Protein AF-A0A1Y0C5T3-F1 (afdb_monomer_lite)

Organism: NCBI:txid482462

pLDDT: mean 73.77, std 20.09, range [31.64, 97.06]

Foldseek 3Di:
DVVVLVVVLVLCVVPDDPVVNVCSVPDDLLLCLVVCVVVPHDSVVRDPDDDDPPPPPPSLVVVLVVVVVSVVPPDPDDPPVVLVVVVQVVCCVQLVAGALACLDPPCPDGADDLVVLCVVCVPPDAAALCQQLDQDQDPDHSVSQVVRVNVLSNNLQNQLSNQLVVLQVLLVVQDDPVVLVVQLVLLVVLLVVLVVVVVCPDDDDDDPDPPDRRWRWHAASNGDIDTDHNVLLQLLQVLVCLLSVDNGHSSNLSVRLSNLSSLLSSLLRDQESCSSRNPVSLVVLCVVVVNPQLSSLLSNLVSSCSQLPALRSLCSNRSHPSVSSRVSNVSSNVSSVLSNADLVVLVVLADAADPDAWDKDCPLLQDRLSVLDSALQVVQQPDPPGDHHHLRNSSSRLSNLLSVLLVLQCPDPDPLSSNLSNVLSVQLVVLVPFDDPGSSSSRVSSSSSSSSSSSSVVCNVPVVSSVSMDTDPDPPVCPVVVVVVVVVD

Sequence (489 aa):
MKTYRADLASAAAQFAGPGVLSVIAAAPASALAPIATDLGLDPATVSSVSPSTHVTHDISGTLRGLAGAKAADAGHVPSEHTLQRAAILNYEHSRGYEPLHPLFVGVIAPPRELDDLRTSYAKVHEHTASDGLGVGNAPLTVSELGTIEADRARRRQEIADLFVAETRQDRADAGDSQQWSEWLAAEQNSITTAETVSNTAPTRKKSTGRQTAPQISFHTADGFEENIDPATATHIAAAYTRLSGNDVDIRFFATHSDAVLAHGVHIGRCDTPAEAIGEVNWKAYLTRADGDERKAREAVATDIETVFSSSDVAAFATRASHRRALKVSEAVETAARRWEEDTDAAWKVFPSSGPIRHQVILDGLLRPRHLIGDDPFDLYDGVATYSSGGVYLPESNVVEAMVTHVKMLHQHHDLRMQAVADAIIDRARAARDLPTGSFAERIERQWQLVELADAAELLTEGSDYIEDVTLLTANDPNQMELFALAAAA

Radius of gyration: 28.45 Å; chains: 1; bounding box: 96×47×77 Å

Structure (mmCIF, N/CA/C/O backbone):
data_AF-A0A1Y0C5T3-F1
#
_entry.id   AF-A0A1Y0C5T3-F1
#
loop_
_atom_site.group_PDB
_atom_site.id
_atom_site.type_symbol
_atom_site.label_atom_id
_atom_site.label_alt_id
_atom_site.label_comp_id
_atom_site.label_asym_id
_atom_site.label_entity_id
_atom_site.label_seq_id
_atom_site.pdbx_PDB_ins_code
_atom_site.Cartn_x
_atom_site.Cartn_y
_atom_site.Cartn_z
_atom_site.occupancy
_atom_site.B_iso_or_equiv
_atom_site.auth_seq_id
_atom_site.auth_comp_id
_atom_site.auth_asym_id
_atom_site.auth_atom_id
_atom_site.pdbx_PDB_model_num
ATOM 1 N N . MET A 1 1 ? 44.718 -24.405 -15.357 1.00 43.75 1 MET A N 1
ATOM 2 C CA . MET A 1 1 ? 43.309 -24.177 -14.951 1.00 43.75 1 MET A CA 1
ATOM 3 C C . MET A 1 1 ? 42.608 -25.380 -14.303 1.00 43.75 1 MET A C 1
ATOM 5 O O . MET A 1 1 ? 41.822 -25.139 -13.399 1.00 43.75 1 MET A O 1
ATOM 9 N N . LYS A 1 2 ? 42.846 -26.651 -14.697 1.00 31.73 2 LYS A N 1
ATOM 10 C CA . LYS A 1 2 ? 42.109 -27.817 -14.137 1.00 31.73 2 LYS A CA 1
ATOM 11 C C . LYS A 1 2 ? 42.300 -28.064 -12.627 1.00 31.73 2 LYS A C 1
ATOM 13 O O . LYS A 1 2 ? 41.360 -28.503 -11.982 1.00 31.73 2 LYS A O 1
ATOM 18 N N . THR A 1 3 ? 43.465 -27.751 -12.063 1.00 39.69 3 THR A N 1
ATOM 19 C CA . THR A 1 3 ? 43.751 -27.894 -10.620 1.00 39.69 3 THR A CA 1
ATOM 20 C C . THR A 1 3 ? 43.031 -26.834 -9.770 1.00 39.69 3 THR A C 1
ATOM 22 O O . THR A 1 3 ? 42.500 -27.147 -8.718 1.00 39.69 3 THR A O 1
ATOM 25 N N . TYR A 1 4 ? 42.878 -25.613 -10.291 1.00 50.53 4 TYR A N 1
ATOM 26 C CA . TYR A 1 4 ? 42.325 -24.452 -9.575 1.00 50.53 4 TYR A CA 1
ATOM 27 C C . TYR A 1 4 ? 40.802 -24.516 -9.340 1.00 50.53 4 TYR A C 1
ATOM 29 O O . TYR A 1 4 ? 40.325 -24.210 -8.251 1.00 50.53 4 TYR A O 1
ATOM 37 N N . ARG A 1 5 ? 40.021 -24.974 -10.333 1.00 50.75 5 ARG A N 1
ATOM 38 C CA . ARG A 1 5 ? 38.575 -25.223 -10.143 1.00 50.75 5 ARG A CA 1
ATOM 39 C C . ARG A 1 5 ? 38.319 -26.333 -9.124 1.00 50.75 5 ARG A C 1
ATOM 41 O O . ARG A 1 5 ? 37.327 -26.267 -8.410 1.00 50.75 5 ARG A O 1
ATOM 48 N N . ALA A 1 6 ? 39.198 -27.334 -9.062 1.00 48.97 6 ALA A N 1
ATOM 49 C CA . ALA A 1 6 ? 39.093 -28.412 -8.087 1.00 48.97 6 ALA A CA 1
ATOM 50 C C . ALA A 1 6 ? 39.394 -27.912 -6.664 1.00 48.97 6 ALA A C 1
ATOM 52 O O . ALA A 1 6 ? 38.678 -28.292 -5.744 1.00 48.97 6 ALA A O 1
ATOM 53 N N . ASP A 1 7 ? 40.364 -27.010 -6.494 1.00 46.81 7 ASP A N 1
ATOM 54 C CA . ASP A 1 7 ? 40.692 -26.409 -5.195 1.00 46.81 7 ASP A CA 1
ATOM 55 C C . ASP A 1 7 ? 39.590 -25.449 -4.705 1.00 46.81 7 ASP A C 1
ATOM 57 O O . ASP A 1 7 ? 39.190 -25.519 -3.543 1.00 46.81 7 ASP A O 1
ATOM 61 N N . LEU A 1 8 ? 39.018 -24.625 -5.596 1.00 50.19 8 LEU A N 1
ATOM 62 C CA . LEU A 1 8 ? 37.886 -23.740 -5.277 1.00 50.19 8 LEU A CA 1
ATOM 63 C C . LEU A 1 8 ? 36.602 -24.534 -4.981 1.00 50.19 8 LEU A C 1
ATOM 65 O O . LEU A 1 8 ? 35.896 -24.234 -4.021 1.00 50.19 8 LEU A O 1
ATOM 69 N N . ALA A 1 9 ? 36.317 -25.585 -5.759 1.00 52.72 9 ALA A N 1
ATOM 70 C CA . ALA A 1 9 ? 35.205 -26.494 -5.489 1.00 52.72 9 ALA A CA 1
ATOM 71 C C . ALA A 1 9 ? 35.415 -27.289 -4.189 1.00 52.72 9 ALA A C 1
ATOM 73 O O . ALA A 1 9 ? 34.459 -27.504 -3.456 1.00 52.72 9 ALA A O 1
ATOM 74 N N . SER A 1 10 ? 36.651 -27.682 -3.866 1.00 49.97 10 SER A N 1
ATOM 75 C CA . SER A 1 10 ? 37.005 -28.367 -2.614 1.00 49.97 10 SER A CA 1
ATOM 76 C C . SER A 1 10 ? 36.836 -27.455 -1.392 1.00 49.97 10 SER A C 1
ATOM 78 O O . SER A 1 10 ? 36.260 -27.870 -0.386 1.00 49.97 10 SER A O 1
ATOM 80 N N . ALA A 1 11 ? 37.253 -26.189 -1.496 1.00 49.34 11 ALA A N 1
ATOM 81 C CA . ALA A 1 11 ? 37.045 -25.184 -0.454 1.00 49.34 11 ALA A CA 1
ATOM 82 C C . ALA A 1 11 ? 35.554 -24.839 -0.271 1.00 49.34 11 ALA A C 1
ATOM 84 O O . ALA A 1 11 ? 35.072 -24.737 0.856 1.00 49.34 11 ALA A O 1
ATOM 85 N N . ALA A 1 12 ? 34.799 -24.722 -1.368 1.00 47.47 12 ALA A N 1
ATOM 86 C CA . ALA A 1 12 ? 33.365 -24.441 -1.338 1.00 47.47 12 ALA A CA 1
ATOM 87 C C . ALA A 1 12 ? 32.516 -25.647 -0.897 1.00 47.47 12 ALA A C 1
ATOM 89 O O . ALA A 1 12 ? 31.447 -25.450 -0.323 1.00 47.47 12 ALA A O 1
ATOM 90 N N . ALA A 1 13 ? 32.978 -26.887 -1.102 1.00 50.47 13 ALA A N 1
ATOM 91 C CA . ALA A 1 13 ? 32.235 -28.107 -0.764 1.00 50.47 13 ALA A CA 1
ATOM 92 C C . ALA A 1 13 ? 31.948 -28.264 0.738 1.00 50.47 13 ALA A C 1
ATOM 94 O O . ALA A 1 13 ? 31.030 -28.989 1.110 1.00 50.47 13 ALA A O 1
ATOM 95 N N . GLN A 1 14 ? 32.700 -27.574 1.602 1.00 42.84 14 GLN A N 1
ATOM 96 C CA . GLN A 1 14 ? 32.450 -27.552 3.047 1.00 42.84 14 GLN A CA 1
ATOM 97 C C . GLN A 1 14 ? 31.298 -26.610 3.446 1.00 42.84 14 GLN A C 1
ATOM 99 O O . GLN A 1 14 ? 30.780 -26.727 4.553 1.00 42.84 14 GLN A O 1
ATOM 104 N N . PHE A 1 15 ? 30.882 -25.696 2.558 1.00 39.88 15 PHE A N 1
ATOM 105 C CA . PHE A 1 15 ? 29.960 -24.594 2.872 1.00 39.88 15 PHE A CA 1
ATOM 106 C C . PHE A 1 15 ? 28.858 -24.373 1.820 1.00 39.88 15 PHE A C 1
ATOM 108 O O . PHE A 1 15 ? 28.119 -23.388 1.909 1.00 39.88 15 PHE A O 1
ATOM 115 N N . ALA A 1 16 ? 28.767 -25.231 0.800 1.00 45.06 16 ALA A N 1
ATOM 116 C CA . ALA A 1 16 ? 27.878 -25.044 -0.341 1.00 45.06 16 ALA A CA 1
ATOM 117 C C . ALA A 1 16 ? 27.296 -26.371 -0.862 1.00 45.06 16 ALA A C 1
ATOM 119 O O . ALA A 1 16 ? 27.976 -27.395 -0.898 1.00 45.06 16 ALA A O 1
ATOM 120 N N . GLY A 1 17 ? 26.027 -26.344 -1.283 1.00 43.12 17 GLY A N 1
ATOM 121 C CA . GLY A 1 17 ? 25.322 -27.506 -1.834 1.00 43.12 17 GLY A CA 1
ATOM 122 C C . GLY A 1 17 ? 25.683 -27.833 -3.297 1.00 43.12 17 GLY A C 1
ATOM 123 O O . GLY A 1 17 ? 26.373 -27.055 -3.965 1.00 43.12 17 GLY A O 1
ATOM 124 N N . PRO A 1 18 ? 25.174 -28.955 -3.847 1.00 43.16 18 PRO A N 1
ATOM 125 C CA . PRO A 1 18 ? 25.532 -29.459 -5.182 1.00 43.16 18 PRO A CA 1
ATOM 126 C C . PRO A 1 18 ? 25.308 -28.456 -6.326 1.00 43.16 18 PRO A C 1
ATOM 128 O O . PRO A 1 18 ? 26.077 -28.433 -7.286 1.00 43.16 18 PRO A O 1
ATOM 131 N N . GLY A 1 19 ? 24.291 -27.595 -6.208 1.00 42.78 19 GLY A N 1
ATOM 132 C CA . GLY A 1 19 ? 23.996 -26.549 -7.192 1.00 42.78 19 GLY A CA 1
ATOM 133 C C . GLY A 1 19 ? 25.110 -25.505 -7.306 1.00 42.78 19 GLY A C 1
ATOM 134 O O . GLY A 1 19 ? 25.537 -25.178 -8.409 1.00 42.78 19 GLY A O 1
ATOM 135 N N . VAL A 1 20 ? 25.675 -25.058 -6.183 1.00 46.09 20 VAL A N 1
ATOM 136 C CA . VAL A 1 20 ? 26.762 -24.061 -6.161 1.00 46.09 20 VAL A CA 1
ATOM 137 C C . VAL A 1 20 ? 28.058 -24.641 -6.731 1.00 46.09 20 VAL A C 1
ATOM 139 O O . VAL A 1 20 ? 28.760 -23.979 -7.494 1.00 46.09 20 VAL A O 1
ATOM 142 N N . LEU A 1 21 ? 28.344 -25.913 -6.438 1.00 49.94 21 LEU A N 1
ATOM 143 C CA . LEU A 1 21 ? 29.496 -26.621 -7.003 1.00 49.94 21 LEU A CA 1
ATOM 144 C C . LEU A 1 21 ? 29.383 -26.787 -8.528 1.00 49.94 21 LEU A C 1
ATOM 146 O O . LEU A 1 21 ? 30.394 -26.721 -9.228 1.00 49.94 21 LEU A O 1
ATOM 150 N N . SER A 1 22 ? 28.162 -26.935 -9.057 1.00 46.84 22 SER A N 1
ATOM 151 C CA . SER A 1 22 ? 27.916 -26.996 -10.505 1.00 46.84 22 SER A CA 1
ATOM 152 C C . SER A 1 22 ? 28.138 -25.649 -11.211 1.00 46.84 22 SER A C 1
ATOM 154 O O . SER A 1 22 ? 28.687 -25.617 -12.312 1.00 46.84 22 SER A O 1
ATOM 156 N N . VAL A 1 23 ? 27.818 -24.534 -10.544 1.00 49.38 23 VAL A N 1
ATOM 157 C CA . VAL A 1 23 ? 28.042 -23.169 -11.052 1.00 49.38 23 VAL A CA 1
ATOM 158 C C . VAL A 1 23 ? 29.535 -22.826 -11.066 1.00 49.38 23 VAL A C 1
ATOM 160 O O . VAL A 1 23 ? 30.043 -22.341 -12.075 1.00 49.38 23 VAL A O 1
ATOM 163 N N . ILE A 1 24 ? 30.274 -23.170 -10.004 1.00 54.09 24 ILE A N 1
ATOM 164 C CA . ILE A 1 24 ? 31.741 -23.014 -9.953 1.00 54.09 24 ILE A CA 1
ATOM 165 C C . ILE A 1 24 ? 32.423 -23.822 -11.071 1.00 54.09 24 ILE A C 1
ATOM 167 O O . ILE A 1 24 ? 33.404 -23.373 -11.670 1.00 54.09 24 ILE A O 1
ATOM 171 N N . ALA A 1 25 ? 31.895 -25.009 -11.386 1.00 52.62 25 ALA A N 1
ATOM 172 C CA . ALA A 1 25 ? 32.423 -25.853 -12.452 1.00 52.62 25 ALA A CA 1
ATOM 173 C C . ALA A 1 25 ? 32.193 -25.269 -13.862 1.00 52.62 25 ALA A C 1
ATOM 175 O O . ALA A 1 25 ? 33.023 -25.502 -14.750 1.00 52.62 25 ALA A O 1
ATOM 176 N N . ALA A 1 26 ? 31.110 -24.506 -14.055 1.00 47.72 26 ALA A N 1
ATOM 177 C CA . ALA A 1 26 ? 30.676 -23.970 -15.347 1.00 47.72 26 ALA A CA 1
ATOM 178 C C . ALA A 1 26 ? 31.114 -22.515 -15.619 1.00 47.72 26 ALA A C 1
ATOM 180 O O . ALA A 1 26 ? 31.189 -22.117 -16.780 1.00 47.72 26 ALA A O 1
ATOM 181 N N . ALA A 1 27 ? 31.446 -21.728 -14.591 1.00 48.78 27 ALA A N 1
ATOM 182 C CA . ALA A 1 27 ? 31.743 -20.302 -14.743 1.00 48.78 27 ALA A CA 1
ATOM 183 C C . ALA A 1 27 ? 33.104 -20.005 -15.429 1.00 48.78 27 ALA A C 1
ATOM 185 O O . ALA A 1 27 ? 34.097 -20.713 -15.195 1.00 48.78 27 ALA A O 1
ATOM 186 N N . PRO A 1 28 ? 33.196 -18.944 -16.261 1.00 49.22 28 PRO A N 1
ATOM 187 C CA . PRO A 1 28 ? 34.454 -18.489 -16.859 1.00 49.22 28 PRO A CA 1
ATOM 188 C C . PRO A 1 28 ? 35.434 -17.962 -15.795 1.00 49.22 28 PRO A C 1
ATOM 190 O O . PRO A 1 28 ? 35.028 -17.419 -14.773 1.00 49.22 28 PRO A O 1
ATOM 193 N N . ALA A 1 29 ? 36.745 -18.116 -16.024 1.00 50.31 29 ALA A N 1
ATOM 194 C CA . ALA A 1 29 ? 37.777 -17.845 -15.011 1.00 50.31 29 ALA A CA 1
ATOM 195 C C . ALA A 1 29 ? 37.795 -16.387 -14.501 1.00 50.31 29 ALA A C 1
ATOM 197 O O . ALA A 1 29 ? 38.077 -16.154 -13.329 1.00 50.31 29 ALA A O 1
ATOM 198 N N . SER A 1 30 ? 37.427 -15.421 -15.347 1.00 49.41 30 SER A N 1
ATOM 199 C CA . SER A 1 30 ? 37.285 -14.004 -14.982 1.00 49.41 30 SER A CA 1
ATOM 200 C C . SER A 1 30 ? 36.159 -13.743 -13.972 1.00 49.41 30 SER A C 1
ATOM 202 O O . SER A 1 30 ? 36.270 -12.821 -13.170 1.00 49.41 30 SER A O 1
ATOM 204 N N . ALA A 1 31 ? 35.115 -14.577 -13.957 1.00 51.31 31 ALA A N 1
ATOM 205 C CA . ALA A 1 31 ? 33.994 -14.489 -13.019 1.00 51.31 31 ALA A CA 1
ATOM 206 C C . ALA A 1 31 ? 34.298 -15.123 -11.646 1.00 51.31 31 ALA A C 1
ATOM 208 O O . ALA A 1 31 ? 33.546 -14.926 -10.696 1.00 51.31 31 ALA A O 1
ATOM 209 N N . LEU A 1 32 ? 35.399 -15.876 -11.523 1.00 52.06 32 LEU A N 1
ATOM 210 C CA . LEU A 1 32 ? 35.786 -16.570 -10.288 1.00 52.06 32 LEU A CA 1
ATOM 211 C C . LEU A 1 32 ? 36.700 -15.727 -9.377 1.00 52.06 32 LEU A C 1
ATOM 213 O O . LEU A 1 32 ? 36.815 -16.030 -8.192 1.00 52.06 32 LEU A O 1
ATOM 217 N N . ALA A 1 33 ? 37.324 -14.663 -9.898 1.00 53.03 33 ALA A N 1
ATOM 218 C CA . ALA A 1 33 ? 38.221 -13.789 -9.130 1.00 53.03 33 ALA A CA 1
ATOM 219 C C . ALA A 1 33 ? 37.530 -12.995 -7.999 1.00 53.03 33 ALA A C 1
ATOM 221 O O . ALA A 1 33 ? 38.093 -12.940 -6.901 1.00 53.03 33 ALA A O 1
ATOM 222 N N . PRO A 1 34 ? 36.311 -12.449 -8.186 1.00 51.88 34 PRO A N 1
ATOM 223 C CA . PRO A 1 34 ? 35.569 -11.825 -7.089 1.00 51.88 34 PRO A CA 1
ATOM 224 C C . PRO A 1 34 ? 35.207 -12.842 -5.994 1.00 51.88 34 PRO A C 1
ATOM 226 O O . PRO A 1 34 ? 35.440 -12.594 -4.817 1.00 51.88 34 PRO A O 1
ATOM 229 N N . ILE A 1 35 ? 34.771 -14.045 -6.390 1.00 50.69 35 ILE A N 1
ATOM 230 C CA . ILE A 1 35 ? 34.386 -15.136 -5.475 1.00 50.69 35 ILE A CA 1
ATOM 231 C C . ILE A 1 35 ? 35.581 -15.614 -4.636 1.00 50.69 35 ILE A C 1
ATOM 233 O O . ILE A 1 35 ? 35.442 -15.879 -3.446 1.00 50.69 35 ILE A O 1
ATOM 237 N N . ALA A 1 36 ? 36.768 -15.718 -5.238 1.00 50.31 36 ALA A N 1
ATOM 238 C CA . ALA A 1 36 ? 37.994 -16.073 -4.528 1.00 50.31 36 ALA A CA 1
ATOM 239 C C . ALA A 1 36 ? 38.377 -15.015 -3.475 1.00 50.31 36 ALA A C 1
ATOM 241 O O . ALA A 1 36 ? 38.793 -15.374 -2.375 1.00 50.31 36 ALA A O 1
ATOM 242 N N . THR A 1 37 ? 38.170 -13.732 -3.788 1.00 53.34 37 THR A N 1
ATOM 243 C CA . THR A 1 37 ? 38.437 -12.605 -2.880 1.00 53.34 37 THR A CA 1
ATOM 244 C C . THR A 1 37 ? 37.490 -12.627 -1.677 1.00 53.34 37 THR A C 1
ATOM 246 O O . THR A 1 37 ? 37.944 -12.531 -0.538 1.00 53.34 37 THR A O 1
ATOM 249 N N . ASP A 1 38 ? 36.197 -12.864 -1.913 1.00 48.44 38 ASP A N 1
ATOM 250 C CA . ASP A 1 38 ? 35.179 -12.972 -0.857 1.00 48.44 38 ASP A CA 1
ATOM 251 C C . ASP A 1 38 ? 35.377 -14.204 0.046 1.00 48.44 38 ASP A C 1
ATOM 253 O O . ASP A 1 38 ? 34.944 -14.223 1.198 1.00 48.44 38 ASP A O 1
ATOM 257 N N . LEU A 1 39 ? 36.073 -15.233 -0.453 1.00 46.09 39 LEU A N 1
ATOM 258 C CA . LEU A 1 39 ? 36.464 -16.430 0.299 1.00 46.09 39 LEU A CA 1
ATOM 259 C C . LEU A 1 39 ? 37.860 -16.323 0.948 1.00 46.09 39 LEU A C 1
ATOM 261 O O . LEU A 1 39 ? 38.328 -17.293 1.546 1.00 46.09 39 LEU A O 1
ATOM 265 N N . GLY A 1 40 ? 38.524 -15.164 0.859 1.00 42.34 40 GLY A N 1
ATOM 266 C CA . GLY A 1 40 ? 39.815 -14.902 1.506 1.00 42.34 40 GLY A CA 1
ATOM 267 C C . GLY A 1 40 ? 41.042 -15.465 0.777 1.00 42.34 40 GLY A C 1
ATOM 268 O O . GLY A 1 40 ? 42.082 -15.671 1.405 1.00 42.34 40 GLY A O 1
ATOM 269 N N . LEU A 1 41 ? 40.943 -15.731 -0.529 1.00 45.41 41 LEU A N 1
ATOM 270 C CA . LEU A 1 41 ? 42.053 -16.172 -1.382 1.00 45.41 41 LEU A CA 1
ATOM 271 C C . LEU A 1 41 ? 42.699 -14.978 -2.114 1.00 45.41 41 LEU A C 1
ATOM 273 O O . LEU A 1 41 ? 42.025 -14.010 -2.455 1.00 45.41 41 LEU A O 1
ATOM 277 N N . ASP A 1 42 ? 44.011 -15.050 -2.377 1.00 48.28 42 ASP A N 1
ATOM 278 C CA . ASP A 1 42 ? 44.781 -13.963 -3.011 1.00 48.28 42 ASP A CA 1
ATOM 279 C C . ASP A 1 42 ? 44.411 -13.782 -4.506 1.00 48.28 42 ASP A C 1
ATOM 281 O O . ASP A 1 42 ? 44.691 -14.684 -5.309 1.00 48.28 42 ASP A O 1
ATOM 285 N N . PRO A 1 43 ? 43.856 -12.621 -4.921 1.00 43.62 43 PRO A N 1
ATOM 286 C CA . PRO A 1 43 ? 43.416 -12.359 -6.295 1.00 43.62 43 PRO A CA 1
ATOM 287 C C . PRO A 1 43 ? 44.543 -12.432 -7.335 1.00 43.62 43 PRO A C 1
ATOM 289 O O . PRO A 1 43 ? 44.294 -12.768 -8.496 1.00 43.62 43 PRO A O 1
ATOM 292 N N . ALA A 1 44 ? 45.792 -12.157 -6.938 1.00 44.50 44 ALA A N 1
ATOM 293 C CA . ALA A 1 44 ? 46.950 -12.169 -7.836 1.00 44.50 44 ALA A CA 1
ATOM 294 C C . ALA A 1 44 ? 47.303 -13.581 -8.335 1.00 44.50 44 ALA A C 1
ATOM 296 O O . ALA A 1 44 ? 47.998 -13.740 -9.339 1.00 44.50 44 ALA A O 1
ATOM 297 N N . THR A 1 45 ? 46.787 -14.617 -7.669 1.00 44.16 45 THR A N 1
ATOM 298 C CA . THR A 1 45 ? 46.912 -16.013 -8.108 1.00 44.16 45 THR A CA 1
ATOM 299 C C . THR A 1 45 ? 45.830 -16.433 -9.115 1.00 44.16 45 THR A C 1
ATOM 301 O O . THR A 1 45 ? 45.904 -17.537 -9.656 1.00 44.16 45 THR A O 1
ATOM 304 N N . VAL A 1 46 ? 44.843 -15.563 -9.395 1.00 44.69 46 VAL A N 1
ATOM 305 C CA . VAL A 1 46 ? 43.588 -15.914 -10.088 1.00 44.69 46 VAL A CA 1
ATOM 306 C C . VAL A 1 46 ? 43.505 -15.420 -11.538 1.00 44.69 46 VAL A C 1
ATOM 308 O O . VAL A 1 46 ? 42.854 -16.072 -12.353 1.00 44.69 46 VAL A O 1
ATOM 311 N N . SER A 1 47 ? 44.169 -14.323 -11.923 1.00 38.97 47 SER A N 1
ATOM 312 C CA . SER A 1 47 ? 44.116 -13.841 -13.316 1.00 38.97 47 SER A CA 1
ATOM 313 C C . SER A 1 47 ? 45.271 -12.907 -13.689 1.00 38.97 47 SER A C 1
ATOM 315 O O . SER A 1 47 ? 45.570 -11.958 -12.972 1.00 38.97 47 SER A O 1
ATOM 317 N N . SER A 1 48 ? 45.873 -13.137 -14.862 1.00 37.94 48 SER A N 1
ATOM 318 C CA . SER A 1 48 ? 46.786 -12.210 -15.553 1.00 37.94 48 SER A CA 1
ATOM 319 C C . SER A 1 48 ? 46.067 -11.264 -16.531 1.00 37.94 48 SER A C 1
ATOM 321 O O . SER A 1 48 ? 46.722 -10.537 -17.277 1.00 37.94 48 SER A O 1
ATOM 323 N N . VAL A 1 49 ? 44.731 -11.271 -16.559 1.00 33.91 49 VAL A N 1
ATOM 324 C CA . VAL A 1 49 ? 43.908 -10.439 -17.449 1.00 33.91 49 VAL A CA 1
ATOM 325 C C . VAL A 1 49 ? 43.233 -9.342 -16.627 1.00 33.91 49 VAL A C 1
ATOM 327 O O . VAL A 1 49 ? 42.565 -9.641 -15.636 1.00 33.91 49 VAL A O 1
ATOM 330 N N . SER A 1 50 ? 43.432 -8.081 -17.034 1.00 32.88 50 SER A N 1
ATOM 331 C CA . SER A 1 50 ? 42.850 -6.905 -16.369 1.00 32.88 50 SER A CA 1
ATOM 332 C C . SER A 1 50 ? 41.316 -6.954 -16.366 1.00 32.88 50 SER A C 1
ATOM 334 O O . SER A 1 50 ? 40.732 -7.367 -17.371 1.00 32.88 50 SER A O 1
ATOM 336 N N . PRO A 1 51 ? 40.648 -6.502 -15.287 1.00 36.00 51 PRO A N 1
ATOM 337 C CA . PRO A 1 51 ? 39.194 -6.477 -15.223 1.00 36.00 51 PRO A CA 1
ATOM 338 C C . PRO A 1 51 ? 38.663 -5.385 -16.156 1.00 36.00 51 PRO A C 1
ATOM 340 O O . PRO A 1 51 ? 38.857 -4.198 -15.906 1.00 36.00 51 PRO A O 1
ATOM 343 N N . SER A 1 52 ? 37.995 -5.775 -17.240 1.00 35.09 52 SER A N 1
ATOM 344 C CA . SER A 1 52 ? 37.151 -4.865 -18.012 1.00 35.09 52 SER A CA 1
ATOM 345 C C . SER A 1 52 ? 35.814 -4.688 -17.291 1.00 35.09 52 SER A C 1
ATOM 347 O O . SER A 1 52 ? 35.142 -5.668 -16.971 1.00 35.09 52 SER A O 1
ATOM 349 N N . THR A 1 53 ? 35.428 -3.435 -17.084 1.00 36.34 53 THR A N 1
ATOM 350 C CA . THR A 1 53 ? 34.311 -2.896 -16.286 1.00 36.34 53 THR A CA 1
ATOM 351 C C . THR A 1 53 ? 32.892 -3.341 -16.696 1.00 36.34 53 THR A C 1
ATOM 353 O O . THR A 1 53 ? 31.919 -2.809 -16.180 1.00 36.34 53 THR A O 1
ATOM 356 N N . HIS A 1 54 ? 32.745 -4.306 -17.608 1.00 34.03 54 HIS A N 1
ATOM 357 C CA . HIS A 1 54 ? 31.501 -4.565 -18.348 1.00 34.03 54 HIS A CA 1
ATOM 358 C C . HIS A 1 54 ? 30.819 -5.914 -18.055 1.00 34.03 54 HIS A C 1
ATOM 360 O O . HIS A 1 54 ? 29.804 -6.225 -18.662 1.00 34.03 54 HIS A O 1
ATOM 366 N N . VAL A 1 55 ? 31.334 -6.723 -17.121 1.00 35.19 55 VAL A N 1
ATOM 367 C CA . VAL A 1 55 ? 30.774 -8.063 -16.796 1.00 35.19 55 VAL A CA 1
ATOM 368 C C . VAL A 1 55 ? 30.094 -8.089 -15.412 1.00 35.19 55 VAL A C 1
ATOM 370 O O . VAL A 1 55 ? 29.698 -9.129 -14.896 1.00 35.19 55 VAL A O 1
ATOM 373 N N . THR A 1 56 ? 29.941 -6.931 -14.773 1.00 38.03 56 THR A N 1
ATOM 374 C CA . THR A 1 56 ? 29.484 -6.797 -13.381 1.00 38.03 56 THR A CA 1
ATOM 375 C C . THR A 1 56 ? 27.966 -6.887 -13.197 1.00 38.03 56 THR A C 1
ATOM 377 O O . THR A 1 56 ? 27.526 -7.275 -12.115 1.00 38.03 56 THR A O 1
ATOM 380 N N . HIS A 1 57 ? 27.151 -6.586 -14.214 1.00 31.64 57 HIS A N 1
ATOM 381 C CA . HIS A 1 57 ? 25.692 -6.480 -14.045 1.00 31.64 57 HIS A CA 1
ATOM 382 C C . HIS A 1 57 ? 24.982 -7.837 -13.867 1.00 31.64 57 HIS A C 1
ATOM 384 O O . HIS A 1 57 ? 24.145 -7.979 -12.976 1.00 31.64 57 HIS A O 1
ATOM 390 N N . ASP A 1 58 ? 25.371 -8.857 -14.635 1.00 37.22 58 ASP A N 1
ATOM 391 C CA . ASP A 1 58 ? 24.680 -10.161 -14.678 1.00 37.22 58 ASP A CA 1
ATOM 392 C C . ASP A 1 58 ? 25.080 -11.093 -13.507 1.00 37.22 58 ASP A C 1
ATOM 394 O O . ASP A 1 58 ? 24.278 -11.808 -12.896 1.00 37.22 58 ASP A O 1
ATOM 398 N N . ILE A 1 59 ? 26.346 -10.998 -13.084 1.00 37.50 59 ILE A N 1
ATOM 399 C CA . ILE A 1 59 ? 26.883 -11.747 -11.938 1.00 37.50 59 ILE A CA 1
ATOM 400 C C . ILE A 1 59 ? 26.320 -11.199 -10.621 1.00 37.50 59 ILE A C 1
ATOM 402 O O . ILE A 1 59 ? 26.011 -11.972 -9.713 1.00 37.50 59 ILE A O 1
ATOM 406 N N . SER A 1 60 ? 26.118 -9.880 -10.528 1.00 38.09 60 SER A N 1
ATOM 407 C CA . SER A 1 60 ? 25.552 -9.254 -9.334 1.00 38.09 60 SER A CA 1
ATOM 408 C C . SER A 1 60 ? 24.148 -9.777 -9.045 1.00 38.09 60 SER A C 1
ATOM 410 O O . SER A 1 60 ? 23.888 -10.130 -7.902 1.00 38.09 60 SER A O 1
ATOM 412 N N . GLY A 1 61 ? 23.273 -9.900 -10.056 1.00 36.06 61 GLY A N 1
ATOM 413 C CA . GLY A 1 61 ? 21.910 -10.439 -9.909 1.00 36.06 61 GLY A CA 1
ATOM 414 C C . GLY A 1 61 ? 21.881 -11.886 -9.407 1.00 36.06 61 GLY A C 1
ATOM 415 O O . GLY A 1 61 ? 21.168 -12.209 -8.456 1.00 36.06 61 GLY A O 1
ATOM 416 N N . THR A 1 62 ? 22.747 -12.734 -9.966 1.00 36.34 62 THR A N 1
ATOM 417 C CA . THR A 1 62 ? 22.873 -14.145 -9.565 1.00 36.34 62 THR A CA 1
ATOM 418 C C . THR A 1 62 ? 23.405 -14.293 -8.129 1.00 36.34 62 THR A C 1
ATOM 420 O O . THR A 1 62 ? 22.965 -15.170 -7.383 1.00 36.34 62 THR A O 1
ATOM 423 N N . LEU A 1 63 ? 24.304 -13.401 -7.695 1.00 36.47 63 LEU A N 1
ATOM 424 C CA . LEU A 1 63 ? 24.830 -13.365 -6.326 1.00 36.47 63 LEU A CA 1
ATOM 425 C C . LEU A 1 63 ? 23.816 -12.813 -5.300 1.00 36.47 63 LEU A C 1
ATOM 427 O O . LEU A 1 63 ? 23.827 -13.283 -4.160 1.00 36.47 63 LEU A O 1
ATOM 431 N N . ARG A 1 64 ? 22.893 -11.905 -5.683 1.00 41.25 64 ARG A N 1
ATOM 432 C CA . ARG A 1 64 ? 21.801 -11.440 -4.786 1.00 41.25 64 ARG A CA 1
ATOM 433 C C . ARG A 1 64 ? 20.847 -12.582 -4.435 1.00 41.25 64 ARG A C 1
ATOM 435 O O . ARG A 1 64 ? 20.527 -12.767 -3.262 1.00 41.25 64 ARG A O 1
ATOM 442 N N . GLY A 1 65 ? 20.459 -13.387 -5.429 1.00 35.91 65 GLY A N 1
ATOM 443 C CA . GLY A 1 65 ? 19.589 -14.552 -5.224 1.00 35.91 65 GLY A CA 1
ATOM 444 C C . GLY A 1 65 ? 20.227 -15.630 -4.338 1.00 35.91 65 GLY A C 1
ATOM 445 O O . GLY A 1 65 ? 19.552 -16.259 -3.524 1.00 35.91 65 GLY A O 1
ATOM 446 N N . LEU A 1 66 ? 21.552 -15.799 -4.429 1.00 37.44 66 LEU A N 1
ATOM 447 C CA . LEU A 1 66 ? 22.290 -16.787 -3.638 1.00 37.44 66 LEU A CA 1
ATOM 448 C C . LEU A 1 66 ? 22.507 -16.352 -2.178 1.00 37.44 66 LEU A C 1
ATOM 450 O O . LEU A 1 66 ? 22.473 -17.191 -1.278 1.00 37.44 66 LEU A O 1
ATOM 454 N N . ALA A 1 67 ? 22.712 -15.054 -1.928 1.00 37.31 67 ALA A N 1
ATOM 455 C CA . ALA A 1 67 ? 22.853 -14.503 -0.580 1.00 37.31 67 ALA A CA 1
ATOM 456 C C . ALA A 1 67 ? 21.528 -14.545 0.208 1.00 37.31 67 ALA A C 1
ATOM 458 O O . ALA A 1 67 ? 21.540 -14.895 1.389 1.00 37.31 67 ALA A O 1
ATOM 459 N N . GLY A 1 68 ? 20.393 -14.292 -0.458 1.00 36.88 68 GLY A N 1
ATOM 460 C CA . GLY A 1 68 ? 19.057 -14.457 0.130 1.00 36.88 68 GLY A CA 1
ATOM 461 C C . GLY A 1 68 ? 18.757 -15.908 0.525 1.00 36.88 68 GLY A C 1
ATOM 462 O O . GLY A 1 68 ? 18.281 -16.168 1.628 1.00 36.88 68 GLY A O 1
ATOM 463 N N . ALA A 1 69 ? 19.141 -16.873 -0.319 1.00 34.91 69 ALA A N 1
ATOM 464 C CA . ALA A 1 69 ? 18.981 -18.299 -0.022 1.00 34.91 69 ALA A CA 1
ATOM 465 C C . ALA A 1 69 ? 19.881 -18.781 1.136 1.00 34.91 69 ALA A C 1
ATOM 467 O O . ALA A 1 69 ? 19.472 -19.616 1.939 1.00 34.91 69 ALA A O 1
ATOM 468 N N . LYS A 1 70 ? 21.097 -18.231 1.270 1.00 35.38 70 LYS A N 1
ATOM 469 C CA . LYS A 1 70 ? 22.065 -18.631 2.308 1.00 35.38 70 LYS A CA 1
ATOM 470 C C . LYS A 1 70 ? 21.728 -18.078 3.700 1.00 35.38 70 LYS A C 1
ATOM 472 O O . LYS A 1 70 ? 22.079 -18.703 4.699 1.00 35.38 70 LYS A O 1
ATOM 477 N N . ALA A 1 71 ? 21.034 -16.940 3.773 1.00 37.78 71 ALA A N 1
ATOM 478 C CA . ALA A 1 71 ? 20.524 -16.382 5.028 1.00 37.78 71 ALA A CA 1
ATOM 479 C C . ALA A 1 71 ? 19.364 -17.212 5.612 1.00 37.78 71 ALA A C 1
ATOM 481 O O . ALA A 1 71 ? 19.229 -17.296 6.831 1.00 37.78 71 ALA A O 1
ATOM 482 N N . ALA A 1 72 ? 18.577 -17.870 4.755 1.00 37.53 72 ALA A N 1
ATOM 483 C CA . ALA A 1 72 ? 17.475 -18.738 5.167 1.00 37.53 72 ALA A CA 1
ATOM 484 C C . ALA A 1 72 ? 17.941 -20.101 5.728 1.00 37.53 72 ALA A C 1
ATOM 486 O O . ALA A 1 72 ? 17.277 -20.659 6.597 1.00 37.53 72 ALA A O 1
ATOM 487 N N . ASP A 1 73 ? 19.097 -20.613 5.284 1.00 34.19 73 ASP A N 1
ATOM 488 C CA . ASP A 1 73 ? 19.560 -21.981 5.589 1.00 34.19 73 ASP A CA 1
ATOM 489 C C . ASP A 1 73 ? 20.482 -22.103 6.827 1.00 34.19 73 ASP A C 1
ATOM 491 O O . ASP A 1 73 ? 20.683 -23.201 7.348 1.00 34.19 73 ASP A O 1
ATOM 495 N N . ALA A 1 74 ? 21.073 -21.007 7.321 1.00 32.47 74 ALA A N 1
ATOM 496 C CA . ALA A 1 74 ? 22.152 -21.063 8.325 1.00 32.47 74 ALA A CA 1
ATOM 497 C C . ALA A 1 74 ? 21.710 -20.941 9.802 1.00 32.47 74 ALA A C 1
ATOM 499 O O . ALA A 1 74 ? 22.549 -21.007 10.703 1.00 32.47 74 ALA A O 1
ATOM 500 N N . GLY A 1 75 ? 20.417 -20.771 10.087 1.00 33.31 75 GLY A N 1
ATOM 501 C CA . GLY A 1 75 ? 19.901 -20.674 11.454 1.00 33.31 75 GLY A CA 1
ATOM 502 C C . GLY A 1 75 ? 19.262 -21.980 11.915 1.00 33.31 75 GLY A C 1
ATOM 503 O O . GLY A 1 75 ? 18.399 -22.523 11.239 1.00 33.31 75 GLY A O 1
ATOM 504 N N . HIS A 1 76 ? 19.604 -22.475 13.104 1.00 37.06 76 HIS A N 1
ATOM 505 C CA . HIS A 1 76 ? 18.735 -23.419 13.810 1.00 37.06 76 HIS A CA 1
ATOM 506 C C . HIS A 1 76 ? 17.498 -22.628 14.272 1.00 37.06 76 HIS A C 1
ATOM 508 O O . HIS A 1 76 ? 17.480 -22.084 15.374 1.00 37.06 76 HIS A O 1
ATOM 514 N N . VAL A 1 77 ? 16.529 -22.450 13.369 1.00 36.78 77 VAL A N 1
ATOM 515 C CA . VAL A 1 77 ? 15.350 -21.595 13.554 1.00 36.78 77 VAL A CA 1
ATOM 516 C C . VAL A 1 77 ? 14.348 -22.346 14.441 1.00 36.78 77 VAL A C 1
ATOM 518 O O . VAL A 1 77 ? 13.855 -23.404 14.039 1.00 36.78 77 VAL A O 1
ATOM 521 N N . PRO A 1 78 ? 14.027 -21.858 15.657 1.00 36.25 78 PRO A N 1
ATOM 522 C CA . PRO A 1 78 ? 12.834 -22.315 16.363 1.00 36.25 78 PRO A CA 1
ATOM 523 C C . PRO A 1 78 ? 11.649 -22.168 15.409 1.00 36.25 78 PRO A C 1
ATOM 525 O O . PRO A 1 78 ? 11.562 -21.132 14.763 1.00 36.25 78 PRO A O 1
ATOM 528 N N . SER A 1 79 ? 10.769 -23.172 15.293 1.00 39.16 79 SER A N 1
ATOM 529 C CA . SER A 1 79 ? 9.662 -23.176 14.314 1.00 39.16 79 SER A CA 1
ATOM 530 C C . SER A 1 79 ? 9.049 -21.777 14.147 1.00 39.16 79 SER A C 1
ATOM 532 O O . SER A 1 79 ? 8.759 -21.153 15.169 1.00 39.16 79 SER A O 1
ATOM 534 N N . GLU A 1 80 ? 8.823 -21.316 12.918 1.00 45.47 80 GLU A N 1
ATOM 535 C CA . GLU A 1 80 ? 8.330 -19.967 12.578 1.00 45.47 80 GLU A CA 1
ATOM 536 C C . GLU A 1 80 ? 7.183 -19.491 13.498 1.00 45.47 80 GLU A C 1
ATOM 538 O O . GLU A 1 80 ? 7.235 -18.398 14.058 1.00 45.47 80 GLU A O 1
ATOM 543 N N . HIS A 1 81 ? 6.245 -20.389 13.823 1.00 47.38 81 HIS A N 1
ATOM 544 C CA . HIS A 1 81 ? 5.156 -20.162 14.783 1.00 47.38 81 HIS A CA 1
ATOM 545 C C . HIS A 1 81 ? 5.585 -19.802 16.222 1.00 47.38 81 HIS A C 1
ATOM 547 O O . HIS A 1 81 ? 4.923 -19.011 16.893 1.00 47.38 81 HIS A O 1
ATOM 553 N N . THR A 1 82 ? 6.670 -20.384 16.731 1.00 48.16 82 THR A N 1
ATOM 554 C CA . THR A 1 82 ? 7.186 -20.140 18.091 1.00 48.16 82 THR A CA 1
ATOM 555 C C . THR A 1 82 ? 7.906 -18.794 18.171 1.00 48.16 82 THR A C 1
ATOM 557 O O . THR A 1 82 ? 7.720 -18.061 19.143 1.00 48.16 82 THR A O 1
ATOM 560 N N . LEU A 1 83 ? 8.678 -18.435 17.137 1.00 49.59 83 LEU A N 1
ATOM 561 C CA . LEU A 1 83 ? 9.300 -17.111 17.026 1.00 49.59 83 LEU A CA 1
ATOM 562 C C . LEU A 1 83 ? 8.248 -16.012 16.873 1.00 49.59 83 LEU A C 1
ATOM 564 O O . LEU A 1 83 ? 8.328 -14.992 17.552 1.00 49.59 83 LEU A O 1
ATOM 568 N N . GLN A 1 84 ? 7.229 -16.256 16.049 1.00 62.19 84 GLN A N 1
ATOM 569 C CA . GLN A 1 84 ? 6.131 -15.322 15.837 1.00 62.19 84 GLN A CA 1
ATOM 570 C C . GLN A 1 84 ? 5.346 -15.071 17.131 1.00 62.19 84 GLN A C 1
ATOM 572 O O . GLN A 1 84 ? 5.099 -13.923 17.485 1.00 62.19 84 GLN A O 1
ATOM 577 N N . ARG A 1 85 ? 5.035 -16.120 17.905 1.00 65.25 85 ARG A N 1
ATOM 578 C CA . ARG A 1 85 ? 4.321 -15.968 19.183 1.00 65.25 85 ARG A CA 1
ATOM 579 C C . ARG A 1 85 ? 5.140 -15.229 20.244 1.00 65.25 85 ARG A C 1
ATOM 581 O O . ARG A 1 85 ? 4.593 -14.401 20.964 1.00 65.25 85 ARG A O 1
ATOM 588 N N . ALA A 1 86 ? 6.439 -15.508 20.353 1.00 61.62 86 ALA A N 1
ATOM 589 C CA . ALA A 1 86 ? 7.316 -14.789 21.278 1.00 61.62 86 ALA A CA 1
ATOM 590 C C . ALA A 1 86 ? 7.479 -13.310 20.883 1.00 61.62 86 ALA A C 1
ATOM 592 O O . ALA A 1 86 ? 7.486 -12.440 21.753 1.00 61.62 86 ALA A O 1
ATOM 593 N N . ALA A 1 87 ? 7.559 -13.022 19.580 1.00 63.72 87 ALA A N 1
ATOM 594 C CA . ALA A 1 87 ? 7.600 -11.661 19.059 1.00 63.72 87 ALA A CA 1
ATOM 595 C C . ALA A 1 87 ? 6.300 -10.899 19.351 1.00 63.72 87 ALA A C 1
ATOM 597 O O . ALA A 1 87 ? 6.373 -9.768 19.821 1.00 63.72 87 ALA A O 1
ATOM 598 N N . ILE A 1 88 ? 5.135 -11.531 19.163 1.00 67.19 88 ILE A N 1
ATOM 599 C CA . ILE A 1 88 ? 3.824 -10.952 19.498 1.00 67.19 88 ILE A CA 1
ATOM 600 C C . ILE A 1 88 ? 3.730 -10.634 20.994 1.00 67.19 88 ILE A C 1
ATOM 602 O O . ILE A 1 88 ? 3.379 -9.517 21.352 1.00 67.19 88 ILE A O 1
ATOM 606 N N . LEU A 1 89 ? 4.117 -11.560 21.876 1.00 68.56 89 LEU A N 1
ATOM 607 C CA . LEU A 1 89 ? 4.087 -11.318 23.325 1.00 68.56 89 LEU A CA 1
ATOM 608 C C . LEU A 1 89 ? 5.025 -10.179 23.748 1.00 68.56 89 LEU A C 1
ATOM 610 O O . LEU A 1 89 ? 4.675 -9.360 24.593 1.00 68.56 89 LEU A O 1
ATOM 614 N N . ASN A 1 90 ? 6.222 -10.105 23.162 1.00 65.81 90 ASN A N 1
ATOM 615 C CA . ASN A 1 90 ? 7.147 -9.003 23.422 1.00 65.81 90 ASN A CA 1
ATOM 616 C C . ASN A 1 90 ? 6.617 -7.668 22.868 1.00 65.81 90 ASN A C 1
ATOM 618 O O . ASN A 1 90 ? 6.802 -6.611 23.474 1.00 65.81 90 ASN A O 1
ATOM 622 N N . TYR A 1 91 ? 5.936 -7.708 21.724 1.00 68.44 91 TYR A N 1
ATOM 623 C CA . TYR A 1 91 ? 5.274 -6.549 21.145 1.00 68.44 91 TYR A CA 1
ATOM 624 C C . TYR A 1 91 ? 4.168 -6.043 22.066 1.00 68.44 91 TYR A C 1
ATOM 626 O O . TYR A 1 91 ? 4.179 -4.876 22.446 1.00 68.44 91 TYR A O 1
ATOM 634 N N . GLU A 1 92 ? 3.263 -6.926 22.482 1.00 73.12 92 GLU A N 1
ATOM 635 C CA . GLU A 1 92 ? 2.175 -6.605 23.398 1.00 73.12 92 GLU A CA 1
ATOM 636 C C . GLU A 1 92 ? 2.723 -6.045 24.713 1.00 73.12 92 GLU A C 1
ATOM 638 O O . GLU A 1 92 ? 2.264 -5.008 25.181 1.00 73.12 92 GLU A O 1
ATOM 643 N N . HIS A 1 93 ? 3.771 -6.657 25.269 1.00 72.06 93 HIS A N 1
ATOM 644 C CA . HIS A 1 93 ? 4.408 -6.159 26.484 1.00 72.06 93 HIS A CA 1
ATOM 645 C C . HIS A 1 93 ? 5.010 -4.754 26.313 1.00 72.06 93 HIS A C 1
ATOM 647 O O . HIS A 1 93 ? 4.904 -3.928 27.216 1.00 72.06 93 HIS A O 1
ATOM 653 N N . SER A 1 94 ? 5.646 -4.479 25.171 1.00 66.06 94 SER A N 1
ATOM 654 C CA . SER A 1 94 ? 6.327 -3.200 24.928 1.00 66.06 94 SER A CA 1
ATOM 655 C C . SER A 1 94 ? 5.378 -2.072 24.515 1.00 66.06 94 SER A C 1
ATOM 657 O O . SER A 1 94 ? 5.566 -0.938 24.944 1.00 66.06 94 SER A O 1
ATOM 659 N N . ARG A 1 95 ? 4.360 -2.361 23.700 1.00 79.56 95 ARG A N 1
ATOM 660 C CA . ARG A 1 95 ? 3.458 -1.365 23.090 1.00 79.56 95 ARG A CA 1
ATOM 661 C C . ARG A 1 95 ? 2.046 -1.373 23.667 1.00 79.56 95 ARG A C 1
ATOM 663 O O . ARG A 1 95 ? 1.283 -0.429 23.457 1.00 79.56 95 ARG A O 1
ATOM 670 N N . GLY A 1 96 ? 1.684 -2.401 24.425 1.00 77.69 96 GLY A N 1
ATOM 671 C CA . GLY A 1 96 ? 0.397 -2.508 25.107 1.00 77.69 96 GLY A CA 1
ATOM 672 C C . GLY A 1 96 ? -0.782 -2.816 24.185 1.00 77.69 96 GLY A C 1
ATOM 673 O O . GLY A 1 96 ? -1.901 -2.452 24.530 1.00 77.69 96 GLY A O 1
ATOM 674 N N . TYR A 1 97 ? -0.554 -3.380 22.997 1.00 80.88 97 TYR A N 1
ATOM 675 C CA . TYR A 1 97 ? -1.602 -3.940 22.136 1.00 80.88 97 TYR A CA 1
ATOM 676 C C . TYR A 1 97 ? -1.036 -5.083 21.286 1.00 80.88 97 TYR A C 1
ATOM 678 O O . TYR A 1 97 ? 0.145 -5.070 20.940 1.00 80.88 97 TYR A O 1
ATOM 686 N N . GLU A 1 98 ? -1.871 -6.064 20.952 1.00 79.62 98 GLU A N 1
ATOM 687 C CA . GLU A 1 98 ? -1.514 -7.152 20.037 1.00 79.62 98 GLU A CA 1
ATOM 688 C C . GLU A 1 98 ? -1.631 -6.665 18.579 1.00 79.62 98 GLU A C 1
ATOM 690 O O . GLU A 1 98 ? -2.679 -6.137 18.203 1.00 79.62 98 GLU A O 1
ATOM 695 N N . PRO A 1 99 ? -0.587 -6.790 17.741 1.00 74.69 99 PRO A N 1
ATOM 696 C CA . PRO A 1 99 ? -0.667 -6.389 16.343 1.00 74.69 99 PRO A CA 1
ATOM 697 C C . PRO A 1 99 ? -1.469 -7.425 15.539 1.00 74.69 99 PRO A C 1
ATOM 699 O O . PRO A 1 99 ? -1.256 -8.627 15.672 1.00 74.69 99 PRO A O 1
ATOM 702 N N . LEU A 1 100 ? -2.373 -6.965 14.668 1.00 74.50 100 LEU A N 1
ATOM 703 C CA . LEU A 1 100 ? -3.273 -7.850 13.901 1.00 74.50 100 LEU A CA 1
ATOM 704 C C . LEU A 1 100 ? -2.625 -8.481 12.667 1.00 74.50 100 LEU A C 1
ATOM 706 O O . LEU A 1 100 ? -3.117 -9.476 12.143 1.00 74.50 100 LEU A O 1
ATOM 710 N N . HIS A 1 101 ? -1.505 -7.913 12.234 1.00 65.69 101 HIS A N 1
ATOM 711 C CA . HIS A 1 101 ? -0.640 -8.453 11.199 1.00 65.69 101 HIS A CA 1
ATOM 712 C C . HIS A 1 101 ? 0.772 -8.552 11.761 1.00 65.69 101 HIS A C 1
ATOM 714 O O . HIS A 1 101 ? 1.100 -7.841 12.718 1.00 65.69 101 HIS A O 1
ATOM 720 N N . PRO A 1 102 ? 1.649 -9.378 11.171 1.00 56.69 102 PRO A N 1
ATOM 721 C CA . PRO A 1 102 ? 3.077 -9.273 11.407 1.00 56.69 102 PRO A CA 1
ATOM 722 C C . PRO A 1 102 ? 3.566 -7.986 10.737 1.00 56.69 102 PRO A C 1
ATOM 724 O O . PRO A 1 102 ? 4.308 -8.026 9.763 1.00 56.69 102 PRO A O 1
ATOM 727 N N . LEU A 1 103 ? 3.111 -6.837 11.242 1.00 51.69 103 LEU A N 1
ATOM 728 C CA . LEU A 1 103 ? 3.414 -5.526 10.692 1.00 51.69 103 LEU A CA 1
ATOM 729 C C . LEU A 1 103 ? 4.941 -5.353 10.617 1.00 51.69 103 LEU A C 1
ATOM 731 O O . LEU A 1 103 ? 5.440 -4.670 9.732 1.00 51.69 103 LEU A O 1
ATOM 735 N N . PHE A 1 104 ? 5.689 -6.046 11.494 1.00 52.59 104 PHE A N 1
ATOM 736 C CA . PHE A 1 104 ? 7.133 -5.917 11.621 1.00 52.59 104 PHE A CA 1
ATOM 737 C C . PHE A 1 104 ? 7.802 -7.207 12.112 1.00 52.59 104 PHE A C 1
ATOM 739 O O . PHE A 1 104 ? 8.264 -7.288 13.254 1.00 52.59 104 PHE A O 1
ATOM 746 N N . VAL A 1 105 ? 7.913 -8.231 11.263 1.00 41.50 105 VAL A N 1
ATOM 747 C CA . VAL A 1 105 ? 8.926 -9.273 11.511 1.00 41.50 105 VAL A CA 1
ATOM 748 C C . VAL A 1 105 ? 10.300 -8.595 11.413 1.00 41.50 105 VAL A C 1
ATOM 750 O O . VAL A 1 105 ? 10.810 -8.389 10.321 1.00 41.50 105 VAL A O 1
ATOM 753 N N . GLY A 1 106 ? 10.876 -8.176 12.546 1.00 42.16 106 GLY A N 1
ATOM 754 C CA . GLY A 1 106 ? 12.239 -7.628 12.607 1.00 42.16 106 GLY A CA 1
ATOM 755 C C . GLY A 1 106 ? 12.421 -6.240 13.233 1.00 42.16 106 GLY A C 1
ATOM 756 O O . GLY A 1 106 ? 13.568 -5.838 13.431 1.00 42.16 106 GLY A O 1
ATOM 757 N N . VAL A 1 107 ? 11.366 -5.512 13.625 1.00 52.06 107 VAL A N 1
ATOM 758 C CA . VAL A 1 107 ? 11.554 -4.269 14.406 1.00 52.06 107 VAL A CA 1
ATOM 759 C C . VAL A 1 107 ? 11.765 -4.634 15.877 1.00 52.06 107 VAL A C 1
ATOM 761 O O . VAL A 1 107 ? 10.842 -4.699 16.680 1.00 52.06 107 VAL A O 1
ATOM 764 N N . ILE A 1 108 ? 13.024 -4.903 16.226 1.00 51.12 108 ILE A N 1
ATOM 765 C CA . ILE A 1 108 ? 13.470 -5.231 17.595 1.00 51.12 108 ILE A CA 1
ATOM 766 C C . ILE A 1 108 ? 13.611 -3.951 18.453 1.00 51.12 108 ILE A C 1
ATOM 768 O O . ILE A 1 108 ? 13.903 -4.008 19.646 1.00 51.12 108 ILE A O 1
ATOM 772 N N . ALA A 1 109 ? 13.405 -2.770 17.860 1.00 58.69 109 ALA A N 1
ATOM 773 C CA . ALA A 1 109 ? 13.575 -1.501 18.553 1.00 58.69 109 ALA A CA 1
ATOM 774 C C . ALA A 1 109 ? 12.451 -1.258 19.587 1.00 58.69 109 ALA A C 1
ATOM 776 O O . ALA A 1 109 ? 11.265 -1.442 19.267 1.00 58.69 109 ALA A O 1
ATOM 777 N N . PRO A 1 110 ? 12.801 -0.825 20.815 1.00 66.81 110 PRO A N 1
ATOM 778 C CA . PRO A 1 110 ? 11.809 -0.428 21.807 1.00 66.81 110 PRO A CA 1
ATOM 779 C C . PRO A 1 110 ? 10.989 0.765 21.288 1.00 66.81 110 PRO A C 1
ATOM 781 O O . PRO A 1 110 ? 11.514 1.567 20.508 1.00 66.81 110 PRO A O 1
ATOM 784 N N . PRO A 1 111 ? 9.715 0.894 21.698 1.00 74.19 111 PRO A N 1
ATOM 785 C CA . PRO A 1 111 ? 8.916 2.061 21.351 1.00 74.19 111 PRO A CA 1
ATOM 786 C C . PRO A 1 111 ? 9.586 3.330 21.882 1.00 74.19 111 PRO A C 1
ATOM 788 O O . PRO A 1 111 ? 10.210 3.330 22.946 1.00 74.19 111 PRO A O 1
ATOM 791 N N . ARG A 1 112 ? 9.478 4.407 21.107 1.00 81.38 112 ARG A N 1
ATOM 792 C CA . ARG A 1 112 ? 10.009 5.722 21.471 1.00 81.38 112 ARG A CA 1
ATOM 793 C C . ARG A 1 112 ? 8.964 6.512 22.250 1.00 81.38 112 ARG A C 1
ATOM 795 O O . ARG A 1 112 ? 7.766 6.288 22.093 1.00 81.38 112 ARG A O 1
ATOM 802 N N . GLU A 1 113 ? 9.433 7.456 23.057 1.00 84.50 113 GLU A N 1
ATOM 803 C CA . GLU A 1 113 ? 8.563 8.366 23.801 1.00 84.50 113 GLU A CA 1
ATOM 804 C C . GLU A 1 113 ? 7.699 9.217 22.858 1.00 84.50 113 GLU A C 1
ATOM 806 O O . GLU A 1 113 ? 8.116 9.575 21.752 1.00 84.50 113 GLU A O 1
ATOM 811 N N . LEU A 1 114 ? 6.493 9.576 23.305 1.00 85.44 114 LEU A N 1
ATOM 812 C CA . LEU A 1 114 ? 5.520 10.296 22.477 1.00 85.44 114 LEU A CA 1
ATOM 813 C C . LEU A 1 114 ? 6.057 11.642 21.969 1.00 85.44 114 LEU A C 1
ATOM 815 O O . LEU A 1 114 ? 5.864 11.978 20.802 1.00 85.44 114 LEU A O 1
ATOM 819 N N . ASP A 1 115 ? 6.750 12.407 22.811 1.00 87.50 115 ASP A N 1
ATOM 820 C CA . ASP A 1 115 ? 7.302 13.709 22.418 1.00 87.50 115 ASP A CA 1
ATOM 821 C C . ASP A 1 115 ? 8.433 13.572 21.386 1.00 87.50 115 ASP A C 1
ATOM 823 O O . ASP A 1 115 ? 8.541 14.389 20.463 1.00 87.50 115 ASP A O 1
ATOM 827 N N . ASP A 1 116 ? 9.225 12.501 21.476 1.00 86.88 116 ASP A N 1
ATOM 828 C CA . ASP A 1 116 ? 10.246 12.170 20.481 1.00 86.88 116 ASP A CA 1
ATOM 829 C C . ASP A 1 116 ? 9.610 11.784 19.146 1.00 86.88 116 ASP A C 1
ATOM 831 O O . ASP A 1 116 ? 10.074 12.222 18.088 1.00 86.88 116 ASP A O 1
ATOM 835 N N . LEU A 1 117 ? 8.538 10.986 19.178 1.00 86.12 117 LEU A N 1
ATOM 836 C CA . LEU A 1 117 ? 7.771 10.623 17.988 1.00 86.12 117 LEU A CA 1
ATOM 837 C C . LEU A 1 117 ? 7.127 11.860 17.357 1.00 86.12 117 LEU A C 1
ATOM 839 O O . LEU A 1 117 ? 7.316 12.103 16.167 1.00 86.12 117 LEU A O 1
ATOM 843 N N . ARG A 1 118 ? 6.452 12.707 18.141 1.00 87.69 118 ARG A N 1
ATOM 844 C CA . ARG A 1 118 ? 5.882 13.975 17.660 1.00 87.69 118 ARG A CA 1
ATOM 845 C C . ARG A 1 118 ? 6.936 14.845 17.004 1.00 87.69 118 ARG A C 1
ATOM 847 O O . ARG A 1 118 ? 6.712 15.344 15.908 1.00 87.69 118 ARG A O 1
ATOM 854 N N . THR A 1 119 ? 8.094 14.995 17.639 1.00 88.25 119 THR A N 1
ATOM 855 C CA . THR A 1 119 ? 9.201 15.786 17.092 1.00 88.25 119 THR A CA 1
ATOM 856 C C . THR A 1 119 ? 9.737 15.182 15.794 1.00 88.25 119 THR A C 1
ATOM 858 O O . THR A 1 119 ? 9.924 15.906 14.817 1.00 88.25 119 THR A O 1
ATOM 861 N N . SER A 1 120 ? 9.937 13.862 15.754 1.00 84.62 120 SER A N 1
ATOM 862 C CA . SER A 1 120 ? 10.480 13.161 14.579 1.00 84.62 120 SER A CA 1
ATOM 863 C C . SER A 1 120 ? 9.520 13.186 13.390 1.00 84.62 120 SER A C 1
ATOM 865 O O . SER A 1 120 ? 9.960 13.301 12.250 1.00 84.62 120 SER A O 1
ATOM 867 N N . TYR A 1 121 ? 8.215 13.115 13.658 1.00 83.12 121 TYR A N 1
ATOM 868 C CA . TYR A 1 121 ? 7.178 12.954 12.640 1.00 83.12 121 TYR A CA 1
ATOM 869 C C . TYR A 1 121 ? 6.313 14.207 12.428 1.00 83.12 121 TYR A C 1
ATOM 871 O O . TYR A 1 121 ? 5.383 14.178 11.625 1.00 83.12 121 TYR A O 1
ATOM 879 N N . ALA A 1 122 ? 6.656 15.346 13.048 1.00 76.56 122 ALA A N 1
ATOM 880 C CA . ALA A 1 122 ? 5.933 16.621 12.919 1.00 76.56 122 ALA A CA 1
ATOM 881 C C . ALA A 1 122 ? 5.782 17.113 11.469 1.00 76.56 122 ALA A C 1
ATOM 883 O O . ALA A 1 122 ? 4.878 17.894 11.172 1.00 76.56 122 ALA A O 1
ATOM 884 N N . LYS A 1 123 ? 6.694 16.699 10.582 1.00 67.06 123 LYS A N 1
ATOM 885 C CA . LYS A 1 123 ? 6.744 17.085 9.164 1.00 67.06 123 LYS A CA 1
ATOM 886 C C . LYS A 1 123 ? 6.864 15.886 8.227 1.00 67.06 123 LYS A C 1
ATOM 888 O O . LYS A 1 123 ? 7.298 16.051 7.093 1.00 67.06 123 LYS A O 1
ATOM 893 N N . VAL A 1 124 ? 6.567 14.678 8.700 1.00 65.25 124 VAL A N 1
ATOM 894 C CA . VAL A 1 124 ? 6.743 13.497 7.856 1.00 65.25 124 VAL A CA 1
ATOM 895 C C . VAL A 1 124 ? 5.627 13.448 6.824 1.00 65.25 124 VAL A C 1
ATOM 897 O O . VAL A 1 124 ? 4.449 13.331 7.160 1.00 65.25 124 VAL A O 1
ATOM 900 N N . HIS A 1 125 ? 6.037 13.582 5.565 1.00 63.38 125 HIS A N 1
ATOM 901 C CA . HIS A 1 125 ? 5.184 13.477 4.392 1.00 63.38 125 HIS A CA 1
ATOM 902 C C . HIS A 1 125 ? 4.654 12.044 4.228 1.00 63.38 125 HIS A C 1
ATOM 904 O O . HIS A 1 125 ? 5.008 11.134 4.990 1.00 63.38 125 HIS A O 1
ATOM 910 N N . GLU A 1 126 ? 3.730 11.853 3.292 1.00 64.56 126 GLU A N 1
ATOM 911 C CA . GLU A 1 126 ? 3.254 10.522 2.917 1.00 64.56 126 GLU A CA 1
ATOM 912 C C . GLU A 1 126 ? 4.428 9.649 2.472 1.00 64.56 126 GLU A C 1
ATOM 914 O O . GLU A 1 126 ? 5.372 10.143 1.864 1.00 64.56 126 GLU A O 1
ATOM 919 N N . HIS A 1 127 ? 4.391 8.373 2.861 1.00 68.62 127 HIS A N 1
ATOM 920 C CA . HIS A 1 127 ? 5.468 7.438 2.548 1.00 68.62 127 HIS A CA 1
ATOM 921 C C . HIS A 1 127 ? 5.414 7.084 1.070 1.00 68.62 127 HIS A C 1
ATOM 923 O O . HIS A 1 127 ? 4.335 6.801 0.537 1.00 68.62 127 HIS A O 1
ATOM 929 N N . THR A 1 128 ? 6.576 7.087 0.436 1.00 69.38 128 THR A N 1
ATOM 930 C CA . THR A 1 128 ? 6.711 6.844 -0.998 1.00 69.38 128 THR A CA 1
ATOM 931 C C . THR A 1 128 ? 7.467 5.539 -1.240 1.00 69.38 128 THR A C 1
ATOM 933 O O . THR A 1 128 ? 8.222 5.056 -0.385 1.00 69.38 128 THR A O 1
ATOM 936 N N . ALA A 1 129 ? 7.307 4.959 -2.435 1.00 69.81 129 ALA A N 1
ATOM 937 C CA . ALA A 1 129 ? 8.133 3.827 -2.868 1.00 69.81 129 ALA A CA 1
ATOM 938 C C . ALA A 1 129 ? 9.635 4.192 -2.873 1.00 69.81 129 ALA A C 1
ATOM 940 O O . ALA A 1 129 ? 10.484 3.319 -2.697 1.00 69.81 129 ALA A O 1
ATOM 941 N N . SER A 1 130 ? 9.928 5.490 -2.993 1.00 68.69 130 SER A N 1
ATOM 942 C CA . SER A 1 130 ? 11.255 6.084 -3.096 1.00 68.69 130 SER A CA 1
ATOM 943 C C . SER A 1 130 ? 11.950 6.389 -1.765 1.00 68.69 130 SER A C 1
ATOM 945 O O . SER A 1 130 ? 13.158 6.629 -1.729 1.00 68.69 130 SER A O 1
ATOM 947 N N . ASP A 1 131 ? 11.234 6.314 -0.639 1.00 71.94 131 ASP A N 1
ATOM 948 C CA . ASP A 1 131 ? 11.786 6.633 0.677 1.00 71.94 131 ASP A CA 1
ATOM 949 C C . ASP A 1 131 ? 13.039 5.809 1.020 1.00 71.94 131 ASP A C 1
ATOM 951 O O . ASP A 1 131 ? 12.994 4.587 1.181 1.00 71.94 131 ASP A O 1
ATOM 955 N N . GLY A 1 132 ? 14.161 6.509 1.216 1.00 70.25 132 GLY A N 1
ATOM 956 C CA . GLY A 1 132 ? 15.450 5.916 1.583 1.00 70.25 132 GLY A CA 1
ATOM 957 C C . GLY A 1 132 ? 16.355 5.568 0.399 1.00 70.25 132 GLY A C 1
ATOM 958 O O . GLY A 1 132 ? 17.527 5.261 0.623 1.00 70.25 132 GLY A O 1
ATOM 959 N N . LEU A 1 133 ? 15.870 5.691 -0.840 1.00 71.38 133 LEU A N 1
ATOM 960 C CA . LEU A 1 133 ? 16.695 5.674 -2.048 1.00 71.38 133 LEU A CA 1
ATOM 961 C C . LEU A 1 133 ? 17.393 7.042 -2.155 1.00 71.38 133 LEU A C 1
ATOM 963 O O . LEU A 1 133 ? 16.890 7.984 -2.751 1.00 71.38 133 LEU A O 1
ATOM 967 N N . GLY A 1 134 ? 18.491 7.213 -1.410 1.00 60.62 134 GLY A N 1
ATOM 968 C CA . GLY A 1 134 ? 19.217 8.486 -1.341 1.00 60.62 134 GLY A CA 1
ATOM 969 C C . GLY A 1 134 ? 19.842 8.914 -2.677 1.00 60.62 134 GLY A C 1
ATOM 970 O O . GLY A 1 134 ? 20.056 8.099 -3.565 1.00 60.62 134 GLY A O 1
ATOM 971 N N . VAL A 1 135 ? 20.220 10.194 -2.768 1.00 49.56 135 VAL A N 1
ATOM 972 C CA . VAL A 1 135 ? 20.963 10.791 -3.895 1.00 49.56 135 VAL A CA 1
ATOM 973 C C . VAL A 1 135 ? 22.369 10.179 -3.953 1.00 49.56 135 VAL A C 1
ATOM 975 O O . VAL A 1 135 ? 23.240 10.537 -3.153 1.00 49.56 135 VAL A O 1
ATOM 978 N N . GLY A 1 136 ? 22.605 9.214 -4.842 1.00 48.66 136 GLY A N 1
ATOM 979 C CA . GLY A 1 136 ? 23.868 8.479 -4.865 1.00 48.66 136 GLY A CA 1
ATOM 980 C C . GLY A 1 136 ? 24.142 7.770 -6.185 1.00 48.66 136 GLY A C 1
ATOM 981 O O . GLY A 1 136 ? 23.418 6.871 -6.587 1.00 48.66 136 GLY A O 1
ATOM 982 N N . ASN A 1 137 ? 25.256 8.132 -6.824 1.00 43.25 137 ASN A N 1
ATOM 983 C CA . ASN A 1 137 ? 25.587 7.764 -8.202 1.00 43.25 137 ASN A CA 1
ATOM 984 C C . ASN A 1 137 ? 25.930 6.275 -8.466 1.00 43.25 137 ASN A C 1
ATOM 986 O O . ASN A 1 137 ? 26.450 5.938 -9.533 1.00 43.25 137 ASN A O 1
ATOM 990 N N . ALA A 1 138 ? 25.698 5.379 -7.506 1.00 54.91 138 ALA A N 1
ATOM 991 C CA . ALA A 1 138 ? 26.052 3.966 -7.598 1.00 54.91 138 ALA A CA 1
ATOM 992 C C . ALA A 1 138 ? 24.811 3.079 -7.402 1.00 54.91 138 ALA A C 1
ATOM 994 O O . ALA A 1 138 ? 23.971 3.402 -6.563 1.00 54.91 138 ALA A O 1
ATOM 995 N N . PRO A 1 139 ? 24.689 1.950 -8.128 1.00 59.56 139 PRO A N 1
ATOM 996 C CA . PRO A 1 139 ? 23.631 0.980 -7.871 1.00 59.56 139 PRO A CA 1
ATOM 997 C C . PRO A 1 139 ? 23.675 0.520 -6.409 1.00 59.56 139 PRO A C 1
ATOM 999 O O . PRO A 1 139 ? 24.730 0.093 -5.936 1.00 59.56 139 PRO A O 1
ATOM 1002 N N . LEU A 1 140 ? 22.538 0.585 -5.712 1.00 65.50 140 LEU A N 1
ATOM 1003 C CA . LEU A 1 140 ? 22.433 0.124 -4.328 1.00 65.50 140 LEU A CA 1
ATOM 1004 C C . LEU A 1 140 ? 22.748 -1.375 -4.236 1.00 65.50 140 LEU A C 1
ATOM 1006 O O . LEU A 1 140 ? 22.227 -2.198 -4.996 1.00 65.50 140 LEU A O 1
ATOM 1010 N N . THR A 1 141 ? 23.591 -1.742 -3.278 1.00 67.56 141 THR A N 1
ATOM 1011 C CA . THR A 1 141 ? 23.875 -3.138 -2.941 1.00 67.56 141 THR A CA 1
ATOM 1012 C C . THR A 1 141 ? 22.668 -3.792 -2.261 1.00 67.56 141 THR A C 1
ATOM 1014 O O . THR A 1 141 ? 21.816 -3.126 -1.675 1.00 67.56 141 THR A O 1
ATOM 1017 N N . VAL A 1 142 ? 22.611 -5.131 -2.257 1.00 66.75 142 VAL A N 1
ATOM 1018 C CA . VAL A 1 142 ? 21.569 -5.892 -1.529 1.00 66.75 142 VAL A CA 1
ATOM 1019 C C . VAL A 1 142 ? 21.503 -5.496 -0.056 1.00 66.75 142 VAL A C 1
ATOM 1021 O O . VAL A 1 142 ? 20.420 -5.380 0.507 1.00 66.75 142 VAL A O 1
ATOM 1024 N N . SER A 1 143 ? 22.662 -5.284 0.572 1.00 68.00 143 SER A N 1
ATOM 1025 C CA . SER A 1 143 ? 22.740 -4.918 1.986 1.00 68.00 143 SER A CA 1
ATOM 1026 C C . SER A 1 143 ? 22.179 -3.520 2.246 1.00 68.00 143 SER A C 1
ATOM 1028 O O . SER A 1 143 ? 21.545 -3.297 3.278 1.00 68.00 143 SER A O 1
ATOM 1030 N N . GLU A 1 144 ? 22.404 -2.578 1.331 1.00 71.88 144 GLU A N 1
ATOM 1031 C CA . GLU A 1 144 ? 21.841 -1.229 1.422 1.00 71.88 144 GLU A CA 1
ATOM 1032 C C . GLU A 1 144 ? 20.327 -1.267 1.222 1.00 71.88 144 GLU A C 1
ATOM 1034 O O . GLU A 1 144 ? 19.602 -0.698 2.033 1.00 71.88 144 GLU A O 1
ATOM 1039 N N . LEU A 1 145 ? 19.837 -2.028 0.238 1.00 72.06 145 LEU A N 1
ATOM 1040 C CA . LEU A 1 145 ? 18.402 -2.233 0.019 1.00 72.06 145 LEU A CA 1
ATOM 1041 C C . LEU A 1 145 ? 17.714 -2.871 1.233 1.00 72.06 145 LEU A C 1
ATOM 1043 O O . LEU A 1 145 ? 16.665 -2.392 1.655 1.00 72.06 145 LEU A O 1
ATOM 1047 N N . GLY A 1 146 ? 18.333 -3.880 1.852 1.00 72.00 146 GLY A N 1
ATOM 1048 C CA . GLY A 1 146 ? 17.823 -4.483 3.087 1.00 72.00 146 GLY A CA 1
ATOM 1049 C C . GLY A 1 146 ? 17.846 -3.523 4.284 1.00 72.00 146 GLY A C 1
ATOM 1050 O O . GLY A 1 146 ? 16.958 -3.566 5.133 1.00 72.00 146 GLY A O 1
ATOM 1051 N N . THR A 1 147 ? 18.822 -2.611 4.343 1.00 74.94 147 THR A N 1
ATOM 1052 C CA . THR A 1 147 ? 18.874 -1.562 5.379 1.00 74.94 147 THR A CA 1
ATOM 1053 C C . THR A 1 147 ? 17.762 -0.536 5.180 1.00 74.94 147 THR A C 1
ATOM 1055 O O . THR A 1 147 ? 17.123 -0.131 6.150 1.00 74.94 147 THR A O 1
ATOM 1058 N N . ILE A 1 148 ? 17.507 -0.140 3.931 1.00 77.06 148 ILE A N 1
ATOM 1059 C CA . ILE A 1 148 ? 16.419 0.769 3.569 1.00 77.06 148 ILE A CA 1
ATOM 1060 C C . ILE A 1 148 ? 15.075 0.125 3.903 1.00 77.06 148 ILE A C 1
ATOM 1062 O O . ILE A 1 148 ? 14.259 0.743 4.574 1.00 77.06 148 ILE A O 1
ATOM 1066 N N . GLU A 1 149 ? 14.857 -1.133 3.524 1.00 77.50 149 GLU A N 1
ATOM 1067 C CA . GLU A 1 149 ? 13.628 -1.864 3.840 1.00 77.50 149 GLU A CA 1
ATOM 1068 C C . GLU A 1 149 ? 13.394 -1.970 5.357 1.00 77.50 149 GLU A C 1
ATOM 1070 O O . GLU A 1 149 ? 12.294 -1.688 5.837 1.00 77.50 149 GLU A O 1
ATOM 1075 N N . ALA A 1 150 ? 14.443 -2.263 6.133 1.00 75.94 150 ALA A N 1
ATOM 1076 C CA . ALA A 1 150 ? 14.369 -2.278 7.592 1.00 75.94 150 ALA A CA 1
ATOM 1077 C C . ALA A 1 150 ? 14.068 -0.889 8.193 1.00 75.94 150 ALA A C 1
ATOM 1079 O O . ALA A 1 150 ? 13.295 -0.785 9.148 1.00 75.94 150 ALA A O 1
ATOM 1080 N N . ASP A 1 151 ? 14.645 0.186 7.644 1.00 78.56 151 ASP A N 1
ATOM 1081 C CA . ASP A 1 151 ? 14.341 1.558 8.065 1.00 78.56 151 ASP A CA 1
ATOM 1082 C C . ASP A 1 151 ? 12.896 1.949 7.726 1.00 78.56 151 ASP A C 1
ATOM 1084 O O . ASP A 1 151 ? 12.193 2.489 8.579 1.00 78.56 151 ASP A O 1
ATOM 1088 N N . ARG A 1 152 ? 12.415 1.619 6.523 1.00 80.00 152 ARG A N 1
ATOM 1089 C CA . ARG A 1 152 ? 11.027 1.856 6.092 1.00 80.00 152 ARG A CA 1
ATOM 1090 C C . ARG A 1 152 ? 10.047 1.123 7.004 1.00 80.00 152 ARG A C 1
ATOM 1092 O O . ARG A 1 152 ? 9.103 1.735 7.503 1.00 80.00 152 ARG A O 1
ATOM 1099 N N . ALA A 1 153 ? 10.315 -0.148 7.302 1.00 78.31 153 ALA A N 1
ATOM 1100 C CA . ALA A 1 153 ? 9.544 -0.921 8.268 1.00 78.31 153 ALA A CA 1
ATOM 1101 C C . ALA A 1 153 ? 9.547 -0.244 9.652 1.00 78.31 153 ALA A C 1
ATOM 1103 O O . ALA A 1 153 ? 8.491 0.023 10.217 1.00 78.31 153 ALA A O 1
ATOM 1104 N N . ARG A 1 154 ? 10.713 0.150 10.178 1.00 79.69 154 ARG A N 1
ATOM 1105 C CA . ARG A 1 154 ? 10.790 0.878 11.455 1.00 79.69 154 ARG A CA 1
ATOM 1106 C C . ARG A 1 154 ? 9.974 2.175 11.445 1.00 79.69 154 ARG A C 1
ATOM 1108 O O . ARG A 1 154 ? 9.258 2.437 12.405 1.00 79.69 154 ARG A O 1
ATOM 1115 N N . ARG A 1 155 ? 10.055 2.987 10.389 1.00 81.75 155 ARG A N 1
ATOM 1116 C CA . ARG A 1 155 ? 9.307 4.254 10.295 1.00 81.75 155 ARG A CA 1
ATOM 1117 C C . ARG A 1 155 ? 7.800 4.027 10.278 1.00 81.75 155 ARG A C 1
ATOM 1119 O O . ARG A 1 155 ? 7.081 4.715 10.997 1.00 81.75 155 ARG A O 1
ATOM 1126 N N . ARG A 1 156 ? 7.320 3.045 9.507 1.00 83.25 156 ARG A N 1
ATOM 1127 C CA . ARG A 1 156 ? 5.900 2.650 9.492 1.00 83.25 156 ARG A CA 1
ATOM 1128 C C . ARG A 1 156 ? 5.422 2.281 10.900 1.00 83.25 156 ARG A C 1
ATOM 1130 O O . ARG A 1 156 ? 4.378 2.770 11.329 1.00 83.25 156 ARG A O 1
ATOM 1137 N N . GLN A 1 157 ? 6.225 1.515 11.644 1.00 82.88 157 GLN A N 1
ATOM 1138 C CA . GLN A 1 157 ? 5.937 1.181 13.042 1.00 82.88 157 GLN A CA 1
ATOM 1139 C C . GLN A 1 157 ? 5.874 2.422 13.930 1.00 82.88 157 GLN A C 1
ATOM 1141 O O . GLN A 1 157 ? 4.926 2.586 14.690 1.00 82.88 157 GLN A O 1
ATOM 1146 N N . GLU A 1 158 ? 6.885 3.286 13.866 1.00 85.69 158 GLU A N 1
ATOM 1147 C CA . GLU A 1 158 ? 6.965 4.472 14.722 1.00 85.69 158 GLU A CA 1
ATOM 1148 C C . GLU A 1 158 ? 5.796 5.442 14.474 1.00 85.69 158 GLU A C 1
ATOM 1150 O O . GLU A 1 158 ? 5.290 6.053 15.415 1.00 85.69 158 GLU A O 1
ATOM 1155 N N . ILE A 1 159 ? 5.316 5.551 13.231 1.00 87.62 159 ILE A N 1
ATOM 1156 C CA . ILE A 1 159 ? 4.130 6.349 12.892 1.00 87.62 159 ILE A CA 1
ATOM 1157 C C . ILE A 1 159 ? 2.853 5.697 13.439 1.00 87.62 159 ILE A C 1
ATOM 1159 O O . ILE A 1 159 ? 2.006 6.397 13.997 1.00 87.62 159 ILE A O 1
ATOM 1163 N N . ALA A 1 160 ? 2.706 4.374 13.324 1.00 88.50 160 ALA A N 1
ATOM 1164 C CA . ALA A 1 160 ? 1.585 3.660 13.936 1.00 88.50 160 ALA A CA 1
ATOM 1165 C C . ALA A 1 160 ? 1.579 3.838 15.466 1.00 88.50 160 ALA A C 1
ATOM 1167 O O . ALA A 1 160 ? 0.544 4.174 16.046 1.00 88.50 160 ALA A O 1
ATOM 1168 N N . ASP A 1 161 ? 2.746 3.713 16.104 1.00 87.38 161 ASP A N 1
ATOM 1169 C CA . ASP A 1 161 ? 2.928 3.932 17.542 1.00 87.38 161 ASP A CA 1
ATOM 1170 C C . ASP A 1 161 ? 2.561 5.365 17.944 1.00 87.38 161 ASP A C 1
ATOM 1172 O O . ASP A 1 161 ? 1.873 5.560 18.946 1.00 87.38 161 ASP A O 1
ATOM 1176 N N . LEU A 1 162 ? 2.939 6.365 17.138 1.00 90.12 162 LEU A N 1
ATOM 1177 C CA . LEU A 1 162 ? 2.540 7.757 17.348 1.00 90.12 162 LEU A CA 1
ATOM 1178 C C . LEU A 1 162 ? 1.013 7.908 17.337 1.00 90.12 162 LEU A C 1
ATOM 1180 O O . LEU A 1 162 ? 0.451 8.482 18.267 1.00 90.12 162 LEU A O 1
ATOM 1184 N N . PHE A 1 163 ? 0.326 7.380 16.321 1.00 91.94 163 PHE A N 1
ATOM 1185 C CA . PHE A 1 163 ? -1.133 7.496 16.213 1.00 91.94 163 PHE A CA 1
ATOM 1186 C C . PHE A 1 163 ? -1.862 6.798 17.365 1.00 91.94 163 PHE A C 1
ATOM 1188 O O . PHE A 1 163 ? -2.832 7.349 17.897 1.00 91.94 163 PHE A O 1
ATOM 1195 N N . VAL A 1 164 ? -1.396 5.616 17.777 1.00 92.31 164 VAL A N 1
ATOM 1196 C CA . VAL A 1 164 ? -1.963 4.894 18.924 1.00 92.31 164 VAL A CA 1
ATOM 1197 C C . VAL A 1 164 ? -1.722 5.666 20.219 1.00 92.31 164 VAL A C 1
ATOM 1199 O O . VAL A 1 164 ? -2.666 5.886 20.977 1.00 92.31 164 VAL A O 1
ATOM 1202 N N . ALA A 1 165 ? -0.494 6.124 20.469 1.00 91.12 165 ALA A N 1
ATOM 1203 C CA . ALA A 1 165 ? -0.153 6.863 21.681 1.00 91.12 165 ALA A CA 1
ATOM 1204 C C . ALA A 1 165 ? -0.939 8.176 21.796 1.00 91.12 165 ALA A C 1
ATOM 1206 O O . ALA A 1 165 ? -1.490 8.476 22.854 1.00 91.12 165 ALA A O 1
ATOM 1207 N N . GLU A 1 166 ? -1.070 8.928 20.704 1.00 93.38 166 GLU A N 1
ATOM 1208 C CA . GLU A 1 166 ? -1.887 10.138 20.694 1.00 93.38 166 GLU A CA 1
ATOM 1209 C C . GLU A 1 166 ? -3.379 9.845 20.896 1.00 93.38 166 GLU A C 1
ATOM 1211 O O . GLU A 1 166 ? -4.067 10.592 21.583 1.00 93.38 166 GLU A O 1
ATOM 1216 N N . THR A 1 167 ? -3.890 8.746 20.340 1.00 94.50 167 THR A N 1
ATOM 1217 C CA . THR A 1 167 ? -5.290 8.343 20.545 1.00 94.50 167 THR A CA 1
ATOM 1218 C C . THR A 1 167 ? -5.550 7.914 21.983 1.00 94.50 167 THR A C 1
ATOM 1220 O O . THR A 1 167 ? -6.588 8.251 22.544 1.00 94.50 167 THR A O 1
ATOM 1223 N N . ARG A 1 168 ? -4.597 7.231 22.624 1.00 93.12 168 ARG A N 1
ATOM 1224 C CA . ARG A 1 168 ? -4.662 6.920 24.058 1.00 93.12 168 ARG A CA 1
ATOM 1225 C C . ARG A 1 168 ? -4.643 8.181 24.916 1.00 93.12 168 ARG A C 1
ATOM 1227 O O . ARG A 1 168 ? -5.358 8.224 25.913 1.00 93.12 168 ARG A O 1
ATOM 1234 N N . GLN A 1 169 ? -3.863 9.191 24.525 1.00 93.19 169 GLN A N 1
ATOM 1235 C CA . GLN A 1 169 ? -3.866 10.485 25.202 1.00 93.19 169 GLN A CA 1
ATOM 1236 C C . GLN A 1 169 ? -5.240 11.162 25.098 1.00 93.19 169 GLN A C 1
ATOM 1238 O O . GLN A 1 169 ? -5.786 11.534 26.131 1.00 93.19 169 GLN A O 1
ATOM 1243 N N . ASP A 1 170 ? -5.839 11.229 23.903 1.00 93.88 170 ASP A N 1
ATOM 1244 C CA . ASP A 1 170 ? -7.194 11.782 23.739 1.00 93.88 170 ASP A CA 1
ATOM 1245 C C . ASP A 1 170 ? -8.212 11.058 24.636 1.00 93.88 170 ASP A C 1
ATOM 1247 O O . ASP A 1 170 ? -9.010 11.712 25.304 1.00 93.88 170 ASP A O 1
ATOM 1251 N N . ARG A 1 171 ? -8.141 9.719 24.723 1.00 93.50 171 ARG A N 1
ATOM 1252 C CA . ARG A 1 171 ? -9.032 8.941 25.603 1.00 93.50 171 ARG A CA 1
ATOM 1253 C C . ARG A 1 171 ? -8.870 9.309 27.071 1.00 93.50 171 ARG A C 1
ATOM 1255 O O . ARG A 1 171 ? -9.870 9.422 27.777 1.00 93.50 171 ARG A O 1
ATOM 1262 N N . ALA A 1 172 ? -7.628 9.472 27.525 1.00 92.75 172 ALA A N 1
ATOM 1263 C CA . ALA A 1 172 ? -7.325 9.851 28.901 1.00 92.75 172 ALA A CA 1
ATOM 1264 C C . ALA A 1 172 ? -7.797 11.278 29.229 1.00 92.75 172 ALA A C 1
ATOM 1266 O O . ALA A 1 172 ? -8.210 11.535 30.358 1.00 92.75 172 ALA A O 1
ATOM 1267 N N . ASP A 1 173 ? -7.767 12.181 28.246 1.00 93.62 173 ASP A N 1
ATOM 1268 C CA . ASP A 1 173 ? -8.255 13.554 28.387 1.00 93.62 173 ASP A CA 1
ATOM 1269 C C . ASP A 1 173 ? -9.797 13.626 28.366 1.00 93.62 173 ASP A C 1
ATOM 1271 O O . ASP A 1 173 ? -10.385 14.491 29.018 1.00 93.62 173 ASP A O 1
ATOM 1275 N N . ALA A 1 174 ? -10.460 12.717 27.639 1.00 93.12 174 ALA A N 1
ATOM 1276 C CA . ALA A 1 174 ? -11.914 12.695 27.471 1.00 93.12 174 ALA A CA 1
ATOM 1277 C C . ALA A 1 174 ? -12.681 12.076 28.653 1.00 93.12 174 ALA A C 1
ATOM 1279 O O . ALA A 1 174 ? -13.802 12.501 28.944 1.00 93.12 174 ALA A O 1
ATOM 1280 N N . GLY A 1 175 ? -12.111 11.074 29.328 1.00 90.81 175 GLY A N 1
ATOM 1281 C CA . GLY A 1 175 ? -12.794 10.373 30.414 1.00 90.81 175 GLY A CA 1
ATOM 1282 C C . GLY A 1 175 ? -11.902 9.408 31.187 1.00 90.81 175 GLY A C 1
ATOM 1283 O O . GLY A 1 175 ? -10.864 8.955 30.705 1.00 90.81 175 GLY A O 1
ATOM 1284 N N . ASP A 1 176 ? -12.318 9.073 32.408 1.00 93.38 176 ASP A N 1
ATOM 1285 C CA . ASP A 1 176 ? -11.621 8.083 33.231 1.00 93.38 176 ASP A CA 1
ATOM 1286 C C . ASP A 1 176 ? -11.969 6.634 32.832 1.00 93.38 176 ASP A C 1
ATOM 1288 O O . ASP A 1 176 ? -12.866 6.366 32.027 1.00 93.38 176 ASP A O 1
ATOM 1292 N N . SER A 1 177 ? -11.252 5.656 33.398 1.00 91.00 177 SER A N 1
ATOM 1293 C CA . SER A 1 177 ? -11.473 4.234 33.090 1.00 91.00 177 SER A CA 1
ATOM 1294 C C . SER A 1 177 ? -12.897 3.749 33.382 1.00 91.00 177 SER A C 1
ATOM 1296 O O . SER A 1 177 ? -13.361 2.809 32.731 1.00 91.00 177 SER A O 1
ATOM 1298 N N . GLN A 1 178 ? -13.587 4.344 34.361 1.00 94.56 178 GLN A N 1
ATOM 1299 C CA . GLN A 1 178 ? -14.951 3.952 34.698 1.00 94.56 178 GLN A CA 1
ATOM 1300 C C . GLN A 1 178 ? -15.916 4.438 33.616 1.00 94.56 178 GLN A C 1
ATOM 1302 O O . GLN A 1 178 ? -16.704 3.643 33.106 1.00 94.56 178 GLN A O 1
ATOM 1307 N N . GLN A 1 179 ? -15.800 5.700 33.214 1.00 94.56 179 GLN A N 1
ATOM 1308 C CA . GLN A 1 179 ? -16.611 6.287 32.153 1.00 94.56 179 GLN A CA 1
ATOM 1309 C C . GLN A 1 179 ? -16.454 5.527 30.828 1.00 94.56 179 GLN A C 1
ATOM 1311 O O . GLN A 1 179 ? -17.449 5.169 30.199 1.00 94.56 179 GLN A O 1
ATOM 1316 N N . TRP A 1 180 ? -15.222 5.174 30.450 1.00 92.38 180 TRP A N 1
ATOM 1317 C CA . TRP A 1 180 ? -14.963 4.346 29.266 1.00 92.38 180 TRP A CA 1
ATOM 1318 C C . TRP A 1 180 ? -15.613 2.962 29.346 1.00 92.38 180 TRP A C 1
ATOM 1320 O O . TRP A 1 180 ? -16.130 2.456 28.350 1.00 92.38 180 TRP A O 1
ATOM 1330 N N . SER A 1 181 ? -15.629 2.357 30.536 1.00 93.69 181 SER A N 1
ATOM 1331 C CA . SER A 1 181 ? -16.290 1.066 30.754 1.00 93.69 181 SER A CA 1
ATOM 1332 C C . SER A 1 181 ? -17.813 1.173 30.612 1.00 93.69 181 SER A C 1
ATOM 1334 O O . SER A 1 181 ? -18.447 0.273 30.061 1.00 93.69 181 SER A O 1
ATOM 1336 N N . GLU A 1 182 ? -18.405 2.275 31.078 1.00 95.56 182 GLU A N 1
ATOM 1337 C CA . GLU A 1 182 ? -19.838 2.559 30.936 1.00 95.56 182 GLU A CA 1
ATOM 1338 C C . GLU A 1 182 ? -20.225 2.795 29.468 1.00 95.56 182 GLU A C 1
ATOM 1340 O O . GLU A 1 182 ? -21.208 2.221 28.994 1.00 95.56 182 GLU A O 1
ATOM 1345 N N . TRP A 1 183 ? -19.425 3.563 28.722 1.00 95.25 183 TRP A N 1
ATOM 1346 C CA . TRP A 1 183 ? -19.619 3.780 27.285 1.00 95.25 183 TRP A CA 1
ATOM 1347 C C . TRP A 1 183 ? -19.494 2.494 26.474 1.00 95.25 183 TRP A C 1
ATOM 1349 O O . TRP A 1 183 ? -20.353 2.217 25.637 1.00 95.25 183 TRP A O 1
ATOM 1359 N N . LEU A 1 184 ? -18.489 1.664 26.765 1.00 94.56 184 LEU A N 1
ATOM 1360 C CA . LEU A 1 184 ? -18.339 0.359 26.127 1.00 94.56 184 LEU A CA 1
ATOM 1361 C C . LEU A 1 184 ? -19.549 -0.542 26.414 1.00 94.56 184 LEU A C 1
ATOM 1363 O O . LEU A 1 184 ? -20.066 -1.192 25.510 1.00 94.56 184 LEU A O 1
ATOM 1367 N N . ALA A 1 185 ? -20.046 -0.568 27.653 1.00 95.19 185 ALA A N 1
ATOM 1368 C CA . ALA A 1 185 ? -21.242 -1.337 27.993 1.00 95.19 185 ALA A CA 1
ATOM 1369 C C . ALA A 1 185 ? -22.494 -0.823 27.256 1.00 95.19 185 ALA A C 1
ATOM 1371 O O . ALA A 1 185 ? -23.314 -1.624 26.798 1.00 95.19 185 ALA A O 1
ATOM 1372 N N . ALA A 1 186 ? -22.643 0.497 27.111 1.00 94.25 186 ALA A N 1
ATOM 1373 C CA . ALA A 1 186 ? -23.723 1.103 26.336 1.00 94.25 186 ALA A CA 1
ATOM 1374 C C . ALA A 1 186 ? -23.639 0.733 24.845 1.00 94.25 186 ALA A C 1
ATOM 1376 O O . ALA A 1 186 ? -24.654 0.355 24.257 1.00 94.25 186 ALA A O 1
ATOM 1377 N N . GLU A 1 187 ? -22.439 0.745 24.262 1.00 95.00 187 GLU A N 1
ATOM 1378 C CA . GLU A 1 187 ? -22.191 0.297 22.889 1.00 95.00 187 GLU A CA 1
ATOM 1379 C C . GLU A 1 187 ? -22.561 -1.185 22.708 1.00 95.00 187 GLU A C 1
ATOM 1381 O O . GLU A 1 187 ? -23.314 -1.541 21.805 1.00 95.00 187 GLU A O 1
ATOM 1386 N N . GLN A 1 188 ? -22.133 -2.070 23.611 1.00 94.88 188 GLN A N 1
ATOM 1387 C CA . GLN A 1 188 ? -22.483 -3.496 23.535 1.00 94.88 188 GLN A CA 1
ATOM 1388 C C . GLN A 1 188 ? -24.001 -3.740 23.602 1.00 94.88 188 GLN A C 1
ATOM 1390 O O . GLN A 1 188 ? -24.542 -4.621 22.918 1.00 94.88 188 GLN A O 1
ATOM 1395 N N . ASN A 1 189 ? -24.714 -2.933 24.391 1.00 93.38 189 ASN A N 1
ATOM 1396 C CA . ASN A 1 189 ? -26.173 -2.960 24.445 1.00 93.38 189 ASN A CA 1
ATOM 1397 C C . ASN A 1 189 ? -26.811 -2.438 23.146 1.00 93.38 189 ASN A C 1
ATOM 1399 O O . ASN A 1 189 ? -27.818 -3.003 22.703 1.00 93.38 189 ASN A O 1
ATOM 1403 N N . SER A 1 190 ? -26.241 -1.403 22.519 1.00 93.19 190 SER A N 1
ATOM 1404 C CA . SER A 1 190 ? -26.731 -0.861 21.245 1.00 93.19 190 SER A CA 1
ATOM 1405 C C . SER A 1 190 ? -26.559 -1.879 20.108 1.00 93.19 190 SER A C 1
ATOM 1407 O O . SER A 1 190 ? -27.524 -2.147 19.389 1.00 93.19 190 SER A O 1
ATOM 1409 N N . ILE A 1 191 ? -25.411 -2.568 20.039 1.00 93.44 191 ILE A N 1
ATOM 1410 C CA . ILE A 1 191 ? -25.150 -3.672 19.096 1.00 93.44 191 ILE A CA 1
ATOM 1411 C C . ILE A 1 191 ? -26.172 -4.798 19.285 1.00 93.44 191 ILE A C 1
ATOM 1413 O O . ILE A 1 191 ? -26.843 -5.206 18.337 1.00 93.44 191 ILE A O 1
ATOM 1417 N N . THR A 1 192 ? -26.364 -5.262 20.523 1.00 91.88 192 THR A N 1
ATOM 1418 C CA . THR A 1 192 ? -27.319 -6.344 20.829 1.00 91.88 192 THR A CA 1
ATOM 1419 C C . THR A 1 192 ? -28.759 -5.952 20.463 1.00 91.88 192 THR A C 1
ATOM 1421 O O . THR A 1 192 ? -29.543 -6.754 19.944 1.00 91.88 192 THR A O 1
ATOM 1424 N N . THR A 1 193 ? -29.126 -4.688 20.687 1.00 89.00 193 THR A N 1
ATOM 1425 C CA . THR A 1 193 ? -30.437 -4.151 20.294 1.00 89.00 193 THR A CA 1
ATOM 1426 C C . THR A 1 193 ? -30.584 -4.113 18.770 1.00 89.00 193 THR A C 1
ATOM 1428 O O . THR A 1 193 ? -31.611 -4.530 18.233 1.00 89.00 193 THR A O 1
ATOM 1431 N N . ALA A 1 194 ? -29.554 -3.676 18.049 1.00 86.88 194 ALA A N 1
ATOM 1432 C CA . ALA A 1 194 ? -29.554 -3.640 16.593 1.00 86.88 194 ALA A CA 1
ATOM 1433 C C . ALA A 1 194 ? -29.685 -5.037 15.956 1.00 86.88 194 ALA A C 1
ATOM 1435 O O . ALA A 1 194 ? -30.467 -5.219 15.017 1.00 86.88 194 ALA A O 1
ATOM 1436 N N . GLU A 1 195 ? -28.982 -6.037 16.493 1.00 85.31 195 GLU A N 1
ATOM 1437 C CA . GLU A 1 195 ? -29.054 -7.435 16.044 1.00 85.31 195 GLU A CA 1
ATOM 1438 C C . GLU A 1 195 ? -30.448 -8.042 16.277 1.00 85.31 195 GLU A C 1
ATOM 1440 O O . GLU A 1 195 ? -31.002 -8.722 15.409 1.00 85.31 195 GLU A O 1
ATOM 1445 N N . THR A 1 196 ? -31.062 -7.772 17.434 1.00 80.94 196 THR A N 1
ATOM 1446 C CA . THR A 1 196 ? -32.397 -8.300 17.770 1.00 80.94 196 THR A CA 1
ATOM 1447 C C . THR A 1 196 ? -33.508 -7.674 16.925 1.00 80.94 196 THR A C 1
ATOM 1449 O O . THR A 1 196 ? -34.404 -8.394 16.476 1.00 80.94 196 THR A O 1
ATOM 1452 N N . VAL A 1 197 ? -33.439 -6.369 16.641 1.00 72.75 197 VAL A N 1
ATOM 1453 C CA . VAL A 1 197 ? -34.399 -5.665 15.769 1.00 72.75 197 VAL A CA 1
ATOM 1454 C C . VAL A 1 197 ? -34.263 -6.110 14.308 1.00 72.75 197 VAL A C 1
ATOM 1456 O O . VAL A 1 197 ? -35.273 -6.321 13.634 1.00 72.75 197 VAL A O 1
ATOM 1459 N N . SER A 1 198 ? -33.036 -6.329 13.827 1.00 63.09 198 SER A N 1
ATOM 1460 C CA . SER A 1 198 ? -32.782 -6.790 12.452 1.00 63.09 198 SER A CA 1
ATOM 1461 C C . SER A 1 198 ? -33.302 -8.213 12.208 1.00 63.09 198 SER A C 1
ATOM 1463 O O . SER A 1 198 ? -33.881 -8.492 11.160 1.00 63.09 198 SER A O 1
ATOM 1465 N N . ASN A 1 199 ? -33.211 -9.088 13.215 1.00 57.75 199 ASN A N 1
ATOM 1466 C CA . ASN A 1 199 ? -33.746 -10.454 13.167 1.00 57.75 199 ASN A CA 1
ATOM 1467 C C . ASN A 1 199 ? -35.274 -10.544 13.360 1.00 57.75 199 ASN A C 1
ATOM 1469 O O . ASN A 1 199 ? -35.849 -11.623 13.216 1.00 57.75 199 ASN A O 1
ATOM 1473 N N . THR A 1 200 ? -35.950 -9.433 13.677 1.00 51.22 200 THR A N 1
ATOM 1474 C CA . THR A 1 200 ? -37.401 -9.394 13.945 1.00 51.22 200 THR A CA 1
ATOM 1475 C C . THR A 1 200 ? -38.206 -8.532 12.965 1.00 51.22 200 THR A C 1
ATOM 1477 O O . THR A 1 200 ? -39.373 -8.229 13.234 1.00 51.22 200 THR A O 1
ATOM 1480 N N . ALA A 1 201 ? -37.655 -8.181 11.794 1.00 47.38 201 ALA A N 1
ATOM 1481 C CA . ALA A 1 201 ? -38.398 -7.426 10.781 1.00 47.38 201 ALA A CA 1
ATOM 1482 C C . ALA A 1 201 ? -39.753 -8.102 10.419 1.00 47.38 201 ALA A C 1
ATOM 1484 O O . ALA A 1 201 ? -39.852 -9.325 10.309 1.00 47.38 201 ALA A O 1
ATOM 1485 N N . PRO A 1 202 ? -40.849 -7.331 10.279 1.00 50.06 202 PRO A N 1
ATOM 1486 C CA . PRO A 1 202 ? -42.068 -7.627 11.023 1.00 50.06 202 PRO A CA 1
ATOM 1487 C C . PRO A 1 202 ? -43.167 -8.315 10.203 1.00 50.06 202 PRO A C 1
ATOM 1489 O O . PRO A 1 202 ? -43.537 -7.884 9.107 1.00 50.06 202 PRO A O 1
ATOM 1492 N N . THR A 1 203 ? -43.855 -9.278 10.825 1.00 45.19 203 THR A N 1
ATOM 1493 C CA . THR A 1 203 ? -45.272 -9.540 10.537 1.00 45.19 203 THR A CA 1
ATOM 1494 C C . THR A 1 203 ? -46.061 -8.242 10.721 1.00 45.19 203 THR A C 1
ATOM 1496 O O . THR A 1 203 ? -46.315 -7.811 11.844 1.00 45.19 203 THR A O 1
ATOM 1499 N N . ARG A 1 204 ? -46.416 -7.610 9.594 1.00 42.41 204 ARG A N 1
ATOM 1500 C CA . ARG A 1 204 ? -47.307 -6.446 9.431 1.00 42.41 204 ARG A CA 1
ATOM 1501 C C . ARG A 1 204 ? -48.219 -6.171 10.640 1.00 42.41 204 ARG A C 1
ATOM 1503 O O . ARG A 1 204 ? -49.307 -6.737 10.736 1.00 42.41 204 ARG A O 1
ATOM 1510 N N . LYS A 1 205 ? -47.874 -5.175 11.457 1.00 45.59 205 LYS A N 1
ATOM 1511 C CA . LYS A 1 205 ? -48.866 -4.333 12.141 1.00 45.59 205 LYS A CA 1
ATOM 1512 C C . LYS A 1 205 ? -48.444 -2.874 12.037 1.00 45.59 205 LYS A C 1
ATOM 1514 O O . LYS A 1 205 ? -47.368 -2.493 12.473 1.00 45.59 205 LYS A O 1
ATOM 1519 N N . LYS A 1 206 ? -49.319 -2.081 11.413 1.00 44.69 206 LYS A N 1
ATOM 1520 C CA . LYS A 1 206 ? -49.227 -0.626 11.269 1.00 44.69 206 LYS A CA 1
ATOM 1521 C C . LYS A 1 206 ? -49.173 0.017 12.661 1.00 44.69 206 LYS A C 1
ATOM 1523 O O . LYS A 1 206 ? -50.223 0.198 13.270 1.00 44.69 206 LYS A O 1
ATOM 1528 N N . SER A 1 207 ? -47.990 0.358 13.160 1.00 46.31 207 SER A N 1
ATOM 1529 C CA . SER A 1 207 ? -47.851 1.367 14.210 1.00 46.31 207 SER A CA 1
ATOM 1530 C C . SER A 1 207 ? -47.385 2.669 13.557 1.00 46.31 207 SER A C 1
ATOM 1532 O O . SER A 1 207 ? -46.546 2.688 12.663 1.00 46.31 207 SER A O 1
ATOM 1534 N N . THR A 1 208 ? -48.029 3.766 13.935 1.00 43.84 208 THR A N 1
ATOM 1535 C CA . THR A 1 208 ? -47.900 5.107 13.344 1.00 43.84 208 THR A CA 1
ATOM 1536 C C . THR A 1 208 ? -46.781 5.939 13.980 1.00 43.84 208 THR A C 1
ATOM 1538 O O . THR A 1 208 ? -46.781 7.160 13.863 1.00 43.84 208 THR A O 1
ATOM 1541 N N . GLY A 1 209 ? -45.833 5.299 14.667 1.00 44.34 209 GLY A N 1
ATOM 1542 C CA . GLY A 1 209 ? -44.612 5.942 15.144 1.00 44.34 209 GLY A CA 1
ATOM 1543 C C . GLY A 1 209 ? -43.513 5.729 14.115 1.00 44.34 209 GLY A C 1
ATOM 1544 O O . GLY A 1 209 ? -43.283 4.598 13.701 1.00 44.34 209 GLY A O 1
ATOM 1545 N N . ARG A 1 210 ? -42.850 6.803 13.685 1.00 40.88 210 ARG A N 1
ATOM 1546 C CA . ARG A 1 210 ? -41.649 6.746 12.844 1.00 40.88 210 ARG A CA 1
ATOM 1547 C C . ARG A 1 210 ? -40.570 6.007 13.652 1.00 40.88 210 ARG A C 1
ATOM 1549 O O . ARG A 1 210 ? -39.871 6.641 14.430 1.00 40.88 210 ARG A O 1
ATOM 1556 N N . GLN A 1 211 ? -40.518 4.675 13.566 1.00 53.00 211 GLN A N 1
ATOM 1557 C CA . GLN A 1 211 ? -39.436 3.889 14.156 1.00 53.00 211 GLN A CA 1
ATOM 1558 C C . GLN A 1 211 ? -38.158 4.341 13.457 1.00 53.00 211 GLN A C 1
ATOM 1560 O O . GLN A 1 211 ? -37.997 4.132 12.255 1.00 53.00 211 GLN A O 1
ATOM 1565 N N . THR A 1 212 ? -37.306 5.053 14.190 1.00 57.97 212 THR A N 1
ATOM 1566 C CA . THR A 1 212 ? -35.927 5.299 13.784 1.00 57.97 212 THR A CA 1
ATOM 1567 C C . THR A 1 212 ? -35.283 3.946 13.508 1.00 57.97 212 THR A C 1
ATOM 1569 O O . THR A 1 212 ? -35.502 2.989 14.255 1.00 57.97 212 THR A O 1
ATOM 1572 N N . ALA A 1 213 ? -34.567 3.838 12.386 1.00 66.69 213 ALA A N 1
ATOM 1573 C CA . ALA A 1 213 ? -33.819 2.628 12.073 1.00 66.69 213 ALA A CA 1
ATOM 1574 C C . ALA A 1 213 ? -32.883 2.299 13.253 1.00 66.69 213 ALA A C 1
ATOM 1576 O O . ALA A 1 213 ? -32.383 3.237 13.881 1.00 66.69 213 ALA A O 1
ATOM 1577 N N . PRO A 1 214 ? -32.677 1.013 13.593 1.00 79.62 214 PRO A N 1
ATOM 1578 C CA . PRO A 1 214 ? -31.715 0.651 14.627 1.00 79.62 214 PRO A CA 1
ATOM 1579 C C . PRO A 1 214 ? -30.346 1.235 14.263 1.00 79.62 214 PRO A C 1
ATOM 1581 O O . PRO A 1 214 ? -29.945 1.161 13.104 1.00 79.62 214 PRO A O 1
ATOM 1584 N N . GLN A 1 215 ? -29.661 1.828 15.238 1.00 89.75 215 GLN A N 1
ATOM 1585 C CA . GLN A 1 215 ? -28.309 2.368 15.102 1.00 89.75 215 GLN A CA 1
ATOM 1586 C C . GLN A 1 215 ? -27.429 1.822 16.223 1.00 89.75 215 GLN A C 1
ATOM 1588 O O . GLN A 1 215 ? -27.923 1.489 17.303 1.00 89.75 215 GLN A O 1
ATOM 1593 N N . ILE A 1 216 ? -26.139 1.707 15.932 1.00 93.88 216 ILE A N 1
ATOM 1594 C CA . ILE A 1 216 ? -25.102 1.345 16.890 1.00 93.88 216 ILE A CA 1
ATOM 1595 C C . ILE A 1 216 ? -24.432 2.642 17.320 1.00 93.88 216 ILE A C 1
ATOM 1597 O O . ILE A 1 216 ? -23.781 3.300 16.510 1.00 93.88 216 ILE A O 1
ATOM 1601 N N . SER A 1 217 ? -24.617 2.998 18.585 1.00 95.44 217 SER A N 1
ATOM 1602 C CA . SER A 1 217 ? -23.980 4.161 19.202 1.00 95.44 217 SER A CA 1
ATOM 1603 C C . SER A 1 217 ? -22.631 3.753 19.784 1.00 95.44 217 SER A C 1
ATOM 1605 O O . SER A 1 217 ? -22.560 2.744 20.492 1.00 95.44 217 SER A O 1
ATOM 1607 N N . PHE A 1 218 ? -21.587 4.523 19.494 1.00 96.19 218 PHE A N 1
ATOM 1608 C CA . PHE A 1 218 ? -20.214 4.307 19.957 1.00 96.19 218 PHE A CA 1
ATOM 1609 C C . PHE A 1 218 ? -19.566 5.641 20.338 1.00 96.19 218 PHE A C 1
ATOM 1611 O O . PHE A 1 218 ? -20.080 6.696 19.981 1.00 96.19 218 PHE A O 1
ATOM 1618 N N . HIS A 1 219 ? -18.442 5.607 21.056 1.00 96.06 219 HIS A N 1
ATOM 1619 C CA . HIS A 1 219 ? -17.697 6.821 21.408 1.00 96.06 219 HIS A CA 1
ATOM 1620 C C . HIS A 1 219 ? -16.335 6.863 20.706 1.00 96.06 219 HIS A C 1
ATOM 1622 O O . HIS A 1 219 ? -15.612 5.863 20.672 1.00 96.06 219 HIS A O 1
ATOM 1628 N N . THR A 1 220 ? -15.981 8.018 20.148 1.00 96.31 220 THR A N 1
ATOM 1629 C CA . THR A 1 220 ? -14.642 8.311 19.615 1.00 96.31 220 THR A CA 1
ATOM 1630 C C . THR A 1 220 ? -13.673 8.653 20.744 1.00 96.31 220 THR A C 1
ATOM 1632 O O . THR A 1 220 ? -14.095 8.982 21.850 1.00 96.31 220 THR A O 1
ATOM 1635 N N . ALA A 1 221 ? -12.361 8.595 20.490 1.00 94.62 221 ALA A N 1
ATOM 1636 C CA . ALA A 1 221 ? -11.338 8.815 21.520 1.00 94.62 221 ALA A CA 1
ATOM 1637 C C . ALA A 1 221 ? -11.426 10.168 22.245 1.00 94.62 221 ALA A C 1
ATOM 1639 O O . ALA A 1 221 ? -11.041 10.253 23.401 1.00 94.62 221 ALA A O 1
ATOM 1640 N N . ASP A 1 222 ? -11.940 11.203 21.588 1.00 94.00 222 ASP A N 1
ATOM 1641 C CA . ASP A 1 222 ? -12.198 12.534 22.148 1.00 94.00 222 ASP A CA 1
ATOM 1642 C C . ASP A 1 222 ? -13.544 12.642 22.897 1.00 94.00 222 ASP A C 1
ATOM 1644 O O . ASP A 1 222 ? -13.923 13.725 23.342 1.00 94.00 222 ASP A O 1
ATOM 1648 N N . GLY A 1 223 ? -14.247 11.521 23.084 1.00 92.94 223 GLY A N 1
ATOM 1649 C CA . GLY A 1 223 ? -15.447 11.402 23.913 1.00 92.94 223 GLY A CA 1
ATOM 1650 C C . GLY A 1 223 ? -16.754 11.777 23.217 1.00 92.94 223 GLY A C 1
ATOM 1651 O O . GLY A 1 223 ? -17.781 11.870 23.891 1.00 92.94 223 GLY A O 1
ATOM 1652 N N . PHE A 1 224 ? -16.750 12.000 21.898 1.00 94.62 224 PHE A N 1
ATOM 1653 C CA . PHE A 1 224 ? -17.984 12.255 21.156 1.00 94.62 224 PHE A CA 1
ATOM 1654 C C . PHE A 1 224 ? -18.743 10.955 20.900 1.00 94.62 224 PHE A C 1
ATOM 1656 O O . PHE A 1 224 ? -18.164 9.947 20.498 1.00 94.62 224 PHE A O 1
ATOM 1663 N N . GLU A 1 225 ? -20.052 10.997 21.136 1.00 95.06 225 GLU A N 1
ATOM 1664 C CA . GLU A 1 225 ? -20.962 9.918 20.773 1.00 95.06 225 GLU A CA 1
ATOM 1665 C C . GLU A 1 225 ? -21.304 10.017 19.285 1.00 95.06 225 GLU A C 1
ATOM 1667 O O . GLU A 1 225 ? -21.804 11.039 18.813 1.00 95.06 225 GLU A O 1
ATOM 1672 N N . GLU A 1 226 ? -21.075 8.926 18.568 1.00 95.06 226 GLU A N 1
ATOM 1673 C CA . GLU A 1 226 ? -21.355 8.775 17.148 1.00 95.06 226 GLU A CA 1
ATOM 1674 C C . GLU A 1 226 ? -22.270 7.578 16.904 1.00 95.06 226 GLU A C 1
ATOM 1676 O O . GLU A 1 226 ? -22.437 6.701 17.756 1.00 95.06 226 GLU A O 1
ATOM 1681 N N . ASN A 1 227 ? -22.890 7.540 15.725 1.00 94.25 227 ASN A N 1
ATOM 1682 C CA . ASN A 1 227 ? -23.810 6.472 15.354 1.00 94.25 227 ASN A CA 1
ATOM 1683 C C . ASN A 1 227 ? -23.450 5.892 13.992 1.00 94.25 227 ASN A C 1
ATOM 1685 O O . ASN A 1 227 ? -23.246 6.627 13.031 1.00 94.25 227 ASN A O 1
ATOM 1689 N N . ILE A 1 228 ? -23.472 4.566 13.893 1.00 93.50 228 ILE A N 1
ATOM 1690 C CA . ILE A 1 228 ? -23.345 3.849 12.625 1.00 93.50 228 ILE A CA 1
ATOM 1691 C C . ILE A 1 228 ? -24.551 2.944 12.410 1.00 93.50 228 ILE A C 1
ATOM 1693 O O . ILE A 1 228 ? -25.154 2.431 13.359 1.00 93.50 228 ILE A O 1
ATOM 1697 N N . ASP A 1 229 ? -24.945 2.748 11.156 1.00 91.81 229 ASP A N 1
ATOM 1698 C CA . ASP A 1 229 ? -26.002 1.796 10.861 1.00 91.81 229 ASP A CA 1
ATOM 1699 C C . ASP A 1 229 ? -25.486 0.339 10.960 1.00 91.81 229 ASP A C 1
ATOM 1701 O O . ASP A 1 229 ? -24.330 0.053 10.632 1.00 91.81 229 ASP A O 1
ATOM 1705 N N . PRO A 1 230 ? -26.326 -0.616 11.402 1.00 92.00 230 PRO A N 1
ATOM 1706 C CA . PRO A 1 230 ? -25.902 -1.999 11.618 1.00 92.00 230 PRO A CA 1
ATOM 1707 C C . PRO A 1 230 ? -25.461 -2.725 10.345 1.00 92.00 230 PRO A C 1
ATOM 1709 O O . PRO A 1 230 ? -24.634 -3.636 10.416 1.00 92.00 230 PRO A O 1
ATOM 1712 N N . ALA A 1 231 ? -26.010 -2.350 9.185 1.00 91.19 231 ALA A N 1
ATOM 1713 C CA . ALA A 1 231 ? -25.656 -2.976 7.917 1.00 91.19 231 ALA A CA 1
ATOM 1714 C C . ALA A 1 231 ? -24.234 -2.576 7.507 1.00 91.19 231 ALA A C 1
ATOM 1716 O O . ALA A 1 231 ? -23.421 -3.448 7.206 1.00 91.19 231 ALA A O 1
ATOM 1717 N N . THR A 1 232 ? -23.907 -1.287 7.600 1.00 93.00 232 THR A N 1
ATOM 1718 C CA . THR A 1 232 ? -22.555 -0.768 7.387 1.00 93.00 232 THR A CA 1
ATOM 1719 C C . THR A 1 232 ? -21.581 -1.368 8.393 1.00 93.00 232 THR A C 1
ATOM 1721 O O . THR A 1 232 ? -20.555 -1.894 7.980 1.00 93.00 232 THR A O 1
ATOM 1724 N N . ALA A 1 233 ? -21.917 -1.422 9.686 1.00 94.19 233 ALA A N 1
ATOM 1725 C CA . ALA A 1 233 ? -21.060 -2.066 10.687 1.00 94.19 233 ALA A CA 1
ATOM 1726 C C . ALA A 1 233 ? -20.778 -3.550 10.372 1.00 94.19 233 ALA A C 1
ATOM 1728 O O . ALA A 1 233 ? -19.652 -4.022 10.526 1.00 94.19 233 ALA A O 1
ATOM 1729 N N . THR A 1 234 ? -21.780 -4.281 9.872 1.00 94.56 234 THR A N 1
ATOM 1730 C CA . THR A 1 234 ? -21.619 -5.677 9.432 1.00 94.56 234 THR A CA 1
ATOM 1731 C C . THR A 1 234 ? -20.730 -5.781 8.190 1.00 94.56 234 THR A C 1
ATOM 1733 O O . THR A 1 234 ? -19.891 -6.678 8.105 1.00 94.56 234 THR A O 1
ATOM 1736 N N . HIS A 1 235 ? -20.883 -4.869 7.226 1.00 95.12 235 HIS A N 1
ATOM 1737 C CA . HIS A 1 235 ? -20.029 -4.817 6.038 1.00 95.12 235 HIS A CA 1
ATOM 1738 C C . HIS A 1 235 ? -18.572 -4.500 6.393 1.00 95.12 235 HIS A C 1
ATOM 1740 O O . HIS A 1 235 ? -17.680 -5.177 5.885 1.00 95.12 235 HIS A O 1
ATOM 1746 N N . ILE A 1 236 ? -18.339 -3.552 7.309 1.00 96.62 236 ILE A N 1
ATOM 1747 C CA . ILE A 1 236 ? -17.011 -3.227 7.850 1.00 96.62 236 ILE A CA 1
ATOM 1748 C C . ILE A 1 236 ? -16.390 -4.467 8.497 1.00 96.62 236 ILE A C 1
ATOM 1750 O O . ILE A 1 236 ? -15.269 -4.835 8.154 1.00 96.62 236 ILE A O 1
ATOM 1754 N N . ALA A 1 237 ? -17.119 -5.149 9.389 1.00 96.19 237 ALA A N 1
ATOM 1755 C CA . ALA A 1 237 ? -16.633 -6.362 10.046 1.00 96.19 237 ALA A CA 1
ATOM 1756 C C . ALA A 1 237 ? -16.237 -7.438 9.022 1.00 96.19 237 ALA A C 1
ATOM 1758 O O . ALA A 1 237 ? -15.121 -7.950 9.065 1.00 96.19 237 ALA A O 1
ATOM 1759 N N . ALA A 1 238 ? -17.101 -7.704 8.038 1.00 96.62 238 ALA A N 1
ATOM 1760 C CA . ALA A 1 238 ? -16.846 -8.702 7.004 1.00 96.62 238 ALA A CA 1
ATOM 1761 C C . ALA A 1 238 ? -15.656 -8.345 6.093 1.00 96.62 238 ALA A C 1
ATOM 1763 O O . ALA A 1 238 ? -14.900 -9.237 5.702 1.00 96.62 238 ALA A O 1
ATOM 1764 N N . ALA A 1 239 ? -15.494 -7.071 5.725 1.00 96.69 239 ALA A N 1
ATOM 1765 C CA . ALA A 1 239 ? -14.334 -6.600 4.969 1.00 96.69 239 ALA A CA 1
ATOM 1766 C C . ALA A 1 239 ? -13.051 -6.757 5.792 1.00 96.69 239 ALA A C 1
ATOM 1768 O O . ALA A 1 239 ? -12.070 -7.339 5.326 1.00 96.69 239 ALA A O 1
ATOM 1769 N N . TYR A 1 240 ? -13.087 -6.368 7.065 1.00 95.81 240 TYR A N 1
ATOM 1770 C CA . TYR A 1 240 ? -11.936 -6.496 7.946 1.00 95.81 240 TYR A CA 1
ATOM 1771 C C . TYR A 1 240 ? -11.566 -7.954 8.257 1.00 95.81 240 TYR A C 1
ATOM 1773 O O . TYR A 1 240 ? -10.379 -8.268 8.345 1.00 95.81 240 TYR A O 1
ATOM 1781 N N . THR A 1 241 ? -12.534 -8.877 8.332 1.00 94.56 241 THR A N 1
ATOM 1782 C CA . THR A 1 241 ? -12.276 -10.331 8.376 1.00 94.56 241 THR A CA 1
ATOM 1783 C C . THR A 1 241 ? -11.432 -10.771 7.182 1.00 94.56 241 THR A C 1
ATOM 1785 O O . THR A 1 241 ? -10.462 -11.509 7.335 1.00 94.56 241 THR A O 1
ATOM 1788 N N . ARG A 1 242 ? -11.772 -10.311 5.969 1.00 94.19 242 ARG A N 1
ATOM 1789 C CA . ARG A 1 242 ? -11.041 -10.695 4.751 1.00 94.19 242 ARG A CA 1
ATOM 1790 C C . ARG A 1 242 ? -9.643 -10.096 4.695 1.00 94.19 242 ARG A C 1
ATOM 1792 O O . ARG A 1 242 ? -8.741 -10.773 4.210 1.00 94.19 242 ARG A O 1
ATOM 1799 N N . LEU A 1 243 ? -9.473 -8.859 5.160 1.00 92.62 243 LEU A N 1
ATOM 1800 C CA . LEU A 1 243 ? -8.170 -8.193 5.231 1.00 92.62 243 LEU A CA 1
ATOM 1801 C C . LEU A 1 243 ? -7.264 -8.838 6.275 1.00 92.62 243 LEU A C 1
ATOM 1803 O O . LEU A 1 243 ? -6.118 -9.151 5.974 1.00 92.62 243 LEU A O 1
ATOM 1807 N N . SER A 1 244 ? -7.791 -9.059 7.480 1.00 87.94 244 SER A N 1
ATOM 1808 C CA . SER A 1 244 ? -7.012 -9.560 8.613 1.00 87.94 244 SER A CA 1
ATOM 1809 C C . SER A 1 244 ? -6.772 -11.066 8.589 1.00 87.94 244 SER A C 1
ATOM 1811 O O . SER A 1 244 ? -5.764 -11.535 9.114 1.00 87.94 244 SER A O 1
ATOM 1813 N N . GLY A 1 245 ? -7.676 -11.831 7.974 1.00 85.12 245 GLY A N 1
ATOM 1814 C CA . GLY A 1 245 ? -7.702 -13.290 8.080 1.00 85.12 245 GLY A CA 1
ATOM 1815 C C . GLY A 1 245 ? -8.231 -13.791 9.430 1.00 85.12 245 GLY A C 1
ATOM 1816 O O . GLY A 1 245 ? -8.295 -15.002 9.642 1.00 85.12 245 GLY A O 1
ATOM 1817 N N . ASN A 1 246 ? -8.630 -12.881 10.326 1.00 84.38 246 ASN A N 1
ATOM 1818 C CA . ASN A 1 246 ? -9.212 -13.189 11.628 1.00 84.38 246 ASN A CA 1
ATOM 1819 C C . ASN A 1 246 ? -10.739 -13.176 11.551 1.00 84.38 246 ASN A C 1
ATOM 1821 O O . ASN A 1 246 ? -11.318 -12.404 10.790 1.00 84.38 246 ASN A O 1
ATOM 1825 N N . ASP A 1 247 ? -11.391 -13.994 12.374 1.00 88.62 247 ASP A N 1
ATOM 1826 C CA . ASP A 1 247 ? -12.843 -13.937 12.546 1.00 88.62 247 ASP A CA 1
ATOM 1827 C C . ASP A 1 247 ? -13.208 -12.667 13.329 1.00 88.62 247 ASP A C 1
ATOM 1829 O O . ASP A 1 247 ? -12.852 -12.526 14.500 1.00 88.62 247 ASP A O 1
ATOM 1833 N N . VAL A 1 248 ? -13.838 -11.706 12.650 1.00 92.62 248 VAL A N 1
ATOM 1834 C CA . VAL A 1 248 ? -14.089 -10.351 13.161 1.00 92.62 248 VAL A CA 1
ATOM 1835 C C . VAL A 1 248 ? -15.588 -10.097 13.155 1.00 92.62 248 VAL A C 1
ATOM 1837 O O . VAL A 1 248 ? -16.234 -10.157 12.111 1.00 92.62 248 VAL A O 1
ATOM 1840 N N . ASP A 1 249 ? -16.132 -9.756 14.320 1.00 94.19 249 ASP A N 1
ATOM 1841 C CA . ASP A 1 249 ? -17.497 -9.263 14.466 1.00 94.19 249 ASP A CA 1
ATOM 1842 C C . ASP A 1 249 ? -17.515 -7.748 14.742 1.00 94.19 249 ASP A C 1
ATOM 1844 O O . ASP A 1 249 ? -16.483 -7.090 14.846 1.00 94.19 249 ASP A O 1
ATOM 1848 N N . ILE A 1 250 ? -18.708 -7.169 14.874 1.00 94.00 250 ILE A N 1
ATOM 1849 C CA . ILE A 1 250 ? -18.878 -5.734 15.161 1.00 94.00 250 ILE A CA 1
ATOM 1850 C C . ILE A 1 250 ? -18.222 -5.342 16.501 1.00 94.00 250 ILE A C 1
ATOM 1852 O O . ILE A 1 250 ? -17.717 -4.230 16.649 1.00 94.00 250 ILE A O 1
ATOM 1856 N N . ARG A 1 251 ? -18.214 -6.247 17.487 1.00 94.75 251 ARG A N 1
ATOM 1857 C CA . ARG A 1 251 ? -17.722 -5.988 18.850 1.00 94.75 251 ARG A CA 1
ATOM 1858 C C . ARG A 1 251 ? -16.200 -5.953 18.908 1.00 94.75 251 ARG A C 1
ATOM 1860 O O . ARG A 1 251 ? -15.648 -5.310 19.800 1.00 94.75 251 ARG A O 1
ATOM 1867 N N . PHE A 1 252 ? -15.538 -6.608 17.959 1.00 94.44 252 PHE A N 1
ATOM 1868 C CA . PHE A 1 252 ? -14.091 -6.615 17.801 1.00 94.44 252 PHE A C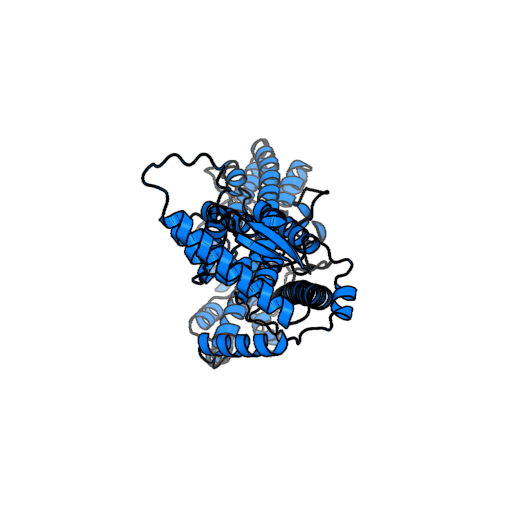A 1
ATOM 1869 C C . PHE A 1 252 ? -13.490 -5.202 17.800 1.00 94.44 252 PHE A C 1
ATOM 1871 O O . PHE A 1 252 ? -12.509 -4.953 18.502 1.00 94.44 252 PHE A O 1
ATOM 1878 N N . PHE A 1 253 ? -14.104 -4.258 17.078 1.00 94.12 253 PHE A N 1
ATOM 1879 C CA . PHE A 1 253 ? -13.598 -2.885 16.952 1.00 94.12 253 PHE A CA 1
ATOM 1880 C C . PHE A 1 253 ? -13.583 -2.123 18.281 1.00 94.12 253 PHE A C 1
ATOM 1882 O O . PHE A 1 253 ? -12.722 -1.274 18.496 1.00 94.12 253 PHE A O 1
ATOM 1889 N N . ALA A 1 254 ? -14.487 -2.459 19.204 1.00 90.81 254 ALA A N 1
ATOM 1890 C CA . ALA A 1 254 ? -14.557 -1.829 20.517 1.00 90.81 254 ALA A CA 1
ATOM 1891 C C . ALA A 1 254 ? -13.431 -2.293 21.460 1.00 90.81 254 ALA A C 1
ATOM 1893 O O . ALA A 1 254 ? -13.036 -1.564 22.366 1.00 90.81 254 ALA A O 1
ATOM 1894 N N . THR A 1 255 ? -12.917 -3.509 21.259 1.00 89.06 255 THR A N 1
ATOM 1895 C CA . THR A 1 255 ? -11.917 -4.140 22.136 1.00 89.06 255 THR A CA 1
ATOM 1896 C C . THR A 1 255 ? -10.505 -4.140 21.552 1.00 89.06 255 THR A C 1
ATOM 1898 O O . THR A 1 255 ? -9.543 -4.218 22.311 1.00 89.06 255 THR A O 1
ATOM 1901 N N . HIS A 1 256 ? -10.364 -3.991 20.230 1.00 91.88 256 HIS A N 1
ATOM 1902 C CA . HIS A 1 256 ? -9.080 -4.026 19.513 1.00 91.88 256 HIS A CA 1
ATOM 1903 C C . HIS A 1 256 ? -8.773 -2.718 18.769 1.00 91.88 256 HIS A C 1
ATOM 1905 O O . HIS A 1 256 ? -7.955 -2.698 17.848 1.00 91.88 256 HIS A O 1
ATOM 1911 N N . SER A 1 257 ? -9.406 -1.611 19.163 1.00 92.19 257 SER A N 1
ATOM 1912 C CA . SER A 1 257 ? -9.343 -0.321 18.465 1.00 92.19 257 SER A CA 1
ATOM 1913 C C . SER A 1 257 ? -7.918 0.182 18.198 1.00 92.19 257 SER A C 1
ATOM 1915 O O . SER A 1 257 ? -7.643 0.704 17.123 1.00 92.19 257 SER A O 1
ATOM 1917 N N . ASP A 1 258 ? -6.989 -0.014 19.141 1.00 92.9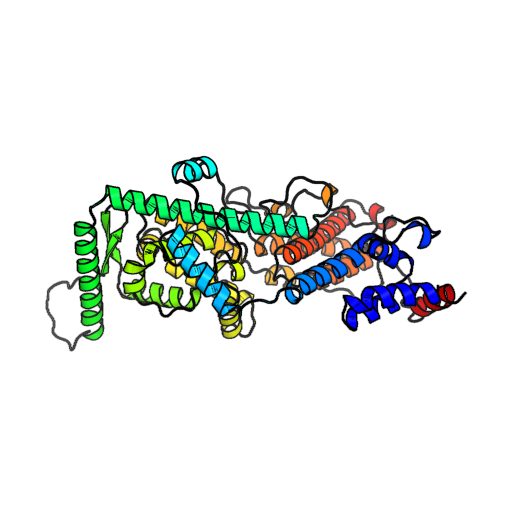4 258 ASP A N 1
ATOM 1918 C CA . ASP A 1 258 ? -5.580 0.382 18.982 1.00 92.94 258 ASP A CA 1
ATOM 1919 C C . ASP A 1 258 ? -4.880 -0.405 17.874 1.00 92.94 258 ASP A C 1
ATOM 1921 O O . ASP A 1 258 ? -4.132 0.159 17.078 1.00 92.94 258 ASP A O 1
ATOM 1925 N N . ALA A 1 259 ? -5.153 -1.705 17.794 1.00 90.75 259 ALA A N 1
ATOM 1926 C CA . ALA A 1 259 ? -4.557 -2.567 16.792 1.00 90.75 259 ALA A CA 1
ATOM 1927 C C . ALA A 1 259 ? -5.156 -2.309 15.401 1.00 90.75 259 ALA A C 1
ATOM 1929 O O . ALA A 1 259 ? -4.432 -2.301 14.404 1.00 90.75 259 ALA A O 1
ATOM 1930 N N . VAL A 1 260 ? -6.461 -2.021 15.336 1.00 94.19 260 VAL A N 1
ATOM 1931 C CA . VAL A 1 260 ? -7.136 -1.615 14.095 1.00 94.19 260 VAL A CA 1
ATOM 1932 C C . VAL A 1 260 ? -6.628 -0.256 13.615 1.00 94.19 260 VAL A C 1
ATOM 1934 O O . VAL A 1 260 ? -6.357 -0.098 12.426 1.00 94.19 260 VAL A O 1
ATOM 1937 N N . LEU A 1 261 ? -6.425 0.699 14.529 1.00 94.31 261 LEU A N 1
ATOM 1938 C CA . LEU A 1 261 ? -5.816 1.994 14.227 1.00 94.31 261 LEU A CA 1
ATOM 1939 C C . LEU A 1 261 ? -4.395 1.833 13.679 1.00 94.31 261 LEU A C 1
ATOM 1941 O O . LEU A 1 261 ? -4.084 2.389 12.628 1.00 94.31 261 LEU A O 1
ATOM 1945 N N . ALA A 1 262 ? -3.549 1.055 14.358 1.00 91.62 262 ALA A N 1
ATOM 1946 C CA . ALA A 1 262 ? -2.188 0.783 13.903 1.00 91.62 262 ALA A CA 1
ATOM 1947 C C . ALA A 1 262 ? -2.174 0.152 12.502 1.00 91.62 262 ALA A C 1
ATOM 1949 O O . ALA A 1 262 ? -1.381 0.557 11.652 1.00 91.62 262 ALA A O 1
ATOM 1950 N N . HIS A 1 263 ? -3.086 -0.788 12.234 1.00 91.44 263 HIS A N 1
ATOM 1951 C CA . HIS A 1 263 ? -3.217 -1.408 10.919 1.00 91.44 263 HIS A CA 1
ATOM 1952 C C . HIS A 1 263 ? -3.679 -0.408 9.843 1.00 91.44 263 HIS A C 1
ATOM 1954 O O . HIS A 1 263 ? -3.069 -0.351 8.780 1.00 91.44 263 HIS A O 1
ATOM 1960 N N . GLY A 1 264 ? -4.686 0.431 10.117 1.00 91.31 264 GLY A N 1
ATOM 1961 C CA . GLY A 1 264 ? -5.131 1.472 9.179 1.00 91.31 264 GLY A CA 1
ATOM 1962 C C . GLY A 1 264 ? -4.018 2.468 8.828 1.00 91.31 264 GLY A C 1
ATOM 1963 O O . GLY A 1 264 ? -3.824 2.811 7.663 1.00 91.31 264 GLY A O 1
ATOM 1964 N N . VAL A 1 265 ? -3.222 2.874 9.821 1.00 90.06 265 VAL A N 1
ATOM 1965 C CA . VAL A 1 265 ? -2.049 3.741 9.615 1.00 90.06 265 VAL A CA 1
ATOM 1966 C C . VAL A 1 265 ? -0.967 3.042 8.788 1.00 90.06 265 VAL A C 1
ATOM 1968 O O . VAL A 1 265 ? -0.372 3.665 7.910 1.00 90.06 265 VAL A O 1
ATOM 1971 N N . HIS A 1 266 ? -0.720 1.754 9.038 1.00 87.88 266 HIS A N 1
ATOM 1972 C CA . HIS A 1 266 ? 0.232 0.946 8.270 1.00 87.88 266 HIS A CA 1
ATOM 1973 C C . HIS A 1 266 ? -0.180 0.794 6.804 1.00 87.88 266 HIS A C 1
ATOM 1975 O O . HIS A 1 266 ? 0.651 0.997 5.920 1.00 87.88 266 HIS A O 1
ATOM 1981 N N . ILE A 1 267 ? -1.457 0.497 6.540 1.00 89.06 267 ILE A N 1
ATOM 1982 C CA . ILE A 1 267 ? -2.020 0.366 5.186 1.00 89.06 267 ILE A CA 1
ATOM 1983 C C . ILE A 1 267 ? -1.701 1.604 4.349 1.00 89.06 267 ILE A C 1
ATOM 1985 O O . ILE A 1 267 ? -1.129 1.475 3.268 1.00 89.06 267 ILE A O 1
ATOM 1989 N N . GLY A 1 268 ? -1.988 2.799 4.877 1.00 86.69 268 GLY A N 1
ATOM 1990 C CA . GLY A 1 268 ? -1.747 4.073 4.186 1.00 86.69 268 GLY A CA 1
ATOM 1991 C C . GLY A 1 268 ? -0.269 4.388 3.908 1.00 86.69 268 GLY A C 1
ATOM 1992 O O . GLY A 1 268 ? 0.052 5.451 3.383 1.00 86.69 268 GLY A O 1
ATOM 1993 N N . ARG A 1 269 ? 0.654 3.504 4.300 1.00 84.06 269 ARG A N 1
ATOM 1994 C CA . ARG A 1 269 ? 2.107 3.649 4.150 1.00 84.06 269 ARG A CA 1
ATOM 1995 C C . ARG A 1 269 ? 2.758 2.460 3.434 1.00 84.06 269 ARG A C 1
ATOM 1997 O O . ARG A 1 269 ? 3.986 2.411 3.339 1.00 84.06 269 ARG A O 1
ATOM 2004 N N . CYS A 1 270 ? 1.970 1.500 2.961 1.00 85.12 270 CYS A N 1
ATOM 2005 C CA . CYS A 1 270 ? 2.461 0.334 2.233 1.00 85.12 270 CYS A CA 1
ATOM 2006 C C . CYS A 1 270 ? 2.488 0.586 0.726 1.00 85.12 270 CYS A C 1
ATOM 2008 O O . CYS A 1 270 ? 1.607 1.246 0.181 1.00 85.12 270 CYS A O 1
ATOM 2010 N N . ASP A 1 271 ? 3.478 0.014 0.038 1.00 83.12 271 ASP A N 1
ATOM 2011 C CA . ASP A 1 271 ? 3.588 0.178 -1.417 1.00 83.12 271 ASP A CA 1
ATOM 2012 C C . ASP A 1 271 ? 2.702 -0.814 -2.172 1.00 83.12 271 ASP A C 1
ATOM 2014 O O . ASP A 1 271 ? 2.284 -0.549 -3.300 1.00 83.12 271 ASP A O 1
ATOM 2018 N N . THR A 1 272 ? 2.420 -1.963 -1.551 1.00 86.06 272 THR A N 1
ATOM 2019 C CA . THR A 1 272 ? 1.674 -3.076 -2.143 1.00 86.06 272 THR A CA 1
ATOM 2020 C C . THR A 1 272 ? 0.642 -3.636 -1.157 1.00 86.06 272 THR A C 1
ATOM 2022 O O . THR A 1 272 ? 0.855 -3.566 0.059 1.00 86.06 272 THR A O 1
ATOM 2025 N N . PRO A 1 273 ? -0.436 -4.274 -1.650 1.00 89.19 273 PRO A N 1
ATOM 2026 C CA . PRO A 1 273 ? -1.372 -5.006 -0.801 1.00 89.19 273 PRO A CA 1
ATOM 2027 C C . PRO A 1 273 ? -0.697 -6.088 0.047 1.00 89.19 273 PRO A C 1
ATOM 2029 O O . PRO A 1 273 ? -1.032 -6.244 1.217 1.00 89.19 273 PRO A O 1
ATOM 2032 N N . ALA A 1 274 ? 0.283 -6.807 -0.508 1.00 86.88 274 ALA A N 1
ATOM 2033 C CA . ALA A 1 274 ? 0.994 -7.868 0.203 1.00 86.88 274 ALA A CA 1
ATOM 2034 C C . ALA A 1 274 ? 1.721 -7.354 1.459 1.00 86.88 274 ALA A C 1
ATOM 2036 O O . ALA A 1 274 ? 1.660 -7.999 2.504 1.00 86.88 274 ALA A O 1
ATOM 2037 N N . GLU A 1 275 ? 2.332 -6.166 1.397 1.00 84.12 275 GLU A N 1
ATOM 2038 C CA . GLU A 1 275 ? 2.914 -5.501 2.574 1.00 84.12 275 GLU A CA 1
ATOM 2039 C C . GLU A 1 275 ? 1.857 -5.078 3.599 1.00 84.12 275 GLU A C 1
ATOM 2041 O O . GLU A 1 275 ? 2.104 -5.124 4.806 1.00 84.12 275 GLU A O 1
ATOM 2046 N N . ALA A 1 276 ? 0.687 -4.656 3.121 1.00 87.69 276 ALA A N 1
ATOM 2047 C CA . ALA A 1 276 ? -0.378 -4.130 3.960 1.00 87.69 276 ALA A CA 1
ATOM 2048 C C . ALA A 1 276 ? -1.064 -5.230 4.782 1.00 87.69 276 ALA A C 1
ATOM 2050 O O . ALA A 1 276 ? -1.190 -5.094 5.996 1.00 87.69 276 ALA A O 1
ATOM 2051 N N . ILE A 1 277 ? -1.465 -6.332 4.135 1.00 88.62 277 ILE A N 1
ATOM 2052 C CA . ILE A 1 277 ? -2.268 -7.402 4.760 1.00 88.62 277 ILE A CA 1
ATOM 2053 C C . ILE A 1 277 ? -1.484 -8.694 5.031 1.00 88.62 277 ILE A C 1
ATOM 2055 O O . ILE A 1 277 ? -1.995 -9.616 5.676 1.00 88.62 277 ILE A O 1
ATOM 2059 N N . GLY A 1 278 ? -0.238 -8.771 4.563 1.00 84.44 278 GLY A N 1
ATOM 2060 C CA . GLY A 1 278 ? 0.631 -9.938 4.671 1.00 84.44 278 GLY A CA 1
ATOM 2061 C C . GLY A 1 278 ? 0.414 -10.980 3.567 1.00 84.44 278 GLY A C 1
ATOM 2062 O O . GLY A 1 278 ? -0.687 -11.173 3.049 1.00 84.44 278 GLY A O 1
ATOM 2063 N N . GLU A 1 279 ? 1.481 -11.723 3.262 1.00 83.75 279 GLU A N 1
ATOM 2064 C CA . GLU A 1 279 ? 1.548 -12.734 2.192 1.00 83.75 279 GLU A CA 1
ATOM 2065 C C . GLU A 1 279 ? 0.453 -13.808 2.254 1.00 83.75 279 GLU A C 1
ATOM 2067 O O . GLU A 1 279 ? -0.069 -14.245 1.228 1.00 83.75 279 GLU A O 1
ATOM 2072 N N . VAL A 1 280 ? 0.087 -14.258 3.457 1.00 85.88 280 VAL A N 1
ATOM 2073 C CA . VAL A 1 280 ? -0.937 -15.301 3.634 1.00 85.88 280 VAL A CA 1
ATOM 2074 C C . VAL A 1 280 ? -2.306 -14.798 3.179 1.00 85.88 280 VAL A C 1
ATOM 2076 O O . VAL A 1 280 ? -2.986 -15.469 2.401 1.00 85.88 280 VAL A O 1
ATOM 2079 N N . ASN A 1 281 ? -2.688 -13.599 3.620 1.00 89.31 281 ASN A N 1
ATOM 2080 C CA . ASN A 1 281 ? -3.965 -12.999 3.252 1.00 89.31 281 ASN A CA 1
ATOM 2081 C C . ASN A 1 281 ? -3.958 -12.581 1.780 1.00 89.31 281 ASN A C 1
ATOM 2083 O O . ASN A 1 281 ? -4.927 -12.841 1.069 1.00 89.31 281 ASN A O 1
ATOM 2087 N N . TRP A 1 282 ? -2.841 -12.045 1.283 1.00 90.75 282 TRP A N 1
ATOM 2088 C CA . TRP A 1 282 ? -2.663 -11.738 -0.134 1.00 90.75 282 TRP A CA 1
ATOM 2089 C C . TRP A 1 282 ? -2.890 -12.961 -1.036 1.00 90.75 282 TRP A C 1
ATOM 2091 O O . TRP A 1 282 ? -3.687 -12.902 -1.975 1.00 90.75 282 TRP A O 1
ATOM 2101 N N . LYS A 1 283 ? -2.307 -14.118 -0.697 1.00 91.06 283 LYS A N 1
ATOM 2102 C CA . LYS A 1 283 ? -2.554 -15.384 -1.410 1.00 91.06 283 LYS A CA 1
ATOM 2103 C C . LYS A 1 283 ? -4.023 -15.803 -1.386 1.00 91.06 283 LYS A C 1
ATOM 2105 O O . LYS A 1 283 ? -4.505 -16.373 -2.367 1.00 91.06 283 LYS A O 1
ATOM 2110 N N . ALA A 1 284 ? -4.754 -15.517 -0.309 1.00 92.31 284 ALA A N 1
ATOM 2111 C CA . ALA A 1 284 ? -6.190 -15.780 -0.248 1.00 92.31 284 ALA A CA 1
ATOM 2112 C C . ALA A 1 284 ? -6.980 -14.886 -1.222 1.00 92.31 284 ALA A C 1
ATOM 2114 O O . ALA A 1 284 ? -7.884 -15.383 -1.896 1.00 92.31 284 ALA A O 1
ATOM 2115 N N . TYR A 1 285 ? -6.621 -13.603 -1.358 1.00 95.94 285 TYR A N 1
ATOM 2116 C CA . TYR A 1 285 ? -7.205 -12.724 -2.382 1.00 95.94 285 TYR A CA 1
ATOM 2117 C C . TYR A 1 285 ? -6.872 -13.191 -3.798 1.00 95.94 285 TYR A C 1
ATOM 2119 O O . TYR A 1 285 ? -7.788 -13.338 -4.603 1.00 95.94 285 TYR A O 1
ATOM 2127 N N . LEU A 1 286 ? -5.606 -13.516 -4.076 1.00 94.06 286 LEU A N 1
ATOM 2128 C CA . LEU A 1 286 ? -5.192 -14.080 -5.365 1.00 94.06 286 LEU A CA 1
ATOM 2129 C C . LEU A 1 286 ? -5.969 -15.353 -5.708 1.00 94.06 286 LEU A C 1
ATOM 2131 O O . LEU A 1 286 ? -6.441 -15.506 -6.828 1.00 94.06 286 LEU A O 1
ATOM 2135 N N . THR A 1 287 ? -6.160 -16.247 -4.736 1.00 96.38 287 THR A N 1
ATOM 2136 C CA . THR A 1 287 ? -6.927 -17.485 -4.937 1.00 96.38 287 THR A CA 1
ATOM 2137 C C . THR A 1 287 ? -8.390 -17.191 -5.271 1.00 96.38 287 THR A C 1
ATOM 2139 O O . THR A 1 287 ? -8.941 -17.810 -6.174 1.00 96.38 287 THR A O 1
ATOM 2142 N N . ARG A 1 288 ? -9.025 -16.228 -4.584 1.00 95.25 288 ARG A N 1
ATOM 2143 C CA . ARG A 1 288 ? -10.403 -15.794 -4.892 1.00 95.25 288 ARG A CA 1
ATOM 2144 C C . ARG A 1 288 ? -10.528 -15.126 -6.262 1.00 95.25 288 ARG A C 1
ATOM 2146 O O . ARG A 1 288 ? -11.608 -15.150 -6.842 1.00 95.25 288 ARG A O 1
ATOM 2153 N N . ALA A 1 289 ? -9.447 -14.528 -6.746 1.00 95.62 289 ALA A N 1
ATOM 2154 C CA . ALA A 1 289 ? -9.366 -13.882 -8.047 1.00 95.62 289 ALA A CA 1
ATOM 2155 C C . ALA A 1 289 ? -8.875 -14.822 -9.167 1.00 95.62 289 ALA A C 1
ATOM 2157 O O . ALA A 1 289 ? -8.563 -14.345 -10.254 1.00 95.62 289 ALA A O 1
ATOM 2158 N N . ASP A 1 290 ? -8.776 -16.136 -8.929 1.00 95.25 290 ASP A N 1
ATOM 2159 C CA . ASP A 1 290 ? -8.245 -17.119 -9.890 1.00 95.25 290 ASP A CA 1
ATOM 2160 C C . ASP A 1 290 ? -6.824 -16.784 -10.401 1.00 95.25 290 ASP A C 1
ATOM 2162 O O . ASP A 1 290 ? -6.459 -17.087 -11.537 1.00 95.25 290 ASP A O 1
ATOM 2166 N N . GLY A 1 291 ? -6.008 -16.145 -9.559 1.00 89.38 291 GLY A N 1
ATOM 2167 C CA . GLY A 1 291 ? -4.653 -15.695 -9.888 1.00 89.38 291 GLY A CA 1
ATOM 2168 C C . GLY A 1 291 ? -4.578 -14.359 -10.637 1.00 89.38 291 GLY A C 1
ATOM 2169 O O . GLY A 1 291 ? -3.478 -13.918 -10.957 1.00 89.38 291 GLY A O 1
ATOM 2170 N N . ASP A 1 292 ? -5.709 -13.699 -10.903 1.00 91.12 292 ASP A N 1
ATOM 2171 C CA . ASP A 1 292 ? -5.760 -12.359 -11.497 1.00 91.12 292 ASP A CA 1
ATOM 2172 C C . ASP A 1 292 ? -5.327 -11.308 -10.460 1.00 91.12 292 ASP A C 1
ATOM 2174 O O . ASP A 1 292 ? -6.099 -10.912 -9.582 1.00 91.12 292 ASP A O 1
ATOM 2178 N N . GLU A 1 293 ? -4.066 -10.873 -10.548 1.00 90.06 293 GLU A N 1
ATOM 2179 C CA . GLU A 1 293 ? -3.489 -9.900 -9.617 1.00 90.06 293 GLU A CA 1
ATOM 2180 C C . GLU A 1 293 ? -4.277 -8.587 -9.607 1.00 90.06 293 GLU A C 1
ATOM 2182 O O . GLU A 1 293 ? -4.553 -8.062 -8.533 1.00 90.06 293 GLU A O 1
ATOM 2187 N N . ARG A 1 294 ? -4.702 -8.069 -10.766 1.00 90.19 294 ARG A N 1
ATOM 2188 C CA . ARG A 1 294 ? -5.451 -6.804 -10.854 1.00 90.19 294 ARG A CA 1
ATOM 2189 C C . ARG A 1 294 ? -6.762 -6.891 -10.079 1.00 90.19 294 ARG A C 1
ATOM 2191 O O . ARG A 1 294 ? -7.019 -6.051 -9.224 1.00 90.19 294 ARG A O 1
ATOM 2198 N N . LYS A 1 295 ? -7.551 -7.947 -10.304 1.00 94.12 295 LYS A N 1
ATOM 2199 C CA . LYS A 1 295 ? -8.793 -8.169 -9.543 1.00 94.12 295 LYS A CA 1
ATOM 2200 C C . LYS A 1 295 ? -8.540 -8.366 -8.052 1.00 94.12 295 LYS A C 1
ATOM 2202 O O . LYS A 1 295 ? -9.347 -7.928 -7.237 1.00 94.12 295 LYS A O 1
ATOM 2207 N N . ALA A 1 296 ? -7.450 -9.037 -7.681 1.00 95.00 296 ALA A N 1
ATOM 2208 C CA . ALA A 1 296 ? -7.086 -9.201 -6.279 1.00 95.00 296 ALA A CA 1
ATOM 2209 C C . ALA A 1 296 ? -6.737 -7.855 -5.623 1.00 95.00 296 ALA A C 1
ATOM 2211 O O . ALA A 1 296 ? -7.190 -7.603 -4.508 1.00 95.00 296 ALA A O 1
ATOM 2212 N N . ARG A 1 297 ? -5.992 -6.979 -6.315 1.00 93.69 297 ARG A N 1
ATOM 2213 C CA . ARG A 1 297 ? -5.680 -5.617 -5.849 1.00 93.69 297 ARG A CA 1
ATOM 2214 C C . ARG A 1 297 ? -6.941 -4.770 -5.691 1.00 93.69 297 ARG A C 1
ATOM 2216 O O . ARG A 1 297 ? -7.143 -4.221 -4.615 1.00 93.69 297 ARG A O 1
ATOM 2223 N N . GLU A 1 298 ? -7.809 -4.741 -6.707 1.00 94.62 298 GLU A N 1
ATOM 2224 C CA . GLU A 1 298 ? -9.109 -4.044 -6.671 1.00 94.62 298 GLU A CA 1
ATOM 2225 C C . GLU A 1 298 ? -9.965 -4.518 -5.483 1.00 94.62 298 GLU A C 1
ATOM 2227 O O . GLU A 1 298 ? -10.535 -3.712 -4.753 1.00 94.62 298 GLU A O 1
ATOM 2232 N N . ALA A 1 299 ? -10.015 -5.831 -5.235 1.00 96.50 299 ALA A N 1
ATOM 2233 C CA . ALA A 1 299 ? -10.762 -6.385 -4.109 1.00 96.50 299 ALA A CA 1
ATOM 2234 C C . ALA A 1 299 ? -10.183 -5.968 -2.746 1.00 96.50 299 ALA A C 1
ATOM 2236 O O . ALA A 1 299 ? -10.947 -5.671 -1.828 1.00 96.50 299 ALA A O 1
ATOM 2237 N N . VAL A 1 300 ? -8.852 -5.931 -2.603 1.00 95.69 300 VAL A N 1
ATOM 2238 C CA . VAL A 1 300 ? -8.205 -5.443 -1.374 1.00 95.69 300 VAL A CA 1
ATOM 2239 C C . VAL A 1 300 ? -8.474 -3.951 -1.175 1.00 95.69 300 VAL A C 1
ATOM 2241 O O . VAL A 1 300 ? -8.839 -3.557 -0.070 1.00 95.69 300 VAL A O 1
ATOM 2244 N N . ALA A 1 301 ? -8.335 -3.141 -2.227 1.00 94.25 301 ALA A N 1
ATOM 2245 C CA . ALA A 1 301 ? -8.619 -1.708 -2.192 1.00 94.25 301 ALA A CA 1
ATOM 2246 C C . ALA A 1 301 ? -10.072 -1.439 -1.770 1.00 94.25 301 ALA A C 1
ATOM 2248 O O . ALA A 1 301 ? -10.296 -0.731 -0.792 1.00 94.25 301 ALA A O 1
ATOM 2249 N N . THR A 1 302 ? -11.038 -2.127 -2.387 1.00 96.12 302 THR A N 1
ATOM 2250 C CA . THR A 1 302 ? -12.465 -2.037 -2.029 1.00 96.12 302 THR A CA 1
ATOM 2251 C C . THR A 1 302 ? -12.724 -2.401 -0.563 1.00 96.12 302 THR A C 1
ATOM 2253 O O . THR A 1 302 ? -13.506 -1.736 0.120 1.00 96.12 302 THR A O 1
ATOM 2256 N N . ASP A 1 303 ? -12.095 -3.462 -0.049 1.00 97.06 303 ASP A N 1
ATOM 2257 C CA . ASP A 1 303 ? -12.280 -3.878 1.345 1.00 97.06 303 ASP A CA 1
ATOM 2258 C C . ASP A 1 303 ? -11.658 -2.874 2.325 1.00 97.06 303 ASP A C 1
ATOM 2260 O O . ASP A 1 303 ? -12.220 -2.607 3.387 1.00 97.06 303 ASP A O 1
ATOM 2264 N N . ILE A 1 304 ? -10.523 -2.284 1.965 1.00 94.44 304 ILE A N 1
ATOM 2265 C CA . ILE A 1 304 ? -9.836 -1.268 2.762 1.00 94.44 304 ILE A CA 1
ATOM 2266 C C . ILE A 1 304 ? -10.621 0.042 2.784 1.00 94.44 304 ILE A C 1
ATOM 2268 O O . ILE A 1 304 ? -10.822 0.608 3.860 1.00 94.44 304 ILE A O 1
ATOM 2272 N N . GLU A 1 305 ? -11.135 0.479 1.636 1.00 93.88 305 GLU A N 1
ATOM 2273 C CA . GLU A 1 305 ? -12.082 1.585 1.562 1.00 93.88 305 GLU A CA 1
ATOM 2274 C C . GLU A 1 305 ? -13.322 1.266 2.393 1.00 93.88 305 GLU A C 1
ATOM 2276 O O . GLU A 1 305 ? -13.700 2.057 3.238 1.00 93.88 305 GLU A O 1
ATOM 2281 N N . THR A 1 306 ? -13.900 0.070 2.301 1.00 95.56 306 THR A N 1
ATOM 2282 C CA . THR A 1 306 ? -15.073 -0.289 3.121 1.00 95.56 306 THR A CA 1
ATOM 2283 C C . THR A 1 306 ? -14.832 -0.109 4.626 1.00 95.56 306 THR A C 1
ATOM 2285 O O . THR A 1 306 ? -15.755 0.266 5.347 1.00 95.56 306 THR A O 1
ATOM 2288 N N . VAL A 1 307 ? -13.617 -0.371 5.119 1.00 95.00 307 VAL A N 1
ATOM 2289 C CA . VAL A 1 307 ? -13.288 -0.283 6.554 1.00 95.00 307 VAL A CA 1
ATOM 2290 C C . VAL A 1 307 ? -12.868 1.122 6.985 1.00 95.00 307 VAL A C 1
ATOM 2292 O O . VAL A 1 307 ? -13.145 1.521 8.117 1.00 95.00 307 VAL A O 1
ATOM 2295 N N . PHE A 1 308 ? -12.190 1.869 6.116 1.00 93.75 308 PHE A N 1
ATOM 2296 C CA . PHE A 1 308 ? -11.552 3.138 6.472 1.00 93.75 308 PHE A CA 1
ATOM 2297 C C . PHE A 1 308 ? -12.022 4.330 5.623 1.00 93.75 308 PHE A C 1
ATOM 2299 O O . PHE A 1 308 ? -11.474 5.419 5.772 1.00 93.75 308 PHE A O 1
ATOM 2306 N N . SER A 1 309 ? -13.024 4.165 4.751 1.00 80.31 309 SER A N 1
ATOM 2307 C CA . SER A 1 309 ? -13.553 5.240 3.901 1.00 80.31 309 SER A CA 1
ATOM 2308 C C . SER A 1 309 ? -14.294 6.259 4.738 1.00 80.31 309 SER A C 1
ATOM 2310 O O . SER A 1 309 ? -15.209 5.890 5.465 1.00 80.31 309 SER A O 1
ATOM 2312 N N . SER A 1 310 ? -14.026 7.543 4.540 1.00 84.62 310 SER A N 1
ATOM 2313 C CA . SER A 1 310 ? -14.632 8.639 5.300 1.00 84.62 310 SER A CA 1
ATOM 2314 C C . SER A 1 310 ? -14.285 8.618 6.794 1.00 84.62 310 SER A C 1
ATOM 2316 O O . SER A 1 310 ? -14.033 7.581 7.412 1.00 84.62 310 SER A O 1
ATOM 2318 N N . SER A 1 311 ? -14.310 9.804 7.400 1.00 87.06 311 SER A N 1
ATOM 2319 C CA . SER A 1 311 ? -13.995 9.972 8.821 1.00 87.06 311 SER A CA 1
ATOM 2320 C C . SER A 1 311 ? -14.878 9.107 9.727 1.00 87.06 311 SER A C 1
ATOM 2322 O O . SER A 1 311 ? -14.374 8.556 10.698 1.00 87.06 311 SER A O 1
ATOM 2324 N N . ASP A 1 312 ? -16.163 8.934 9.406 1.00 89.06 312 ASP A N 1
ATOM 2325 C CA . ASP A 1 312 ? -17.127 8.291 10.309 1.00 89.06 312 ASP A CA 1
ATOM 2326 C C . ASP A 1 312 ? -16.929 6.768 10.395 1.00 89.06 312 ASP A C 1
ATOM 2328 O O . ASP A 1 312 ? -16.932 6.190 11.483 1.00 89.06 312 ASP A O 1
ATOM 2332 N N . VAL A 1 313 ? -16.693 6.104 9.258 1.00 92.75 313 VAL A N 1
ATOM 2333 C CA . VAL A 1 313 ? -16.406 4.656 9.205 1.00 92.75 313 VAL A CA 1
ATOM 2334 C C . VAL A 1 313 ? -15.029 4.379 9.806 1.00 92.75 313 VAL A C 1
ATOM 2336 O O . VAL A 1 313 ? -14.890 3.468 10.620 1.00 92.75 313 VAL A O 1
ATOM 2339 N N . ALA A 1 314 ? -14.024 5.203 9.485 1.00 94.25 314 ALA A N 1
ATOM 2340 C CA . ALA A 1 314 ? -12.697 5.083 10.078 1.00 94.25 314 ALA A CA 1
ATOM 2341 C C . ALA A 1 314 ? -12.741 5.297 11.601 1.00 94.25 314 ALA A C 1
ATOM 2343 O O . ALA A 1 314 ? -12.103 4.551 12.347 1.00 94.25 314 ALA A O 1
ATOM 2344 N N . ALA A 1 315 ? -13.526 6.262 12.089 1.00 95.69 315 ALA A N 1
ATOM 2345 C CA . ALA A 1 315 ? -13.761 6.472 13.515 1.00 95.69 315 ALA A CA 1
ATOM 2346 C C . ALA A 1 315 ? -14.483 5.270 14.137 1.00 95.69 315 ALA A C 1
ATOM 2348 O O . ALA A 1 315 ? -14.146 4.856 15.249 1.00 95.69 315 ALA A O 1
ATOM 2349 N N . PHE A 1 316 ? -15.412 4.644 13.409 1.00 96.00 316 PHE A N 1
ATOM 2350 C CA . PHE A 1 316 ? -16.032 3.409 13.863 1.00 96.00 316 PHE A CA 1
ATOM 2351 C C . PHE A 1 316 ? -15.029 2.241 13.958 1.00 96.00 316 PHE A C 1
ATOM 2353 O O . PHE A 1 316 ? -15.009 1.531 14.959 1.00 96.00 316 PHE A O 1
ATOM 2360 N N . ALA A 1 317 ? -14.176 2.022 12.963 1.00 95.44 317 ALA A N 1
ATOM 2361 C CA . ALA A 1 317 ? -13.233 0.904 12.992 1.00 95.44 317 ALA A CA 1
ATOM 2362 C C . ALA A 1 317 ? -12.114 1.107 14.034 1.00 95.44 317 ALA A C 1
ATOM 2364 O O . ALA A 1 317 ? -11.691 0.165 14.703 1.00 95.44 317 ALA A O 1
ATOM 2365 N N . THR A 1 318 ? -11.633 2.343 14.191 1.00 95.56 318 THR A N 1
ATOM 2366 C CA . THR A 1 318 ? -10.421 2.654 14.974 1.00 95.56 318 THR A CA 1
ATOM 2367 C C . THR A 1 318 ? -10.690 3.250 16.355 1.00 95.56 318 THR A C 1
ATOM 2369 O O . THR A 1 318 ? -9.767 3.358 17.164 1.00 95.56 318 THR A O 1
ATOM 2372 N N . ARG A 1 319 ? -11.924 3.707 16.622 1.00 95.31 319 ARG A N 1
ATOM 2373 C CA . ARG A 1 319 ? -12.297 4.543 17.784 1.00 95.31 319 ARG A CA 1
ATOM 2374 C C . ARG A 1 319 ? -11.387 5.768 17.963 1.00 95.31 319 ARG A C 1
ATOM 2376 O O . ARG A 1 319 ? -11.279 6.296 19.067 1.00 95.31 319 ARG A O 1
ATOM 2383 N N . ALA A 1 320 ? -10.700 6.218 16.912 1.00 95.69 320 ALA A N 1
ATOM 2384 C CA . ALA A 1 320 ? -9.883 7.4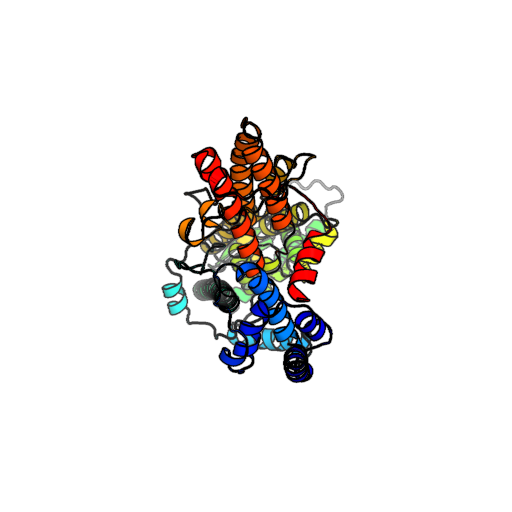23 16.956 1.00 95.69 320 ALA A CA 1
ATOM 2385 C C . ALA A 1 320 ? -10.768 8.679 17.008 1.00 95.69 320 ALA A C 1
ATOM 2387 O O . ALA A 1 320 ? -11.955 8.623 16.693 1.00 95.69 320 ALA A O 1
ATOM 2388 N N . SER A 1 321 ? -10.197 9.820 17.402 1.00 93.81 321 SER A N 1
ATOM 2389 C CA . SER A 1 321 ? -10.882 11.109 17.255 1.00 93.81 321 SER A CA 1
ATOM 2390 C C . SER A 1 321 ? -11.098 11.424 15.777 1.00 93.81 321 SER A C 1
ATOM 2392 O O . SER A 1 321 ? -10.292 11.017 14.933 1.00 93.81 321 SER A O 1
ATOM 2394 N N . HIS A 1 322 ? -12.141 12.191 15.452 1.00 91.25 322 HIS A N 1
ATOM 2395 C CA . HIS A 1 322 ? -12.493 12.538 14.064 1.00 91.25 322 HIS A CA 1
ATOM 2396 C C . HIS A 1 322 ? -11.311 13.071 13.259 1.00 91.25 322 HIS A C 1
ATOM 2398 O O . HIS A 1 322 ? -11.067 12.673 12.124 1.00 91.25 322 HIS A O 1
ATOM 2404 N N . ARG A 1 323 ? -10.487 13.917 13.884 1.00 90.88 323 ARG A N 1
ATOM 2405 C CA . ARG A 1 323 ? -9.281 14.459 13.249 1.00 90.88 323 ARG A CA 1
ATOM 2406 C C . ARG A 1 323 ? -8.287 13.368 12.833 1.00 90.88 323 ARG A C 1
ATOM 2408 O O . ARG A 1 323 ? -7.630 13.519 11.805 1.00 90.88 323 ARG A O 1
ATOM 2415 N N . ARG A 1 324 ? -8.108 12.315 13.636 1.00 91.25 324 ARG A N 1
ATOM 2416 C CA . ARG A 1 324 ? -7.194 11.208 13.306 1.00 91.25 324 ARG A CA 1
ATOM 2417 C C . ARG A 1 324 ? -7.840 10.209 12.360 1.00 91.25 324 ARG A C 1
ATOM 2419 O O . ARG A 1 324 ? -7.158 9.758 11.448 1.00 91.25 324 ARG A O 1
ATOM 2426 N N . ALA A 1 325 ? -9.127 9.925 12.534 1.00 93.56 325 ALA A N 1
ATOM 2427 C CA . ALA A 1 325 ? -9.892 9.096 11.612 1.00 93.56 325 ALA A CA 1
ATOM 2428 C C . ALA A 1 325 ? -9.846 9.659 10.183 1.00 93.56 325 ALA A C 1
ATOM 2430 O O . ALA A 1 325 ? -9.551 8.918 9.251 1.00 93.56 325 ALA A O 1
ATOM 2431 N N . LEU A 1 326 ? -10.000 10.979 10.024 1.00 91.44 326 LEU A N 1
ATOM 2432 C CA . LEU A 1 326 ? -9.839 11.659 8.738 1.00 91.44 326 LEU A CA 1
ATOM 2433 C C . LEU A 1 326 ? -8.444 11.444 8.132 1.00 91.44 326 LEU A C 1
ATOM 2435 O O . LEU A 1 326 ? -8.341 11.057 6.976 1.00 91.44 326 LEU A O 1
ATOM 2439 N N . LYS A 1 327 ? -7.370 11.620 8.914 1.00 90.06 327 LYS A N 1
ATOM 2440 C CA . LYS A 1 327 ? -5.996 11.383 8.431 1.00 90.06 327 LYS A CA 1
ATOM 2441 C C . LYS A 1 327 ? -5.760 9.938 7.989 1.00 90.06 327 LYS A C 1
ATOM 2443 O O . LYS A 1 327 ? -5.025 9.709 7.034 1.00 90.06 327 LYS A O 1
ATOM 2448 N N . VAL A 1 328 ? -6.331 8.971 8.711 1.00 90.38 328 VAL A N 1
ATOM 2449 C CA . VAL A 1 328 ? -6.260 7.554 8.327 1.00 90.38 328 VAL A CA 1
ATOM 2450 C C . VAL A 1 328 ? -7.025 7.339 7.025 1.00 90.38 328 VAL A C 1
ATOM 2452 O O . VAL A 1 328 ? -6.461 6.762 6.105 1.00 90.38 328 VAL A O 1
ATOM 2455 N N . SER A 1 329 ? -8.250 7.861 6.917 1.00 91.62 329 SER A N 1
ATOM 2456 C CA . SER A 1 329 ? -9.059 7.784 5.695 1.00 91.62 329 SER A CA 1
ATOM 2457 C C . SER A 1 329 ? -8.322 8.360 4.484 1.00 91.62 329 SER A C 1
ATOM 2459 O O . SER A 1 329 ? -8.244 7.687 3.467 1.00 91.62 329 SER A O 1
ATOM 2461 N N . GLU A 1 330 ? -7.752 9.565 4.584 1.00 89.12 330 GLU A N 1
ATOM 2462 C CA . GLU A 1 330 ? -7.026 10.219 3.480 1.00 89.12 330 GLU A CA 1
ATOM 2463 C C . GLU A 1 330 ? -5.807 9.400 3.023 1.00 89.12 330 GLU A C 1
ATOM 2465 O O . GLU A 1 330 ? -5.583 9.205 1.824 1.00 89.12 330 GLU A O 1
ATOM 2470 N N . ALA A 1 331 ? -5.024 8.883 3.977 1.00 86.50 331 ALA A N 1
ATOM 2471 C CA . ALA A 1 331 ? -3.853 8.063 3.672 1.00 86.50 331 ALA A CA 1
ATOM 2472 C C . ALA A 1 331 ? -4.244 6.719 3.039 1.00 86.50 331 ALA A C 1
ATOM 2474 O O . ALA A 1 331 ? -3.593 6.244 2.109 1.00 86.50 331 ALA A O 1
ATOM 2475 N N . VAL A 1 332 ? -5.317 6.107 3.538 1.00 88.50 332 VAL A N 1
ATOM 2476 C CA . VAL A 1 332 ? -5.826 4.830 3.045 1.00 88.50 332 VAL A CA 1
ATOM 2477 C C . VAL A 1 332 ? -6.440 4.964 1.650 1.00 88.50 332 VAL A C 1
ATOM 2479 O O . VAL A 1 332 ? -6.126 4.151 0.788 1.00 88.50 332 VAL A O 1
ATOM 2482 N N . GLU A 1 333 ? -7.251 5.992 1.401 1.00 88.38 333 GLU A N 1
ATOM 2483 C CA . GLU A 1 333 ? -7.824 6.286 0.079 1.00 88.38 333 GLU A CA 1
ATOM 2484 C C . GLU A 1 333 ? -6.716 6.502 -0.959 1.00 88.38 333 GLU A C 1
ATOM 2486 O O . GLU A 1 333 ? -6.760 5.970 -2.068 1.00 88.38 333 GLU A O 1
ATOM 2491 N N . THR A 1 334 ? -5.658 7.214 -0.567 1.00 84.12 334 THR A N 1
ATOM 2492 C CA . THR A 1 334 ? -4.490 7.413 -1.427 1.00 84.12 334 THR A CA 1
ATOM 2493 C C . THR A 1 334 ? -3.802 6.087 -1.763 1.00 84.12 334 THR A C 1
ATOM 2495 O O . THR A 1 334 ? -3.489 5.843 -2.929 1.00 84.12 334 THR A O 1
ATOM 2498 N N . ALA A 1 335 ? -3.596 5.206 -0.777 1.00 85.56 335 ALA A N 1
ATOM 2499 C CA . ALA A 1 335 ? -3.019 3.879 -1.000 1.00 85.56 335 ALA A CA 1
ATOM 2500 C C . ALA A 1 335 ? -3.917 2.985 -1.877 1.00 85.56 335 ALA A C 1
ATOM 2502 O O . ALA A 1 335 ? -3.425 2.385 -2.833 1.00 85.56 335 ALA A O 1
ATOM 2503 N N . ALA A 1 336 ? -5.225 2.946 -1.606 1.00 88.62 336 ALA A N 1
ATOM 2504 C CA . ALA A 1 336 ? -6.207 2.179 -2.370 1.00 88.62 336 ALA A CA 1
ATOM 2505 C C . ALA A 1 336 ? -6.204 2.590 -3.849 1.00 88.62 336 ALA A C 1
ATOM 2507 O O . ALA A 1 336 ? -5.950 1.751 -4.714 1.00 88.62 336 ALA A O 1
ATOM 2508 N N . ARG A 1 337 ? -6.325 3.893 -4.136 1.00 85.94 337 ARG A N 1
ATOM 2509 C CA . ARG A 1 337 ? -6.286 4.432 -5.504 1.00 85.94 337 ARG A CA 1
ATOM 2510 C C . ARG A 1 337 ? -5.011 4.041 -6.255 1.00 85.94 337 ARG A C 1
ATOM 2512 O O . ARG A 1 337 ? -5.058 3.744 -7.443 1.00 85.94 337 ARG A O 1
ATOM 2519 N N . ARG A 1 338 ? -3.859 4.022 -5.573 1.00 80.88 338 ARG A N 1
ATOM 2520 C CA . ARG A 1 338 ? -2.575 3.600 -6.167 1.00 80.88 338 ARG A CA 1
ATOM 2521 C C . ARG A 1 338 ? -2.560 2.110 -6.499 1.00 80.88 338 ARG A C 1
ATOM 2523 O O . ARG A 1 338 ? -1.970 1.708 -7.499 1.00 80.88 338 ARG A O 1
ATOM 2530 N N . TRP A 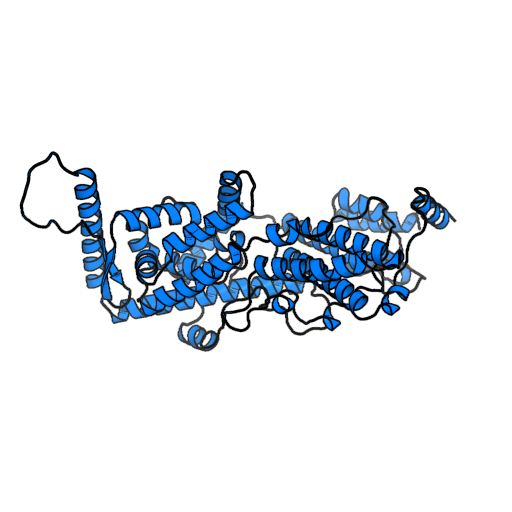1 339 ? -3.167 1.277 -5.660 1.00 86.94 339 TRP A N 1
ATOM 2531 C CA . TRP A 1 339 ? -3.239 -0.165 -5.891 1.00 86.94 339 TRP A CA 1
ATOM 2532 C C . TRP A 1 339 ? -4.272 -0.561 -6.935 1.00 86.94 339 TRP A C 1
ATOM 2534 O O . TRP A 1 339 ? -4.144 -1.648 -7.487 1.00 86.94 339 TRP A O 1
ATOM 2544 N N . GLU A 1 340 ? -5.252 0.286 -7.233 1.00 87.38 340 GLU A N 1
ATOM 2545 C CA . GLU A 1 340 ? -6.252 0.045 -8.280 1.00 87.38 340 GLU A CA 1
ATOM 2546 C C . GLU A 1 340 ? -5.745 0.331 -9.698 1.00 87.38 340 GLU A C 1
ATOM 2548 O O . GLU A 1 340 ? -6.394 -0.066 -10.664 1.00 87.38 340 GLU A O 1
ATOM 2553 N N . GLU A 1 341 ? -4.575 0.963 -9.841 1.00 86.81 341 GLU A N 1
ATOM 2554 C CA . GLU A 1 341 ? -4.028 1.334 -11.146 1.00 86.81 341 GLU A CA 1
ATOM 2555 C C . GLU A 1 341 ? -3.945 0.127 -12.102 1.00 86.81 341 GLU A C 1
ATOM 2557 O O . GLU A 1 341 ? -3.339 -0.917 -11.796 1.00 86.81 341 GLU A O 1
ATOM 2562 N N . ASP A 1 342 ? -4.553 0.275 -13.284 1.00 86.69 342 ASP A N 1
ATOM 2563 C CA . ASP A 1 342 ? -4.595 -0.758 -14.318 1.00 86.69 342 ASP A CA 1
ATOM 2564 C C . ASP A 1 342 ? -3.318 -0.735 -15.162 1.00 86.69 342 ASP A C 1
ATOM 2566 O O . ASP A 1 342 ? -3.302 -0.289 -16.310 1.00 86.69 342 ASP A O 1
ATOM 2570 N N . THR A 1 343 ? -2.242 -1.293 -14.606 1.00 86.19 343 THR A N 1
ATOM 2571 C CA . THR A 1 343 ? -0.978 -1.461 -15.335 1.00 86.19 343 THR A CA 1
ATOM 2572 C C . THR A 1 343 ? -1.157 -2.278 -16.620 1.00 86.19 343 THR A C 1
ATOM 2574 O O . THR A 1 343 ? -0.465 -2.034 -17.611 1.00 86.19 343 THR A O 1
ATOM 2577 N N . ASP A 1 344 ? -2.124 -3.206 -16.676 1.00 87.94 344 ASP A N 1
ATOM 2578 C CA . ASP A 1 344 ? -2.386 -3.990 -17.886 1.00 87.94 344 ASP A CA 1
ATOM 2579 C C . ASP A 1 344 ? -2.860 -3.123 -19.050 1.00 87.94 344 ASP A C 1
ATOM 2581 O O . ASP A 1 344 ? -2.643 -3.506 -20.200 1.00 87.94 344 ASP A O 1
ATOM 2585 N N . ALA A 1 345 ? -3.525 -1.994 -18.797 1.00 88.19 345 ALA A N 1
ATOM 2586 C CA . ALA A 1 345 ? -3.986 -1.098 -19.852 1.00 88.19 345 ALA A CA 1
ATOM 2587 C C . ALA A 1 345 ? -2.806 -0.558 -20.675 1.00 88.19 345 ALA A C 1
ATOM 2589 O O . ALA A 1 345 ? -2.806 -0.711 -21.903 1.00 88.19 345 ALA A O 1
ATOM 2590 N N . ALA A 1 346 ? -1.774 -0.034 -20.004 1.00 85.56 346 ALA A N 1
ATOM 2591 C CA . ALA A 1 346 ? -0.545 0.447 -20.634 1.00 85.56 346 ALA A CA 1
ATOM 2592 C C . ALA A 1 346 ? 0.166 -0.682 -21.400 1.00 85.56 346 ALA A C 1
ATOM 2594 O O . ALA A 1 346 ? 0.539 -0.540 -22.569 1.00 85.56 346 ALA A O 1
ATOM 2595 N N . TRP A 1 347 ? 0.260 -1.867 -20.795 1.00 91.44 347 TRP A N 1
ATOM 2596 C CA . TRP A 1 347 ? 0.890 -3.019 -21.436 1.00 91.44 347 TRP A CA 1
ATOM 2597 C C . TRP A 1 347 ? 0.100 -3.597 -22.622 1.00 91.44 347 TRP A C 1
ATOM 2599 O O . TRP A 1 347 ? 0.706 -4.111 -23.561 1.00 91.44 347 TRP A O 1
ATOM 2609 N N . LYS A 1 348 ? -1.237 -3.525 -22.627 1.00 90.75 348 LYS A N 1
ATOM 2610 C CA . LYS A 1 348 ? -2.078 -3.999 -23.748 1.00 90.75 348 LYS A CA 1
ATOM 2611 C C . LYS A 1 348 ? -1.863 -3.179 -25.015 1.00 90.75 348 LYS A C 1
ATOM 2613 O O . LYS A 1 348 ? -1.977 -3.719 -26.114 1.00 90.75 348 LYS A O 1
ATOM 2618 N N . VAL A 1 349 ? -1.580 -1.884 -24.871 1.00 88.81 349 VAL A N 1
ATOM 2619 C CA . VAL A 1 349 ? -1.278 -0.990 -26.001 1.00 88.81 349 VAL A CA 1
ATOM 2620 C C . VAL A 1 349 ? 0.210 -0.960 -26.355 1.00 88.81 349 VAL A C 1
ATOM 2622 O O . VAL A 1 349 ? 0.582 -0.333 -27.356 1.00 88.81 349 VAL A O 1
ATOM 2625 N N . PHE A 1 350 ? 1.048 -1.642 -25.564 1.00 88.31 350 PHE A N 1
ATOM 2626 C CA . PHE A 1 350 ? 2.472 -1.784 -25.822 1.00 88.31 350 PHE A CA 1
ATOM 2627 C C . PHE A 1 350 ? 2.707 -2.595 -27.103 1.00 88.31 350 PHE A C 1
ATOM 2629 O O . PHE A 1 350 ? 2.118 -3.671 -27.270 1.00 88.31 350 PHE A O 1
ATOM 2636 N N . PRO A 1 351 ? 3.532 -2.093 -28.043 1.00 87.56 351 PRO A N 1
ATOM 2637 C CA . PRO A 1 351 ? 3.758 -2.775 -29.308 1.00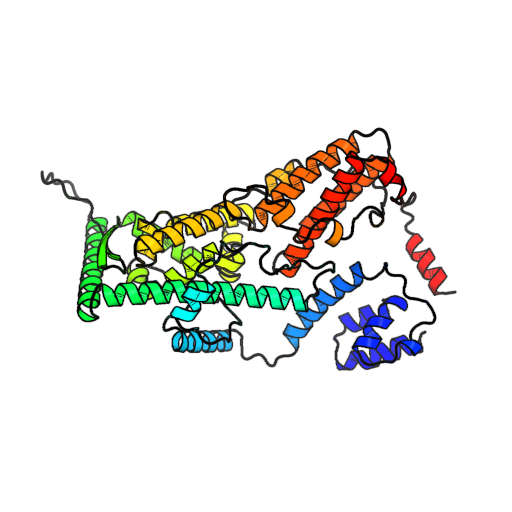 87.56 351 PRO A CA 1
ATOM 2638 C C . PRO A 1 351 ? 4.247 -4.221 -29.131 1.00 87.56 351 PRO A C 1
ATOM 2640 O O . PRO A 1 351 ? 4.825 -4.617 -28.115 1.00 87.56 351 PRO A O 1
ATOM 2643 N N . SER A 1 352 ? 3.978 -5.044 -30.142 1.00 86.44 352 SER A N 1
ATOM 2644 C CA . SER A 1 352 ? 4.575 -6.379 -30.242 1.00 86.44 352 SER A CA 1
ATOM 2645 C C . SER A 1 352 ? 5.851 -6.299 -31.062 1.00 86.44 352 SER A C 1
ATOM 2647 O O . SER A 1 352 ? 5.904 -5.523 -32.015 1.00 86.44 352 SER A O 1
ATOM 2649 N N . SER A 1 353 ? 6.851 -7.103 -30.701 1.00 81.62 353 SER A N 1
ATOM 2650 C CA . SER A 1 353 ? 8.074 -7.210 -31.487 1.00 81.62 353 SER A CA 1
ATOM 2651 C C . SER A 1 353 ? 7.781 -7.800 -32.868 1.00 81.62 353 SER A C 1
ATOM 2653 O O . SER A 1 353 ? 6.878 -8.632 -33.040 1.00 81.62 353 SER A O 1
ATOM 2655 N N . GLY A 1 354 ? 8.528 -7.340 -33.870 1.00 76.06 354 GLY A N 1
ATOM 2656 C CA . GLY A 1 354 ? 8.441 -7.843 -35.231 1.00 76.06 354 GLY A CA 1
ATOM 2657 C C . GLY A 1 354 ? 8.769 -9.343 -35.345 1.00 76.06 354 GLY A C 1
ATOM 2658 O O . GLY A 1 354 ? 9.436 -9.931 -34.491 1.00 76.06 354 GLY A O 1
ATOM 2659 N N . PRO A 1 355 ? 8.332 -10.006 -36.433 1.00 64.88 355 PRO A N 1
ATOM 2660 C CA . PRO A 1 355 ? 8.611 -11.426 -36.664 1.00 64.88 355 PRO A CA 1
ATOM 2661 C C . PRO A 1 355 ? 10.095 -11.724 -36.943 1.00 64.88 355 PRO A C 1
ATOM 2663 O O . PRO A 1 355 ? 10.508 -12.882 -36.881 1.00 64.88 355 PRO A O 1
ATOM 2666 N N . ILE A 1 356 ? 10.898 -10.706 -37.268 1.00 64.75 356 ILE A N 1
ATOM 2667 C CA . ILE A 1 356 ? 12.328 -10.833 -37.562 1.00 64.75 356 ILE A CA 1
ATOM 2668 C C . ILE A 1 356 ? 13.107 -10.332 -36.347 1.00 64.75 356 ILE A C 1
ATOM 2670 O O . ILE A 1 356 ? 13.222 -9.132 -36.132 1.00 64.75 356 ILE A O 1
ATOM 2674 N N . ARG A 1 357 ? 13.658 -11.259 -35.557 1.00 65.50 357 ARG A N 1
ATOM 2675 C CA . ARG A 1 357 ? 14.440 -10.922 -34.362 1.00 65.50 357 ARG A CA 1
ATOM 2676 C C . ARG A 1 357 ? 15.923 -10.828 -34.693 1.00 65.50 357 ARG A C 1
ATOM 2678 O O . ARG A 1 357 ? 16.594 -11.849 -34.854 1.00 65.50 357 ARG A O 1
ATOM 2685 N N . HIS A 1 358 ? 16.430 -9.605 -34.771 1.00 67.00 358 HIS A N 1
ATOM 2686 C CA . HIS A 1 358 ? 17.864 -9.355 -34.682 1.00 67.00 358 HIS A CA 1
ATOM 2687 C C . HIS A 1 358 ? 18.273 -9.380 -33.208 1.00 67.00 358 HIS A C 1
ATOM 2689 O O . HIS A 1 358 ? 17.589 -8.794 -32.373 1.00 67.00 358 HIS A O 1
ATOM 2695 N N . GLN A 1 359 ? 19.376 -10.051 -32.867 1.00 67.38 359 GLN A N 1
ATOM 2696 C CA . GLN A 1 359 ? 19.952 -9.868 -31.538 1.00 67.38 359 GLN A CA 1
ATOM 2697 C C . GLN A 1 359 ? 20.624 -8.494 -31.485 1.00 67.38 359 GLN A C 1
ATOM 2699 O O . GLN A 1 359 ? 21.477 -8.175 -32.317 1.00 67.38 359 GLN A O 1
ATOM 2704 N N . VAL A 1 360 ? 20.220 -7.682 -30.512 1.00 72.25 360 VAL A N 1
ATOM 2705 C CA . VAL A 1 360 ? 20.720 -6.321 -30.315 1.00 72.25 360 VAL A CA 1
ATOM 2706 C C . VAL A 1 360 ? 21.347 -6.216 -28.933 1.00 72.25 360 VAL A C 1
ATOM 2708 O O . VAL A 1 360 ? 20.729 -6.580 -27.929 1.00 72.25 360 VAL A O 1
ATOM 2711 N N . ILE A 1 361 ? 22.571 -5.697 -28.880 1.00 74.06 361 ILE A N 1
ATOM 2712 C CA . ILE A 1 361 ? 23.219 -5.317 -27.625 1.00 74.06 361 ILE A CA 1
ATOM 2713 C C . ILE A 1 361 ? 22.913 -3.836 -27.398 1.00 74.06 361 ILE A C 1
ATOM 2715 O O . ILE A 1 361 ? 23.431 -2.981 -28.114 1.00 74.06 361 ILE A O 1
ATOM 2719 N N . LEU A 1 362 ? 22.042 -3.552 -26.424 1.00 71.44 362 LEU A N 1
ATOM 2720 C CA . LEU A 1 362 ? 21.621 -2.189 -26.067 1.00 71.44 362 LEU A CA 1
ATOM 2721 C C . LEU A 1 362 ? 22.578 -1.505 -25.080 1.00 71.44 362 LEU A C 1
ATOM 2723 O O . LEU A 1 362 ? 22.363 -0.358 -24.722 1.00 71.44 362 LEU A O 1
ATOM 2727 N N . ASP A 1 363 ? 23.622 -2.189 -24.621 1.00 67.69 363 ASP A N 1
ATOM 2728 C CA . ASP A 1 363 ? 24.418 -1.765 -23.463 1.00 67.69 363 ASP A CA 1
ATOM 2729 C C . ASP A 1 363 ? 25.177 -0.442 -23.684 1.00 67.69 363 ASP A C 1
ATOM 2731 O O . ASP A 1 363 ? 25.469 0.253 -22.719 1.00 67.69 363 ASP A O 1
ATOM 2735 N N . GLY A 1 364 ? 25.471 -0.076 -24.939 1.00 66.81 364 GLY A N 1
ATOM 2736 C CA . GLY A 1 364 ? 26.029 1.238 -25.289 1.00 66.81 364 GLY A CA 1
ATOM 2737 C C . GLY A 1 364 ? 25.006 2.380 -25.253 1.00 66.81 364 GLY A C 1
ATOM 2738 O O . GLY A 1 364 ? 25.391 3.537 -25.134 1.00 66.81 364 GLY A O 1
ATOM 2739 N N . LEU A 1 365 ? 23.714 2.049 -25.321 1.00 76.38 365 LEU A N 1
ATOM 2740 C CA . LEU A 1 365 ? 22.597 2.992 -25.340 1.00 76.38 365 LEU A CA 1
ATOM 2741 C C . LEU A 1 365 ? 21.980 3.206 -23.949 1.00 76.38 365 LEU A C 1
ATOM 2743 O O . LEU A 1 365 ? 21.459 4.281 -23.665 1.00 76.38 365 LEU A O 1
ATOM 2747 N N . LEU A 1 366 ? 22.024 2.192 -23.079 1.00 79.44 366 LEU A N 1
ATOM 2748 C CA . LEU A 1 366 ? 21.498 2.301 -21.719 1.00 79.44 366 LEU A CA 1
ATOM 2749 C C . LEU A 1 366 ? 22.384 3.238 -20.893 1.00 79.44 366 LEU A C 1
ATOM 2751 O O . LEU A 1 366 ? 23.526 2.908 -20.556 1.00 79.44 366 LEU A O 1
ATOM 2755 N N . ARG A 1 367 ? 21.853 4.413 -20.547 1.00 74.69 367 ARG A N 1
ATOM 2756 C CA . ARG A 1 367 ? 22.560 5.343 -19.669 1.00 74.69 367 ARG A CA 1
ATOM 2757 C C . ARG A 1 367 ? 22.694 4.750 -18.262 1.00 74.69 367 ARG A C 1
ATOM 2759 O O . ARG A 1 367 ? 21.762 4.126 -17.760 1.00 74.69 367 ARG A O 1
ATOM 2766 N N . PRO A 1 368 ? 23.829 4.974 -17.579 1.00 70.62 368 PRO A N 1
ATOM 2767 C CA . PRO A 1 368 ? 23.945 4.670 -16.161 1.00 70.62 368 PRO A CA 1
ATOM 2768 C C . PRO A 1 368 ? 22.818 5.328 -15.350 1.00 70.62 368 PRO A C 1
ATOM 2770 O O . PRO A 1 368 ? 22.587 6.525 -15.501 1.00 70.62 368 PRO A O 1
ATOM 2773 N N . ARG A 1 369 ? 22.189 4.571 -14.440 1.00 74.81 369 ARG A N 1
ATOM 2774 C CA . ARG A 1 369 ? 21.060 5.002 -13.579 1.00 74.81 369 ARG A CA 1
ATOM 2775 C C . ARG A 1 369 ? 21.231 6.402 -12.987 1.00 74.81 369 ARG A C 1
ATOM 2777 O O . ARG A 1 369 ? 20.350 7.239 -13.118 1.00 74.81 369 ARG A O 1
ATOM 2784 N N . HIS A 1 370 ? 22.417 6.684 -12.450 1.00 65.44 370 HIS A N 1
ATOM 2785 C CA . HIS A 1 370 ? 22.759 7.968 -11.833 1.00 65.44 370 HIS A CA 1
ATOM 2786 C C . HIS A 1 370 ? 22.778 9.184 -12.770 1.00 65.44 370 HIS A C 1
ATOM 2788 O O . HIS A 1 370 ? 22.846 10.315 -12.303 1.00 65.44 370 HIS A O 1
ATOM 2794 N N . LEU A 1 371 ? 22.805 8.969 -14.087 1.00 71.00 371 LEU A N 1
ATOM 2795 C CA . LEU A 1 371 ? 22.697 10.036 -15.083 1.00 71.00 371 LEU A CA 1
ATOM 2796 C C . LEU A 1 371 ? 21.253 10.251 -15.549 1.00 71.00 371 LEU A C 1
ATOM 2798 O O . LEU A 1 371 ? 20.985 11.273 -16.174 1.00 71.00 371 LEU A O 1
ATOM 2802 N N . ILE A 1 372 ? 20.358 9.297 -15.272 1.00 69.38 372 ILE A N 1
ATOM 2803 C CA . ILE A 1 372 ? 18.932 9.365 -15.609 1.00 69.38 372 ILE A CA 1
ATOM 2804 C C . ILE A 1 372 ? 18.168 10.047 -14.467 1.00 69.38 372 ILE A C 1
ATOM 2806 O O . ILE A 1 372 ? 17.429 11.000 -14.695 1.00 69.38 372 ILE A O 1
ATOM 2810 N N . GLY A 1 373 ? 18.381 9.595 -13.230 1.00 69.12 373 GLY A N 1
ATOM 2811 C CA . GLY A 1 373 ? 17.737 10.148 -12.042 1.00 69.12 373 GLY A CA 1
ATOM 2812 C C . GLY A 1 373 ? 18.236 9.497 -10.755 1.00 69.12 373 GLY A C 1
ATOM 2813 O O . GLY A 1 373 ? 18.995 8.531 -10.788 1.00 69.12 373 GLY A O 1
ATOM 2814 N N . ASP A 1 374 ? 17.809 10.034 -9.614 1.00 67.31 374 ASP A N 1
ATOM 2815 C CA . ASP A 1 374 ? 18.204 9.510 -8.300 1.00 67.31 374 ASP A CA 1
ATOM 2816 C C . ASP A 1 374 ? 17.289 8.361 -7.829 1.00 67.31 374 ASP A C 1
ATOM 2818 O O . ASP A 1 374 ? 17.744 7.453 -7.134 1.00 67.31 374 ASP A O 1
ATOM 2822 N N . ASP A 1 375 ? 16.021 8.358 -8.255 1.00 74.12 375 ASP A N 1
ATOM 2823 C CA . ASP A 1 375 ? 15.011 7.366 -7.881 1.00 74.12 375 ASP A CA 1
ATOM 2824 C C . ASP A 1 375 ? 14.140 6.954 -9.089 1.00 74.12 375 ASP A C 1
ATOM 2826 O O . ASP A 1 375 ? 13.641 7.817 -9.819 1.00 74.12 375 ASP A O 1
ATOM 2830 N N . PRO A 1 376 ? 13.943 5.642 -9.326 1.00 76.12 376 PRO A N 1
ATOM 2831 C CA . PRO A 1 376 ? 13.226 5.161 -10.503 1.00 76.12 376 PRO A CA 1
ATOM 2832 C C . PRO A 1 376 ? 11.699 5.314 -10.420 1.00 76.12 376 PRO A C 1
ATOM 2834 O O . PRO A 1 376 ? 11.026 5.172 -11.445 1.00 76.12 376 PRO A O 1
ATOM 2837 N N . PHE A 1 377 ? 11.132 5.566 -9.235 1.00 78.25 377 PHE A N 1
ATOM 2838 C CA . PHE A 1 377 ? 9.688 5.745 -9.077 1.00 78.25 377 PHE A CA 1
ATOM 2839 C C . PHE A 1 377 ? 9.275 7.201 -9.322 1.00 78.25 377 PHE A C 1
ATOM 2841 O O . PHE A 1 377 ? 8.367 7.431 -10.116 1.00 78.25 377 PHE A O 1
ATOM 2848 N N . ASP A 1 378 ? 9.990 8.168 -8.745 1.00 73.81 378 ASP A N 1
ATOM 2849 C CA . ASP A 1 378 ? 9.703 9.604 -8.819 1.00 73.81 378 ASP A CA 1
ATOM 2850 C C . ASP A 1 378 ? 9.691 10.136 -10.264 1.00 73.81 378 ASP A C 1
ATOM 2852 O O . ASP A 1 378 ? 8.872 10.993 -10.602 1.00 73.81 378 ASP A O 1
ATOM 2856 N N . LEU A 1 379 ? 10.563 9.618 -11.141 1.00 70.38 379 LEU A N 1
ATOM 2857 C CA . LEU A 1 379 ? 10.696 10.090 -12.529 1.00 70.38 379 LEU A CA 1
ATOM 2858 C C . LEU A 1 379 ? 9.385 9.992 -13.325 1.00 70.38 379 LEU A C 1
ATOM 2860 O O . LEU A 1 379 ? 9.094 10.855 -14.154 1.00 70.38 379 LEU A O 1
ATOM 2864 N N . TYR A 1 380 ? 8.595 8.952 -13.061 1.00 74.56 380 TYR A N 1
ATOM 2865 C CA . TYR A 1 380 ? 7.346 8.674 -13.767 1.00 74.56 380 TYR A CA 1
ATOM 2866 C C . TYR A 1 380 ? 6.119 8.840 -12.871 1.00 74.56 380 TYR A C 1
ATOM 2868 O O . TYR A 1 380 ? 5.020 8.456 -13.250 1.00 74.56 380 TYR A O 1
ATOM 2876 N N . ASP A 1 381 ? 6.256 9.457 -11.703 1.00 71.00 381 ASP A N 1
ATOM 2877 C CA . ASP A 1 381 ? 5.161 9.638 -10.749 1.00 71.00 381 ASP A CA 1
ATOM 2878 C C . ASP A 1 381 ? 4.411 10.967 -10.962 1.00 71.00 381 ASP A C 1
ATOM 2880 O O . ASP A 1 381 ? 4.236 11.765 -10.048 1.00 71.00 381 ASP A O 1
ATOM 2884 N N . GLY A 1 382 ? 4.024 11.245 -12.215 1.00 54.22 382 GLY A N 1
ATOM 2885 C CA . GLY A 1 382 ? 3.690 12.561 -12.793 1.00 54.22 382 GLY A CA 1
ATOM 2886 C C . GLY A 1 382 ? 2.577 13.437 -12.177 1.00 54.22 382 GLY A C 1
ATOM 2887 O O . GLY A 1 382 ? 2.029 14.281 -12.889 1.00 54.22 382 GLY A O 1
ATOM 2888 N N . VAL A 1 383 ? 2.226 13.322 -10.892 1.00 52.53 383 VAL A N 1
ATOM 2889 C CA . VAL A 1 383 ? 1.215 14.158 -10.224 1.00 52.53 383 VAL A CA 1
ATOM 2890 C C . VAL A 1 383 ? 1.843 15.021 -9.122 1.00 52.53 383 VAL A C 1
ATOM 2892 O O . VAL A 1 383 ? 1.967 14.632 -7.968 1.00 52.53 383 VAL A O 1
ATOM 2895 N N . ALA A 1 384 ? 2.155 16.274 -9.463 1.00 41.81 384 ALA A N 1
ATOM 2896 C CA . ALA A 1 384 ? 2.775 17.260 -8.568 1.00 41.81 384 ALA A CA 1
ATOM 2897 C C . ALA A 1 384 ? 1.906 17.736 -7.375 1.00 41.81 384 ALA A C 1
ATOM 2899 O O . ALA A 1 384 ? 2.322 18.637 -6.646 1.00 41.81 384 ALA A O 1
ATOM 2900 N N . THR A 1 385 ? 0.692 17.211 -7.178 1.00 46.19 385 THR A N 1
ATOM 2901 C CA . THR A 1 385 ? -0.273 17.775 -6.212 1.00 46.19 385 THR A CA 1
ATOM 2902 C C . THR A 1 385 ? -0.768 16.829 -5.130 1.00 46.19 385 THR A C 1
ATOM 2904 O O . THR A 1 385 ? -1.290 17.318 -4.131 1.00 46.19 385 THR A O 1
ATOM 2907 N N . TYR A 1 386 ? -0.557 15.522 -5.254 1.00 39.91 386 TYR A N 1
ATOM 2908 C CA . TYR A 1 386 ? -0.898 14.560 -4.209 1.00 39.91 386 TYR A CA 1
ATOM 2909 C C . TYR A 1 386 ? 0.187 13.498 -4.220 1.00 39.91 386 TYR A C 1
ATOM 2911 O O . TYR A 1 386 ? 0.187 12.684 -5.130 1.00 39.91 386 TYR A O 1
ATOM 2919 N N . SER A 1 387 ? 1.130 13.633 -3.283 1.00 42.91 387 SER A N 1
ATOM 2920 C CA . SER A 1 387 ? 2.094 12.615 -2.843 1.00 42.91 387 SER A CA 1
ATOM 2921 C C . SER A 1 387 ? 2.546 11.585 -3.888 1.00 42.91 387 SER A C 1
ATOM 2923 O O . SER A 1 387 ? 1.794 10.697 -4.291 1.00 42.91 387 SER A O 1
ATOM 2925 N N . SER A 1 388 ? 3.834 11.624 -4.227 1.00 46.03 388 SER A N 1
ATOM 2926 C CA . SER A 1 388 ? 4.499 10.519 -4.912 1.00 46.03 388 SER A CA 1
ATOM 2927 C C . SER A 1 388 ? 4.379 9.218 -4.094 1.00 46.03 388 SER A C 1
ATOM 2929 O O . SER A 1 388 ? 4.306 9.245 -2.862 1.00 46.03 388 SER A O 1
ATOM 2931 N N . GLY A 1 389 ? 4.271 8.059 -4.737 1.00 55.59 389 GLY A N 1
ATOM 2932 C CA . GLY A 1 389 ? 4.380 6.750 -4.097 1.00 55.59 389 GLY A CA 1
ATOM 2933 C C . GLY A 1 389 ? 3.478 5.654 -4.669 1.00 55.59 389 GLY A C 1
ATOM 2934 O O . GLY A 1 389 ? 2.396 5.900 -5.193 1.00 55.59 389 GLY A O 1
ATOM 2935 N N . GLY A 1 390 ? 3.913 4.405 -4.483 1.00 69.12 390 GLY A N 1
ATOM 2936 C CA . GLY A 1 390 ? 3.282 3.197 -5.023 1.00 69.12 390 GLY A CA 1
ATOM 2937 C C . GLY A 1 390 ? 4.072 2.616 -6.198 1.00 69.12 390 GLY A C 1
ATOM 2938 O O . GLY A 1 390 ? 4.825 3.320 -6.856 1.00 69.12 390 GLY A O 1
ATOM 2939 N N . VAL A 1 391 ? 3.943 1.311 -6.442 1.00 81.62 391 VAL A N 1
ATOM 2940 C CA . VAL A 1 391 ? 4.711 0.625 -7.506 1.00 81.62 391 VAL A CA 1
ATOM 2941 C C . VAL A 1 391 ? 3.960 0.645 -8.840 1.00 81.62 391 VAL A C 1
ATOM 2943 O O . VAL A 1 391 ? 4.572 0.737 -9.897 1.00 81.62 391 VAL A O 1
ATOM 2946 N N . TYR A 1 392 ? 2.627 0.597 -8.798 1.00 85.62 392 TYR A N 1
ATOM 2947 C CA . TYR A 1 392 ? 1.797 0.385 -9.985 1.00 85.62 392 TYR A CA 1
ATOM 2948 C C . TYR A 1 392 ? 1.646 1.634 -10.868 1.00 85.62 392 TYR A C 1
ATOM 2950 O O . TYR A 1 392 ? 1.736 1.521 -12.085 1.00 85.62 392 TYR A O 1
ATOM 2958 N N . LEU A 1 393 ? 1.469 2.826 -10.286 1.00 80.38 393 LEU A N 1
ATOM 2959 C CA . LEU A 1 393 ? 1.348 4.071 -11.059 1.00 80.38 393 LEU A CA 1
ATOM 2960 C C . LEU A 1 393 ? 2.647 4.451 -11.792 1.00 80.38 393 LEU A C 1
ATOM 2962 O O . LEU A 1 393 ? 2.583 4.662 -13.005 1.00 80.38 393 LEU A O 1
ATOM 2966 N N . PRO A 1 394 ? 3.830 4.448 -11.144 1.00 83.88 394 PRO A N 1
ATOM 2967 C CA . PRO A 1 394 ? 5.091 4.643 -11.857 1.00 83.88 394 PRO A CA 1
ATOM 2968 C C . PRO A 1 394 ? 5.347 3.590 -12.936 1.00 83.88 394 PRO A C 1
ATOM 2970 O O . PRO A 1 394 ? 5.900 3.926 -13.980 1.00 83.88 394 PRO A O 1
ATOM 2973 N N . GLU A 1 395 ? 4.936 2.333 -12.719 1.00 88.31 395 GLU A N 1
ATOM 2974 C CA . GLU A 1 395 ? 5.008 1.288 -13.747 1.00 88.31 395 GLU A CA 1
ATOM 2975 C C . GLU A 1 395 ? 4.121 1.633 -14.956 1.00 88.31 395 GLU A C 1
ATOM 2977 O O . GLU A 1 395 ? 4.571 1.559 -16.098 1.00 88.31 395 GLU A O 1
ATOM 2982 N N . SER A 1 396 ? 2.866 2.024 -14.719 1.00 89.00 396 SER A N 1
ATOM 2983 C CA . SER A 1 396 ? 1.929 2.414 -15.780 1.00 89.00 396 SER A CA 1
ATOM 2984 C C . SER A 1 396 ? 2.514 3.555 -16.621 1.00 89.00 396 SER A C 1
ATOM 2986 O O . SER A 1 396 ? 2.675 3.430 -17.836 1.00 89.00 396 SER A O 1
ATOM 2988 N N . ASN A 1 397 ? 2.971 4.616 -15.954 1.00 88.12 397 ASN A N 1
ATOM 2989 C CA . ASN A 1 397 ? 3.477 5.824 -16.598 1.00 88.12 397 ASN A CA 1
ATOM 2990 C C . ASN A 1 397 ? 4.787 5.598 -17.376 1.00 88.12 397 ASN A C 1
ATOM 2992 O O . ASN A 1 397 ? 4.928 6.113 -18.488 1.00 88.12 397 ASN A O 1
ATOM 2996 N N . VAL A 1 398 ? 5.736 4.806 -16.849 1.00 90.19 398 VAL A N 1
ATOM 2997 C CA . VAL A 1 398 ? 6.976 4.485 -17.589 1.00 90.19 398 VAL A CA 1
ATOM 2998 C C . VAL A 1 398 ? 6.678 3.658 -18.837 1.00 90.19 398 VAL A C 1
ATOM 3000 O O . VAL A 1 398 ? 7.273 3.879 -19.894 1.00 90.19 398 VAL A O 1
ATOM 3003 N N . VAL A 1 399 ? 5.715 2.735 -18.753 1.00 92.12 399 VAL A N 1
ATOM 3004 C CA . VAL A 1 399 ? 5.291 1.937 -19.905 1.00 92.12 399 VAL A CA 1
ATOM 3005 C C . VAL A 1 399 ? 4.605 2.827 -20.934 1.00 92.12 399 VAL A C 1
ATOM 3007 O O . VAL A 1 399 ? 4.943 2.733 -22.109 1.00 92.12 399 VAL A O 1
ATOM 3010 N N . GLU A 1 400 ? 3.706 3.729 -20.538 1.00 91.25 400 GLU A N 1
ATOM 3011 C CA . GLU A 1 400 ? 3.049 4.671 -21.456 1.00 91.25 400 GLU A CA 1
ATOM 3012 C C . GLU A 1 400 ? 4.036 5.596 -22.185 1.00 91.25 400 GLU A C 1
ATOM 3014 O O . GLU A 1 400 ? 3.923 5.797 -23.403 1.00 91.25 400 GLU A O 1
ATOM 3019 N N . ALA A 1 401 ? 5.043 6.111 -21.474 1.00 90.88 401 ALA A N 1
ATOM 3020 C CA . ALA A 1 401 ? 6.129 6.867 -22.088 1.00 90.88 401 ALA A CA 1
ATOM 3021 C C . ALA A 1 401 ? 6.867 6.003 -23.124 1.00 90.88 401 ALA A C 1
ATOM 3023 O O . ALA A 1 401 ? 6.992 6.376 -24.295 1.00 90.88 401 ALA A O 1
ATOM 3024 N N . MET A 1 402 ? 7.247 4.780 -22.744 1.00 93.75 402 MET A N 1
ATOM 3025 C CA . MET A 1 402 ? 7.932 3.839 -23.629 1.00 93.75 402 MET A CA 1
ATOM 3026 C C . MET A 1 402 ? 7.093 3.462 -24.862 1.00 93.75 402 MET A C 1
ATOM 3028 O O . MET A 1 402 ? 7.632 3.405 -25.967 1.00 93.75 402 MET A O 1
ATOM 3032 N N . VAL A 1 403 ? 5.772 3.260 -24.722 1.00 93.75 403 VAL A N 1
ATOM 3033 C CA . VAL A 1 403 ? 4.837 3.024 -25.845 1.00 93.75 403 VAL A CA 1
ATOM 3034 C C . VAL A 1 403 ? 4.995 4.118 -26.900 1.00 93.75 403 VAL A C 1
ATOM 3036 O O . VAL A 1 403 ? 5.014 3.826 -28.100 1.00 93.75 403 VAL A O 1
ATOM 3039 N N . THR A 1 404 ? 5.059 5.373 -26.456 1.00 92.31 404 THR A N 1
ATOM 3040 C CA . THR A 1 404 ? 5.126 6.546 -27.330 1.00 92.31 404 THR A CA 1
ATOM 3041 C C . THR A 1 404 ? 6.419 6.537 -28.138 1.00 92.31 404 THR A C 1
ATOM 3043 O O . THR A 1 404 ? 6.366 6.558 -29.372 1.00 92.31 404 THR A O 1
ATOM 3046 N N . HIS A 1 405 ? 7.564 6.399 -27.469 1.00 93.94 405 HIS A N 1
ATOM 3047 C CA . HIS A 1 405 ? 8.867 6.423 -28.131 1.00 93.94 405 HIS A CA 1
ATOM 3048 C C . HIS A 1 405 ? 9.093 5.200 -29.030 1.00 93.94 405 HIS A C 1
ATOM 3050 O O . HIS A 1 405 ? 9.495 5.347 -30.183 1.00 93.94 405 HIS A O 1
ATOM 3056 N N . VAL A 1 406 ? 8.732 3.993 -28.583 1.00 93.81 406 VAL A N 1
ATOM 3057 C CA . VAL A 1 406 ? 8.860 2.764 -29.390 1.00 93.81 406 VAL A CA 1
ATOM 3058 C C . VAL A 1 406 ? 8.057 2.856 -30.691 1.00 93.81 406 VAL A C 1
ATOM 3060 O O . VAL A 1 406 ? 8.558 2.482 -31.753 1.00 93.81 406 VAL A O 1
ATOM 3063 N N . LYS A 1 407 ? 6.833 3.405 -30.655 1.00 92.94 407 LYS A N 1
ATOM 3064 C CA . LYS A 1 407 ? 6.031 3.618 -31.873 1.00 92.94 407 LYS A CA 1
ATOM 3065 C C . LYS A 1 407 ? 6.714 4.569 -32.854 1.00 92.94 407 LYS A C 1
ATOM 3067 O O . LYS A 1 407 ? 6.638 4.335 -34.060 1.00 92.94 407 LYS A O 1
ATOM 3072 N N . MET A 1 408 ? 7.372 5.617 -32.361 1.00 92.00 408 MET A N 1
ATOM 3073 C CA . MET A 1 408 ? 8.132 6.546 -33.202 1.00 92.00 408 MET A CA 1
ATOM 3074 C C . MET A 1 408 ? 9.347 5.856 -33.836 1.00 92.00 408 MET A C 1
ATOM 3076 O O . MET A 1 408 ? 9.572 6.005 -35.037 1.00 92.00 408 MET A O 1
ATOM 3080 N N . LEU A 1 409 ? 10.074 5.034 -33.073 1.00 90.62 409 LEU A N 1
ATOM 3081 C CA . LEU A 1 409 ? 11.220 4.269 -33.577 1.00 90.62 409 LEU A CA 1
ATOM 3082 C C . LEU A 1 409 ? 10.818 3.242 -34.646 1.00 90.62 409 LEU A C 1
ATOM 3084 O O . LEU A 1 409 ? 11.484 3.130 -35.674 1.00 90.62 409 LEU A O 1
ATOM 3088 N N . HIS A 1 410 ? 9.697 2.534 -34.467 1.00 90.06 410 HIS A N 1
ATOM 3089 C CA . HIS A 1 410 ? 9.167 1.611 -35.483 1.00 90.06 410 HIS A CA 1
ATOM 3090 C C . HIS A 1 410 ? 8.754 2.308 -36.785 1.00 90.06 410 HIS A C 1
ATOM 3092 O O . HIS A 1 410 ? 8.837 1.708 -37.855 1.00 90.06 410 HIS A O 1
ATOM 3098 N N . GLN A 1 411 ? 8.311 3.565 -36.714 1.00 88.50 411 GLN A N 1
ATOM 3099 C CA . GLN A 1 411 ? 7.957 4.364 -37.893 1.00 88.50 411 GLN A CA 1
ATOM 3100 C C . GLN A 1 411 ? 9.185 4.914 -38.632 1.00 88.50 411 GLN A C 1
ATOM 3102 O O . GLN A 1 411 ? 9.050 5.432 -39.743 1.00 88.50 411 GLN A O 1
ATOM 3107 N N . HIS A 1 412 ? 10.379 4.790 -38.048 1.00 85.06 412 HIS A N 1
ATOM 3108 C CA . HIS A 1 412 ? 11.616 5.248 -38.658 1.00 85.06 412 HIS A CA 1
ATOM 3109 C C . HIS A 1 412 ? 11.994 4.392 -39.878 1.00 85.06 412 HIS A C 1
ATOM 3111 O O . HIS A 1 412 ? 11.759 3.183 -39.920 1.00 85.06 412 HIS A O 1
ATOM 3117 N N . HIS A 1 413 ? 12.613 5.008 -40.890 1.00 82.88 413 HIS A N 1
ATOM 3118 C CA . HIS A 1 413 ? 13.012 4.315 -42.124 1.00 82.88 413 HIS A CA 1
ATOM 3119 C C . HIS A 1 413 ? 14.252 3.419 -41.961 1.00 82.88 413 HIS A C 1
ATOM 3121 O O . HIS A 1 413 ? 14.509 2.568 -42.811 1.00 82.88 413 HIS A O 1
ATOM 3127 N N . ASP A 1 414 ? 15.022 3.618 -40.891 1.00 84.94 414 ASP A N 1
ATOM 3128 C CA . ASP A 1 414 ? 16.208 2.818 -40.587 1.00 84.94 414 ASP A CA 1
ATOM 3129 C C . ASP A 1 414 ? 15.820 1.484 -39.929 1.00 84.94 414 ASP A C 1
ATOM 3131 O O . ASP A 1 414 ? 15.237 1.452 -38.845 1.00 84.94 414 ASP A O 1
ATOM 3135 N N . LEU A 1 415 ? 16.200 0.373 -40.564 1.00 82.19 415 LEU A N 1
ATOM 3136 C CA . LEU A 1 415 ? 15.984 -0.980 -40.046 1.00 82.19 415 LEU A CA 1
ATOM 3137 C C . LEU A 1 415 ? 16.698 -1.223 -38.708 1.00 82.19 415 LEU A C 1
ATOM 3139 O O . LEU A 1 415 ? 16.253 -2.060 -37.926 1.00 82.19 415 LEU A O 1
ATOM 3143 N N . ARG A 1 416 ? 17.782 -0.491 -38.418 1.00 81.50 416 ARG A N 1
ATOM 3144 C CA . ARG A 1 416 ? 18.479 -0.567 -37.128 1.00 81.50 416 ARG A CA 1
ATOM 3145 C C . ARG A 1 416 ? 17.620 -0.031 -35.989 1.00 81.50 416 ARG A C 1
ATOM 3147 O O . ARG A 1 416 ? 17.528 -0.678 -34.953 1.00 81.50 416 ARG A O 1
ATOM 3154 N N . MET A 1 417 ? 16.944 1.096 -36.214 1.00 87.06 417 MET A N 1
ATOM 3155 C CA . MET A 1 417 ? 16.012 1.689 -35.248 1.00 87.06 417 MET A CA 1
ATOM 3156 C C . MET A 1 417 ? 14.839 0.753 -34.958 1.00 87.06 417 MET A C 1
ATOM 3158 O O . MET A 1 417 ? 14.471 0.558 -33.803 1.00 87.06 417 MET A O 1
ATOM 3162 N N . GLN A 1 418 ? 14.296 0.112 -35.996 1.00 87.25 418 GLN A N 1
ATOM 3163 C CA . GLN A 1 418 ? 13.218 -0.866 -35.835 1.00 87.25 418 GLN A CA 1
ATOM 3164 C C . GLN A 1 418 ? 13.675 -2.089 -35.025 1.00 87.25 418 GLN A C 1
ATOM 3166 O O . GLN A 1 418 ? 12.966 -2.528 -34.123 1.00 87.25 418 GLN A O 1
ATOM 3171 N N . ALA A 1 419 ? 14.881 -2.600 -35.293 1.00 85.56 419 ALA A N 1
ATOM 3172 C CA . ALA A 1 419 ? 15.457 -3.711 -34.539 1.00 85.56 419 ALA A CA 1
ATOM 3173 C C . ALA A 1 419 ? 15.739 -3.351 -33.069 1.00 85.56 419 ALA A C 1
ATOM 3175 O O . ALA A 1 419 ? 15.529 -4.179 -32.184 1.00 85.56 419 ALA A O 1
ATOM 3176 N N . VAL A 1 420 ? 16.182 -2.120 -32.788 1.00 87.81 420 VAL A N 1
ATOM 3177 C CA . VAL A 1 420 ? 16.332 -1.623 -31.411 1.00 87.81 420 VAL A CA 1
ATOM 3178 C C . VAL A 1 420 ? 14.989 -1.524 -30.709 1.00 87.81 420 VAL A C 1
ATOM 3180 O O . VAL A 1 420 ? 14.869 -1.992 -29.581 1.00 87.81 420 VAL A O 1
ATOM 3183 N N . ALA A 1 421 ? 13.972 -0.975 -31.371 1.00 90.44 421 ALA A N 1
ATOM 3184 C CA . ALA A 1 421 ? 12.623 -0.906 -30.824 1.00 90.44 421 ALA A CA 1
ATOM 3185 C C . ALA A 1 421 ? 12.089 -2.304 -30.462 1.00 90.44 421 ALA A C 1
ATOM 3187 O O . ALA A 1 421 ? 11.562 -2.491 -29.368 1.00 90.44 421 ALA A O 1
ATOM 3188 N N . ASP A 1 422 ? 12.307 -3.308 -31.318 1.00 89.38 422 ASP A N 1
ATOM 3189 C CA . ASP A 1 422 ? 11.962 -4.705 -31.022 1.00 89.38 422 ASP A CA 1
ATOM 3190 C C . ASP A 1 422 ? 12.734 -5.268 -29.817 1.00 89.38 422 ASP A C 1
ATOM 3192 O O . ASP A 1 422 ? 12.150 -5.960 -28.980 1.00 89.38 422 ASP A O 1
ATOM 3196 N N . ALA A 1 423 ? 14.023 -4.943 -29.683 1.00 87.31 423 ALA A N 1
ATOM 3197 C CA . ALA A 1 423 ? 14.831 -5.354 -28.537 1.00 87.31 423 ALA A CA 1
ATOM 3198 C C . ALA A 1 423 ? 14.392 -4.677 -27.228 1.00 87.31 423 ALA A C 1
ATOM 3200 O O . ALA A 1 423 ? 14.372 -5.331 -26.184 1.00 87.31 423 ALA A O 1
ATOM 3201 N N . ILE A 1 424 ? 14.005 -3.398 -27.278 1.00 90.81 424 ILE A N 1
ATOM 3202 C CA . ILE A 1 424 ? 13.422 -2.670 -26.143 1.00 90.81 424 ILE A CA 1
ATOM 3203 C C . ILE A 1 424 ? 12.108 -3.334 -25.723 1.00 90.81 424 ILE A C 1
ATOM 3205 O O . ILE A 1 424 ? 11.921 -3.601 -24.539 1.00 90.81 424 ILE A O 1
ATOM 3209 N N . ILE A 1 425 ? 11.236 -3.681 -26.678 1.00 91.25 425 ILE A N 1
ATOM 3210 C CA . ILE A 1 425 ? 9.977 -4.386 -26.394 1.00 91.25 425 ILE A CA 1
ATOM 3211 C C . ILE A 1 425 ? 10.238 -5.727 -25.704 1.00 91.25 425 ILE A C 1
ATOM 3213 O O . ILE A 1 425 ? 9.617 -6.025 -24.682 1.00 91.25 425 ILE A O 1
ATOM 3217 N N . ASP A 1 426 ? 11.138 -6.541 -26.259 1.00 87.69 426 ASP A N 1
ATOM 3218 C CA . ASP A 1 426 ? 11.451 -7.865 -25.719 1.00 87.69 426 ASP A CA 1
ATOM 3219 C C . ASP A 1 426 ? 12.060 -7.758 -24.304 1.00 87.69 426 ASP A C 1
ATOM 3221 O O . ASP A 1 426 ? 11.645 -8.500 -23.410 1.00 87.69 426 ASP A O 1
ATOM 3225 N N . ARG A 1 427 ? 12.981 -6.809 -24.062 1.00 88.62 427 ARG A N 1
ATOM 3226 C CA . ARG A 1 427 ? 13.557 -6.576 -22.723 1.00 88.62 427 ARG A CA 1
ATOM 3227 C C . ARG A 1 427 ? 12.533 -6.017 -21.733 1.00 88.62 427 ARG A C 1
ATOM 3229 O O . ARG A 1 427 ? 12.519 -6.465 -20.594 1.00 88.62 427 ARG A O 1
ATOM 3236 N N . ALA A 1 428 ? 11.649 -5.110 -22.149 1.00 90.88 428 ALA A N 1
ATOM 3237 C CA . ALA A 1 428 ? 10.597 -4.572 -21.285 1.00 90.88 428 ALA A CA 1
ATOM 3238 C C . ALA A 1 428 ? 9.618 -5.671 -20.844 1.00 90.88 428 ALA A C 1
ATOM 3240 O O . ALA A 1 428 ? 9.253 -5.750 -19.672 1.00 90.88 428 ALA A O 1
ATOM 3241 N N . ARG A 1 429 ? 9.243 -6.578 -21.757 1.00 89.81 429 ARG A N 1
ATOM 3242 C CA . ARG A 1 429 ? 8.423 -7.753 -21.420 1.00 89.81 429 ARG A CA 1
ATOM 3243 C C . ARG A 1 429 ? 9.154 -8.705 -20.472 1.00 89.81 429 ARG A C 1
ATOM 3245 O O . ARG A 1 429 ? 8.552 -9.159 -19.511 1.00 89.81 429 ARG A O 1
ATOM 3252 N N . ALA A 1 430 ? 10.447 -8.946 -20.684 1.00 85.38 430 ALA A N 1
ATOM 3253 C CA . ALA A 1 430 ? 11.243 -9.749 -19.756 1.00 85.38 430 ALA A CA 1
ATOM 3254 C C . ALA A 1 430 ? 11.350 -9.102 -18.361 1.00 85.38 430 ALA A C 1
ATOM 3256 O O . ALA A 1 430 ? 11.242 -9.800 -17.358 1.00 85.38 430 ALA A O 1
ATOM 3257 N N . ALA A 1 431 ? 11.503 -7.774 -18.289 1.00 87.12 431 ALA A N 1
ATOM 3258 C CA . ALA A 1 431 ? 11.502 -7.029 -17.031 1.00 87.12 431 ALA A CA 1
ATOM 3259 C C . ALA A 1 431 ? 10.147 -7.129 -16.313 1.00 87.12 431 ALA A C 1
ATOM 3261 O O . ALA A 1 431 ? 10.096 -7.234 -15.090 1.00 87.12 431 ALA A O 1
ATOM 3262 N N . ARG A 1 432 ? 9.039 -7.139 -17.065 1.00 88.12 432 ARG A N 1
ATOM 3263 C CA . ARG A 1 432 ? 7.693 -7.358 -16.523 1.00 88.12 432 ARG A CA 1
ATOM 3264 C C . ARG A 1 432 ? 7.541 -8.719 -15.838 1.00 88.12 432 ARG A C 1
ATOM 3266 O O . ARG A 1 432 ? 6.864 -8.793 -14.820 1.00 88.12 432 ARG A O 1
ATOM 3273 N N . ASP A 1 433 ? 8.174 -9.753 -16.383 1.00 83.75 433 ASP A N 1
ATOM 3274 C CA . ASP A 1 433 ? 8.111 -11.122 -15.860 1.00 83.75 433 ASP A CA 1
ATOM 3275 C C . ASP A 1 433 ? 9.037 -11.354 -14.647 1.00 83.75 433 ASP A C 1
ATOM 3277 O O . ASP A 1 433 ? 9.059 -12.452 -14.082 1.00 83.75 433 ASP A O 1
ATOM 3281 N N . LEU A 1 434 ? 9.818 -10.345 -14.233 1.00 78.19 434 LEU A N 1
ATOM 3282 C CA . LEU A 1 434 ? 10.645 -10.438 -13.033 1.00 78.19 434 LEU A CA 1
ATOM 3283 C C . LEU A 1 434 ? 9.774 -10.573 -11.772 1.00 78.19 434 LEU A C 1
ATOM 3285 O O . LEU A 1 434 ? 8.702 -9.967 -11.689 1.00 78.19 434 LEU A O 1
ATOM 3289 N N . PRO A 1 435 ? 10.248 -11.312 -10.751 1.00 72.31 435 PRO A N 1
ATOM 3290 C CA . PRO A 1 435 ? 9.600 -11.338 -9.445 1.00 72.31 435 PRO A CA 1
ATOM 3291 C C . PRO A 1 435 ? 9.425 -9.928 -8.861 1.00 72.31 435 PRO A C 1
ATOM 3293 O O . PRO A 1 435 ? 10.197 -9.023 -9.165 1.00 72.31 435 PRO A O 1
ATOM 3296 N N . THR A 1 436 ? 8.425 -9.742 -8.000 1.00 73.25 436 THR A N 1
ATOM 3297 C CA . THR A 1 436 ? 8.115 -8.463 -7.325 1.00 73.25 436 THR A CA 1
ATOM 3298 C C . THR A 1 436 ? 7.920 -8.620 -5.812 1.00 73.25 436 THR A C 1
ATOM 3300 O O . THR A 1 436 ? 7.429 -7.706 -5.139 1.00 73.25 436 THR A O 1
ATOM 3303 N N . GLY A 1 437 ? 8.296 -9.782 -5.268 1.00 67.62 437 GLY A N 1
ATOM 3304 C CA . GLY A 1 437 ? 8.020 -10.166 -3.884 1.00 67.62 437 GLY A CA 1
ATOM 3305 C C . GLY A 1 437 ? 8.802 -9.344 -2.861 1.00 67.62 437 GLY A C 1
ATOM 3306 O O . GLY A 1 437 ? 8.303 -9.087 -1.771 1.00 67.62 437 GLY A O 1
ATOM 3307 N N . SER A 1 438 ? 9.995 -8.870 -3.217 1.00 72.69 438 SER A N 1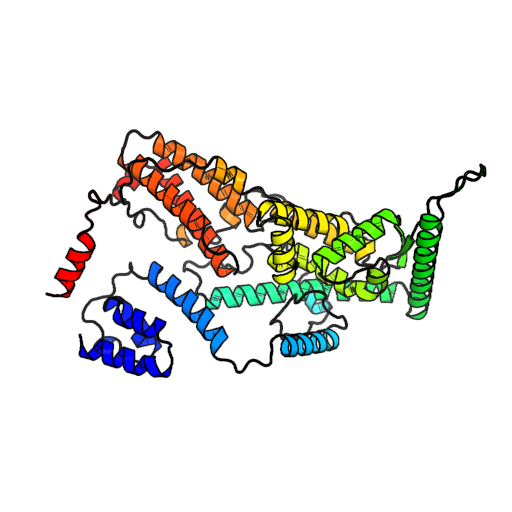
ATOM 3308 C CA . SER A 1 438 ? 10.838 -8.034 -2.356 1.00 72.69 438 SER A CA 1
ATOM 3309 C C . SER A 1 438 ? 10.986 -6.604 -2.870 1.00 72.69 438 SER A C 1
ATOM 3311 O O . SER A 1 438 ? 10.819 -6.313 -4.057 1.00 72.69 438 SER A O 1
ATOM 3313 N N . PHE A 1 439 ? 11.363 -5.692 -1.972 1.00 75.19 439 PHE A N 1
ATOM 3314 C CA . PHE A 1 439 ? 11.654 -4.306 -2.332 1.00 75.19 439 PHE A CA 1
ATOM 3315 C C . PHE A 1 439 ? 12.775 -4.191 -3.377 1.00 75.19 439 PHE A C 1
ATOM 3317 O O . PHE A 1 439 ? 12.651 -3.442 -4.345 1.00 75.19 439 PHE A O 1
ATOM 3324 N N . ALA A 1 440 ? 13.834 -4.994 -3.231 1.00 74.62 440 ALA A N 1
ATOM 3325 C CA . ALA A 1 440 ? 14.959 -5.022 -4.163 1.00 74.62 440 ALA A CA 1
ATOM 3326 C C . ALA A 1 440 ? 14.549 -5.454 -5.579 1.00 74.62 440 ALA A C 1
ATOM 3328 O O . ALA A 1 440 ? 15.014 -4.878 -6.562 1.00 74.62 440 ALA A O 1
ATOM 3329 N N . GLU A 1 441 ? 13.675 -6.453 -5.679 1.00 78.56 441 GLU A N 1
ATOM 3330 C CA . GLU A 1 441 ? 13.143 -6.938 -6.952 1.00 78.56 441 GLU A CA 1
ATOM 3331 C C . GLU A 1 441 ? 12.298 -5.871 -7.657 1.00 78.56 441 GLU A C 1
ATOM 3333 O O . GLU A 1 441 ? 12.477 -5.630 -8.850 1.00 78.56 441 GLU A O 1
ATOM 3338 N N . ARG A 1 442 ? 11.436 -5.164 -6.915 1.00 81.06 442 ARG A N 1
ATOM 3339 C CA . ARG A 1 442 ? 10.614 -4.081 -7.478 1.00 81.06 442 ARG A CA 1
ATOM 3340 C C . ARG A 1 442 ? 11.452 -2.899 -7.957 1.00 81.06 442 ARG A C 1
ATOM 3342 O O . ARG A 1 442 ? 11.185 -2.375 -9.033 1.00 81.06 442 ARG A O 1
ATOM 3349 N N . ILE A 1 443 ? 12.484 -2.516 -7.203 1.00 80.19 443 ILE A N 1
ATOM 3350 C CA . ILE A 1 443 ? 13.436 -1.475 -7.619 1.00 80.19 443 ILE A CA 1
ATOM 3351 C C . ILE A 1 443 ? 14.170 -1.876 -8.892 1.00 80.19 443 ILE A C 1
ATOM 3353 O O . ILE A 1 443 ? 14.298 -1.067 -9.807 1.00 80.19 443 ILE A O 1
ATOM 3357 N N . GLU A 1 444 ? 14.674 -3.108 -8.956 1.00 80.19 444 GLU A N 1
ATOM 3358 C CA . GLU A 1 444 ? 15.416 -3.584 -10.123 1.00 80.19 444 GLU A CA 1
ATOM 3359 C C . GLU A 1 444 ? 14.523 -3.606 -11.365 1.00 80.19 444 GLU A C 1
ATOM 3361 O O . GLU A 1 444 ? 14.930 -3.124 -12.420 1.00 80.19 444 GLU A O 1
ATOM 3366 N N . ARG A 1 445 ? 13.284 -4.086 -11.219 1.00 85.62 445 ARG A N 1
ATOM 3367 C CA . ARG A 1 445 ? 12.279 -4.048 -12.279 1.00 85.62 445 ARG A CA 1
ATOM 3368 C C . ARG A 1 445 ? 12.002 -2.618 -12.748 1.00 85.62 445 ARG A C 1
ATOM 3370 O O . ARG A 1 445 ? 12.062 -2.365 -13.949 1.00 85.62 445 ARG A O 1
ATOM 3377 N N . GLN A 1 446 ? 11.733 -1.689 -11.829 1.00 86.44 446 GLN A N 1
ATOM 3378 C CA . GLN A 1 446 ? 11.429 -0.303 -12.193 1.00 86.44 446 GLN A CA 1
ATOM 3379 C C . GLN A 1 446 ? 12.624 0.371 -12.877 1.00 86.44 446 GLN A C 1
ATOM 3381 O O . GLN A 1 446 ? 12.446 1.019 -13.904 1.00 86.44 446 GLN A O 1
ATOM 3386 N N . TRP A 1 447 ? 13.849 0.166 -12.382 1.00 85.62 447 TRP A N 1
ATOM 3387 C CA . TRP A 1 447 ? 15.049 0.700 -13.027 1.00 85.62 447 TRP A CA 1
ATOM 3388 C C . TRP A 1 447 ? 15.225 0.202 -14.457 1.00 85.62 447 TRP A C 1
ATOM 3390 O O . TRP A 1 447 ? 15.530 1.005 -15.331 1.00 85.62 447 TRP A O 1
ATOM 3400 N N . GLN A 1 448 ? 15.003 -1.090 -14.712 1.00 86.50 448 GLN A N 1
ATOM 3401 C CA . GLN A 1 448 ? 15.091 -1.620 -16.073 1.00 86.50 448 GLN A CA 1
ATOM 3402 C C . GLN A 1 448 ? 14.065 -0.965 -17.001 1.00 86.50 448 GLN A C 1
ATOM 3404 O O . GLN A 1 448 ? 14.390 -0.642 -18.140 1.00 86.50 448 GLN A O 1
ATOM 3409 N N . LEU A 1 449 ? 12.838 -0.731 -16.526 1.00 90.44 449 LEU A N 1
ATOM 3410 C CA . LEU A 1 449 ? 11.823 -0.030 -17.315 1.00 90.44 449 LEU A CA 1
ATOM 3411 C C . LEU A 1 449 ? 12.219 1.429 -17.582 1.00 90.44 449 LEU A C 1
ATOM 3413 O O . LEU A 1 449 ? 12.083 1.889 -18.713 1.00 90.44 449 LEU A O 1
ATOM 3417 N N . VAL A 1 450 ? 12.759 2.125 -16.580 1.00 88.81 450 VAL A N 1
ATOM 3418 C CA . VAL A 1 450 ? 13.251 3.506 -16.702 1.00 88.81 450 VAL A CA 1
ATOM 3419 C C . VAL A 1 450 ? 14.404 3.601 -17.701 1.00 88.81 450 VAL A C 1
ATOM 3421 O O . VAL A 1 450 ? 14.345 4.426 -18.605 1.00 88.81 450 VAL A O 1
ATOM 3424 N N . GLU A 1 451 ? 15.413 2.732 -17.595 1.00 87.81 451 GLU A N 1
ATOM 3425 C CA . GLU A 1 451 ? 16.563 2.681 -18.512 1.00 87.81 451 GLU A CA 1
ATOM 3426 C C . GLU A 1 451 ? 16.125 2.428 -19.964 1.00 87.81 451 GLU A C 1
ATOM 3428 O O . GLU A 1 451 ? 16.674 3.008 -20.900 1.00 87.81 451 GLU A O 1
ATOM 3433 N N . LEU A 1 452 ? 15.117 1.574 -20.165 1.00 91.62 452 LEU A N 1
ATOM 3434 C CA . LEU A 1 452 ? 14.566 1.279 -21.488 1.00 91.62 452 LEU A CA 1
ATOM 3435 C C . LEU A 1 452 ? 13.736 2.436 -22.056 1.00 91.62 452 LEU A C 1
ATOM 3437 O O . LEU A 1 452 ? 13.815 2.704 -23.256 1.00 91.62 452 LEU A O 1
ATOM 3441 N N . ALA A 1 453 ? 12.945 3.111 -21.219 1.00 91.81 453 ALA A N 1
ATOM 3442 C CA . ALA A 1 453 ? 12.171 4.280 -21.626 1.00 91.81 453 ALA A CA 1
ATOM 3443 C C . ALA A 1 453 ? 13.100 5.443 -22.003 1.00 91.81 453 ALA A C 1
ATOM 3445 O O . ALA A 1 453 ? 12.935 6.036 -23.065 1.00 91.81 453 ALA A O 1
ATOM 3446 N N . ASP A 1 454 ? 14.132 5.670 -21.193 1.00 89.88 454 ASP A N 1
ATOM 3447 C CA . ASP A 1 454 ? 15.188 6.657 -21.407 1.00 89.88 454 ASP A CA 1
ATOM 3448 C C . ASP A 1 454 ? 15.954 6.428 -22.721 1.00 89.88 454 ASP A C 1
ATOM 3450 O O . ASP A 1 454 ? 16.115 7.332 -23.541 1.00 89.88 454 ASP A O 1
ATOM 3454 N N . ALA A 1 455 ? 16.363 5.183 -22.974 1.00 89.00 455 ALA A N 1
ATOM 3455 C CA . ALA A 1 455 ? 17.009 4.796 -24.223 1.00 89.00 455 ALA A CA 1
ATOM 3456 C C . ALA A 1 455 ? 16.102 5.010 -25.448 1.00 89.00 455 ALA A C 1
ATOM 3458 O O . ALA A 1 455 ? 16.572 5.432 -26.509 1.00 89.00 455 ALA A O 1
ATOM 3459 N N . ALA A 1 456 ? 14.802 4.720 -25.314 1.00 91.38 456 ALA A N 1
ATOM 3460 C CA . ALA A 1 456 ? 13.834 4.955 -26.378 1.00 91.38 456 ALA A CA 1
ATOM 3461 C C . ALA A 1 456 ? 13.655 6.457 -26.649 1.00 91.38 456 ALA A C 1
ATOM 3463 O O . ALA A 1 456 ? 13.652 6.866 -27.810 1.00 91.38 456 ALA A O 1
ATOM 3464 N N . GLU A 1 457 ? 13.550 7.271 -25.597 1.00 91.06 457 GLU A N 1
ATOM 3465 C CA . GLU A 1 457 ? 13.453 8.728 -25.682 1.00 91.06 457 GLU A CA 1
ATOM 3466 C C . GLU A 1 457 ? 14.673 9.325 -26.393 1.00 91.06 457 GLU A C 1
ATOM 3468 O O . GLU A 1 457 ? 14.517 9.985 -27.425 1.00 91.06 457 GLU A O 1
ATOM 3473 N N . LEU A 1 458 ? 15.887 8.990 -25.946 1.00 87.25 458 LEU A N 1
ATOM 3474 C CA . LEU A 1 458 ? 17.135 9.471 -26.547 1.00 87.25 458 LEU A CA 1
ATOM 3475 C C . LEU A 1 458 ? 17.219 9.201 -28.051 1.00 87.25 458 LEU A C 1
ATOM 3477 O O . LEU A 1 458 ? 17.578 10.095 -28.817 1.00 87.25 458 LEU A O 1
ATOM 3481 N N . LEU A 1 459 ? 16.864 7.991 -28.497 1.00 87.19 459 LEU A N 1
ATOM 3482 C CA . LEU A 1 459 ? 16.878 7.652 -29.924 1.00 87.19 459 LEU A CA 1
ATOM 3483 C C . LEU A 1 459 ? 15.818 8.406 -30.727 1.00 87.19 459 LEU A C 1
ATOM 3485 O O . LEU A 1 459 ? 16.021 8.661 -31.916 1.00 87.19 459 LEU A O 1
ATOM 3489 N N . THR A 1 460 ? 14.686 8.747 -30.107 1.00 86.94 460 THR A N 1
ATOM 3490 C CA . THR A 1 460 ? 13.672 9.577 -30.768 1.00 86.94 460 THR A CA 1
ATOM 3491 C C . THR A 1 460 ? 14.095 11.038 -30.887 1.00 86.94 460 THR A C 1
ATOM 3493 O O . THR A 1 460 ? 13.738 11.682 -31.872 1.00 86.94 460 THR A O 1
ATOM 3496 N N . GLU A 1 461 ? 14.874 11.553 -29.934 1.00 86.06 461 GLU A N 1
ATOM 3497 C CA . GLU A 1 461 ? 15.378 12.930 -29.948 1.00 86.06 461 GLU A CA 1
ATOM 3498 C C . GLU A 1 461 ? 16.643 13.104 -30.803 1.00 86.06 461 GLU A C 1
ATOM 3500 O O . GLU A 1 461 ? 16.836 14.157 -31.417 1.00 86.06 461 GLU A O 1
ATOM 3505 N N . GLY A 1 462 ? 17.492 12.076 -30.882 1.00 81.56 462 GLY A N 1
ATOM 3506 C CA . GLY A 1 462 ? 18.742 12.089 -31.637 1.00 81.56 462 GLY A CA 1
ATOM 3507 C C . GLY A 1 462 ? 19.023 10.749 -32.310 1.00 81.56 462 GLY A C 1
ATOM 3508 O O . GLY A 1 462 ? 19.426 9.784 -31.668 1.00 81.56 462 GLY A O 1
ATOM 3509 N N . SER A 1 463 ? 18.892 10.688 -33.636 1.00 76.25 463 SER A N 1
ATOM 3510 C CA . SER A 1 463 ? 19.130 9.442 -34.373 1.00 76.25 463 SER A CA 1
ATOM 3511 C C . SER A 1 463 ? 20.578 8.956 -34.316 1.00 76.25 463 SER A C 1
ATOM 3513 O O . SER A 1 463 ? 20.821 7.774 -34.527 1.00 76.25 463 SER A O 1
ATOM 3515 N N . ASP A 1 464 ? 21.527 9.847 -34.027 1.00 80.50 464 ASP A N 1
ATOM 3516 C CA . ASP A 1 464 ? 22.964 9.555 -34.028 1.00 80.50 464 ASP A CA 1
ATOM 3517 C C . ASP A 1 464 ? 23.364 8.577 -32.908 1.00 80.50 464 ASP A C 1
ATOM 3519 O O . ASP A 1 464 ? 24.323 7.827 -33.064 1.00 80.50 464 ASP A O 1
ATOM 3523 N N . TYR A 1 465 ? 22.574 8.476 -31.829 1.00 76.31 465 TYR A N 1
ATOM 3524 C CA . TYR A 1 465 ? 22.800 7.491 -30.759 1.00 76.31 465 TYR A CA 1
ATOM 3525 C C . TYR A 1 465 ? 22.646 6.033 -31.233 1.00 76.31 465 TYR A C 1
ATOM 3527 O O . TYR A 1 465 ? 23.063 5.103 -30.545 1.00 76.31 465 TYR A O 1
ATOM 3535 N N . ILE A 1 466 ? 22.085 5.798 -32.428 1.00 77.94 466 ILE A N 1
ATOM 3536 C CA . ILE A 1 466 ? 22.026 4.457 -33.029 1.00 77.94 466 ILE A CA 1
ATOM 3537 C C . ILE A 1 466 ? 23.414 3.916 -33.398 1.00 77.94 466 ILE A C 1
ATOM 3539 O O . ILE A 1 466 ? 23.567 2.707 -33.581 1.00 77.94 466 ILE A O 1
ATOM 3543 N N . GLU A 1 467 ? 24.424 4.784 -33.529 1.00 76.38 467 GLU A N 1
ATOM 3544 C CA . GLU A 1 467 ? 25.804 4.384 -33.827 1.00 76.38 467 GLU A CA 1
ATOM 3545 C C . GLU A 1 467 ? 26.441 3.587 -32.679 1.00 76.38 467 GLU A C 1
ATOM 3547 O O . GLU A 1 467 ? 27.283 2.723 -32.933 1.00 76.38 467 GLU A O 1
ATOM 3552 N N . ASP A 1 468 ? 25.970 3.795 -31.447 1.00 67.06 468 ASP A N 1
ATOM 3553 C CA . ASP A 1 468 ? 26.432 3.096 -30.243 1.00 67.06 468 ASP A CA 1
ATOM 3554 C C . ASP A 1 468 ? 25.773 1.713 -30.057 1.00 67.06 468 ASP A C 1
ATOM 3556 O O . ASP A 1 468 ? 26.107 0.956 -29.139 1.00 67.06 468 ASP A O 1
ATOM 3560 N N . VAL A 1 469 ? 24.849 1.339 -30.950 1.00 68.62 469 VAL A N 1
ATOM 3561 C CA . VAL A 1 469 ? 24.138 0.058 -30.908 1.00 68.62 469 VAL A CA 1
ATOM 3562 C C . VAL A 1 469 ? 24.829 -0.994 -31.772 1.00 68.62 469 VAL A C 1
ATOM 3564 O O . VAL A 1 469 ? 25.031 -0.830 -32.978 1.00 68.62 469 VAL A O 1
ATOM 3567 N N . THR A 1 470 ? 25.088 -2.164 -31.181 1.00 70.06 470 THR A N 1
ATOM 3568 C CA . THR A 1 470 ? 25.612 -3.323 -31.917 1.00 70.06 470 THR A CA 1
ATOM 3569 C C . THR A 1 470 ? 24.488 -4.278 -32.325 1.00 70.06 470 THR A C 1
ATOM 3571 O O . THR A 1 470 ? 23.850 -4.915 -31.485 1.00 70.06 470 THR A O 1
ATOM 3574 N N . LEU A 1 471 ? 24.286 -4.422 -33.639 1.00 65.75 471 LEU A N 1
ATOM 3575 C CA . LEU A 1 471 ? 23.404 -5.424 -34.247 1.00 65.75 471 LEU A CA 1
ATOM 3576 C C . LEU A 1 471 ? 24.182 -6.694 -34.578 1.00 65.75 471 LEU A C 1
ATOM 3578 O O . LEU A 1 471 ? 25.085 -6.681 -35.419 1.00 65.75 471 LEU A O 1
ATOM 3582 N N . LEU A 1 472 ? 23.792 -7.811 -33.971 1.00 63.53 472 LEU A N 1
ATOM 3583 C CA . LEU A 1 472 ? 24.328 -9.116 -34.324 1.00 63.53 472 LEU A CA 1
ATOM 3584 C C . LEU A 1 472 ? 23.609 -9.618 -35.580 1.00 63.53 472 LEU A C 1
ATOM 3586 O O . LEU A 1 472 ? 22.402 -9.860 -35.606 1.00 63.53 472 LEU A O 1
ATOM 3590 N N . THR A 1 473 ? 24.372 -9.744 -36.661 1.00 52.28 473 THR A N 1
ATOM 3591 C CA . THR A 1 473 ? 23.862 -10.065 -38.001 1.00 52.28 473 THR A CA 1
ATOM 3592 C C . THR A 1 473 ? 23.593 -11.557 -38.219 1.00 52.28 473 THR A C 1
ATOM 3594 O O . THR A 1 473 ? 23.021 -11.919 -39.245 1.00 52.28 473 THR A O 1
ATOM 3597 N N . ALA A 1 474 ? 23.941 -12.424 -37.261 1.00 53.47 474 ALA A N 1
ATOM 3598 C CA . ALA A 1 474 ? 23.703 -13.863 -37.335 1.00 53.47 474 ALA A CA 1
ATOM 3599 C C . ALA A 1 474 ? 23.304 -14.447 -35.970 1.00 53.47 474 ALA A C 1
ATOM 3601 O O . ALA A 1 474 ? 24.075 -14.377 -35.018 1.00 53.47 474 ALA A O 1
ATOM 3602 N N . ASN A 1 475 ? 22.142 -15.106 -35.915 1.00 48.91 475 ASN A N 1
ATOM 3603 C CA . ASN A 1 475 ? 21.850 -16.134 -34.912 1.00 48.91 475 ASN A CA 1
ATOM 3604 C C . ASN A 1 475 ? 22.569 -17.421 -35.347 1.00 48.91 475 ASN A C 1
ATOM 3606 O O . ASN A 1 475 ? 21.923 -18.344 -35.842 1.00 48.91 475 ASN A O 1
ATOM 3610 N N . ASP A 1 476 ? 23.901 -17.465 -35.279 1.00 45.66 476 ASP A N 1
ATOM 3611 C CA . ASP A 1 476 ? 24.618 -18.713 -35.552 1.00 45.66 476 ASP A CA 1
ATOM 3612 C C . ASP A 1 476 ? 24.633 -19.555 -34.262 1.00 45.66 476 ASP A C 1
ATOM 3614 O O . ASP A 1 476 ? 25.286 -19.156 -33.291 1.00 45.66 476 ASP A O 1
ATOM 3618 N N . PRO A 1 477 ? 23.923 -20.701 -34.205 1.00 47.22 477 PRO A N 1
ATOM 3619 C CA . PRO A 1 477 ? 23.911 -21.571 -33.027 1.00 47.22 477 PRO A CA 1
ATOM 3620 C C . PRO A 1 477 ? 25.313 -22.063 -32.623 1.00 47.22 477 PRO A C 1
ATOM 3622 O O . PRO A 1 477 ? 25.497 -22.501 -31.488 1.00 47.22 477 PRO A O 1
ATOM 3625 N N . ASN A 1 478 ? 26.317 -21.927 -33.497 1.00 50.59 478 ASN A N 1
ATOM 3626 C CA . ASN A 1 478 ? 27.708 -22.286 -33.226 1.00 50.59 478 ASN A CA 1
ATOM 3627 C C . ASN A 1 478 ? 28.537 -21.152 -32.591 1.00 50.59 478 ASN A C 1
ATOM 3629 O O . ASN A 1 478 ? 29.721 -21.344 -32.318 1.00 50.59 478 ASN A O 1
ATOM 3633 N N . GLN A 1 479 ? 27.976 -19.969 -32.307 1.00 49.22 479 GLN A N 1
ATOM 3634 C CA . GLN A 1 479 ? 28.738 -18.913 -31.618 1.00 49.22 479 GLN A CA 1
ATOM 3635 C C . GLN A 1 479 ? 29.168 -19.321 -30.201 1.00 49.22 479 GLN A C 1
ATOM 3637 O O . GLN A 1 479 ? 30.275 -18.991 -29.780 1.00 49.22 479 GLN A O 1
ATOM 3642 N N . MET A 1 480 ? 28.368 -20.133 -29.503 1.00 43.47 480 MET A N 1
ATOM 3643 C CA . MET A 1 480 ? 28.787 -20.762 -28.243 1.00 43.47 480 MET A CA 1
ATOM 3644 C C . MET A 1 480 ? 29.943 -21.760 -28.444 1.00 43.47 480 MET A C 1
ATOM 3646 O O . MET A 1 480 ? 30.825 -21.858 -27.589 1.00 43.47 480 MET A O 1
ATOM 3650 N N . GLU A 1 481 ? 29.995 -22.459 -29.584 1.00 44.19 481 GLU A N 1
ATOM 3651 C CA . GLU A 1 481 ? 31.113 -23.351 -29.925 1.00 44.19 481 GLU A CA 1
ATOM 3652 C C . GLU A 1 481 ? 32.400 -22.577 -30.240 1.00 44.19 481 GLU A C 1
ATOM 3654 O O . GLU A 1 481 ? 33.486 -23.045 -29.900 1.00 44.19 481 GLU A O 1
ATOM 3659 N N . LEU A 1 482 ? 32.306 -21.370 -30.810 1.00 40.56 482 LEU A N 1
ATOM 3660 C CA . LEU A 1 482 ? 33.465 -20.501 -31.050 1.00 40.56 482 LEU A CA 1
ATOM 3661 C C . LEU A 1 482 ? 34.122 -20.040 -29.738 1.00 40.56 482 LEU A C 1
ATOM 3663 O O . LEU A 1 482 ? 35.350 -20.035 -29.642 1.00 40.56 482 LEU A O 1
ATOM 3667 N N . PHE A 1 483 ? 33.334 -19.742 -28.699 1.00 42.72 483 PHE A N 1
ATOM 3668 C CA . PHE A 1 483 ? 33.872 -19.468 -27.361 1.00 42.72 483 PHE A CA 1
ATOM 3669 C C . PHE A 1 483 ? 34.406 -20.734 -26.669 1.00 42.72 483 PHE A C 1
ATOM 3671 O O . PHE A 1 483 ? 35.414 -20.666 -25.965 1.00 42.72 483 PHE A O 1
ATOM 3678 N N . ALA A 1 484 ? 33.798 -21.903 -26.903 1.00 38.84 484 ALA A N 1
ATOM 3679 C CA . ALA A 1 484 ? 34.281 -23.180 -26.368 1.00 38.84 484 ALA A CA 1
ATOM 3680 C C . ALA A 1 484 ? 35.610 -23.636 -27.005 1.00 38.84 484 ALA A C 1
ATOM 3682 O O . ALA A 1 484 ? 36.482 -24.151 -26.305 1.00 38.84 484 ALA A O 1
ATOM 3683 N N . LEU A 1 485 ? 35.798 -23.407 -28.309 1.00 37.09 485 LEU A N 1
ATOM 3684 C CA . LEU A 1 485 ? 37.047 -23.671 -29.031 1.00 37.09 485 LEU A CA 1
ATOM 3685 C C . LEU A 1 485 ? 38.162 -22.705 -28.618 1.00 37.09 485 LEU A C 1
ATOM 3687 O O . LEU A 1 485 ? 39.300 -23.135 -28.444 1.00 37.09 485 LEU A O 1
ATOM 3691 N N . ALA A 1 486 ? 37.839 -21.430 -28.385 1.00 35.62 486 ALA A N 1
ATOM 3692 C CA . ALA A 1 486 ? 38.790 -20.448 -27.863 1.00 35.62 486 ALA A CA 1
ATOM 3693 C C . ALA A 1 486 ? 39.195 -20.714 -26.400 1.00 35.62 486 ALA A C 1
ATOM 3695 O O . ALA A 1 486 ? 40.292 -20.345 -25.999 1.00 35.62 486 ALA A O 1
ATOM 3696 N N . ALA A 1 487 ? 38.342 -21.374 -25.611 1.00 35.44 487 ALA A N 1
ATOM 3697 C CA . ALA A 1 487 ? 38.657 -21.810 -24.248 1.00 35.44 487 ALA A CA 1
ATOM 3698 C C . ALA A 1 487 ? 39.417 -23.155 -24.184 1.00 35.44 487 ALA A C 1
ATOM 3700 O O . ALA A 1 487 ? 39.896 -23.541 -23.114 1.00 35.44 487 ALA A O 1
ATOM 3701 N N . ALA A 1 488 ? 39.484 -23.887 -25.302 1.00 35.81 488 ALA A N 1
ATOM 3702 C CA . ALA A 1 488 ? 40.186 -25.165 -25.431 1.00 35.81 488 ALA A CA 1
ATOM 3703 C C . ALA A 1 488 ? 41.570 -25.049 -26.106 1.00 35.81 488 ALA A C 1
ATOM 3705 O O . ALA A 1 488 ? 42.341 -26.012 -26.044 1.00 35.81 488 ALA A O 1
ATOM 3706 N N . ALA A 1 489 ? 41.870 -23.906 -26.729 1.00 36.25 489 ALA A N 1
ATOM 3707 C CA . ALA A 1 489 ? 43.206 -23.499 -27.171 1.00 36.25 489 ALA A CA 1
ATOM 3708 C C . ALA A 1 489 ? 43.955 -22.789 -26.033 1.00 36.25 489 ALA A C 1
ATOM 3710 O O . ALA A 1 489 ? 45.198 -22.945 -25.973 1.00 36.25 489 ALA A O 1
#

Secondary structure (DSSP, 8-state):
-HHHHHHHHHHHTTT--HHHHHHHHHS-HHHHHHHHHHTT--GGGT-SS---TTSHHHHHHHHHHHHHHHHHHSS----HHHHHHHHHHHHHHHHSS--SS-TTTT--PPPPPHHHHHHHHTT-PPP-TTTT--S-SSPPPHHHHHHHHHHHHHHHHHHHHHHHHHHHHHHHHH--HHHHHHHHHHHHHHHHHHHHHHTT--S-----S--PPP-EEEE-TTS-EEEE-HHHHHHHHHHHHHHHSS---TTHHHHSHHHHHHHHHHHTT-SSHHHHH-HHHHHHHHHHTTT-HHHHHHHHHHHHHHHHSHHHHHHHHH---HHHHHHHHHHHHHHHHHHT--HHHHHHTSPPPPSS--EEE-TTTS--HHHH-S-TTGGG---TTS----SHHHHHHHHHHHHHHHHHHHTSS-HHHHHHHHHHHHHHHHHHTS--SSHHHHHHHHHHHHHHHHHHHHHHH-GGGGGG-EEE----TTHHHHHHHHTT-